Protein AF-A0A1I4DUM9-F1 (afdb_monomer_lite)

Foldseek 3Di:
DPLLLLVLLLLLLLFFDLNQPVCPDFLCVLLVQLLVLLVVLQVQLVDPPRDPVRLVVSLVSNVVSLLSNLLRDLCSLLCLLSSLLSNLSSCVVPVVVNVVVNVVSVVSNVVSVVNPQDDDVVDVPVSVLVVLLVFPQLVVVCPPPDPVVSLVVLLVLLLVLRFQAQDDDPQDQFDHDDPVLRVVLSVLSSVSQVCLLVVLVVLLVQLVVVLCVVCVVVVVVVVVVVNCVVLSNDLSNSLNVSSVSLVVVCVRASNHGSNNSSVSSSSSSNSLSSCLVRPDDPVSVVVSSVSSVSSNVSSVSNNVCCVPPGVVCVVVQPDGQADGDPDPVVVVVVVLVVQCVVLVNDPPFLEAEAQHPPPVVCVVRVQHDRVVNLQVSCVSVVNDDQPDALVNVVVSVCVRTVFWYWYFPVSCVSSVHDFPDDDPRITIHTD

Secondary structure (DSSP, 8-state):
--THHHHHHHGGGS-HHHHHHHHHHSTTHHHHHHHHHHHHHHHHHHSSSPPHHHHHHHHHHHHHHHHHHHHH-TTHHHHHHHHHHHHHHHTTT-HHHHHHHHHHHHHHHHHHHHHT----TT-HHHHHHHHHHTTTHHHHHTTTS-HHHHHHHHHHHHHHTTSPPSS--TT-------HHHHHHHHHHHHHHHHHHHHHHHHHHHHHHHHHHHHHHHHHHTT-HHHHHHHHHT-HHHHHHHHHHHHHHHHHHSTT--HHHHHHHHHHHHHHHHHHHHHT--HHHHHHHHHHHHHHHHHHHHHHHHIIIIIHHHHHTT---SS--SS--HHHHHHHHHHHHHHTT--TT-S----TT-HHHHHHH-TT---HHHHHHHHHHTT---TT--HHHHHHHHTTT-SSEEEEEHHHHHHTTPPPSEEETTEEEEE-

Organism: NCBI:txid335020

Sequence (431 aa):
MNWGWSLAILCGGFIGLSGAGLVLSRWEYLVTLQITMCLVTWMVASQEPVPLWGTVSVLAVHLFAILLSLFVHPQGLLVMPLSFLTCVYLLRSHRWLAVGVGGLLVLLSVQSLVHNQFRCPEDPELEAVIAKTHGVVLTNQLAGYSLIERMVHRAVHFERQFFFQYVEAMSIPVPQLPEAVALIVNPPIAVVVSFNLLGLVLGFAYALRLLWRAHYVTLRRRQWWLFVKNVAVDARALWALSAFLVLFYSLFDFGGVFYRAHFRNLLSALLLAIAGVHIAEAVGLKWLKRWSILSSATCIVSALVAWFFLTPQLAQGYESYYVSLQRDWPTFNNRVRALANRCGITKDDEHVVVDVATYNAMREHPRTLDFLYVWYDEYLKGTLDPDRTPQEWLNLYKRFSTSGYVVRCQTLQFAKLPIQYRDADICCLGF

Structure (mmCIF, N/CA/C/O backbone):
data_AF-A0A1I4DUM9-F1
#
_entry.id   AF-A0A1I4DUM9-F1
#
loop_
_atom_site.group_PDB
_atom_site.id
_atom_site.type_symbol
_atom_site.label_atom_id
_atom_site.label_alt_id
_atom_site.label_comp_id
_atom_site.label_asym_id
_atom_site.label_entity_id
_atom_site.label_seq_id
_atom_site.pdbx_PDB_ins_code
_atom_site.Cartn_x
_atom_site.Cartn_y
_atom_site.Cartn_z
_atom_site.occupancy
_atom_site.B_iso_or_equiv
_atom_site.auth_seq_id
_atom_site.auth_comp_id
_atom_site.auth_asym_id
_atom_site.auth_atom_id
_atom_site.pdbx_PDB_model_num
ATOM 1 N N . MET A 1 1 ? -26.075 6.139 13.833 1.00 53.31 1 MET A N 1
ATOM 2 C CA . MET A 1 1 ? -24.750 6.497 13.272 1.00 53.31 1 MET A CA 1
ATOM 3 C C . MET A 1 1 ? -24.871 6.646 11.767 1.00 53.31 1 MET A C 1
ATOM 5 O O . MET A 1 1 ? -25.521 5.811 11.156 1.00 53.31 1 MET A O 1
ATOM 9 N N . ASN A 1 2 ? -24.316 7.709 11.177 1.00 61.88 2 ASN A N 1
ATOM 10 C CA . ASN A 1 2 ? -24.437 7.965 9.739 1.00 61.88 2 ASN A CA 1
ATOM 11 C C . ASN A 1 2 ? -23.174 7.465 9.012 1.00 61.88 2 ASN A C 1
ATOM 13 O O . ASN A 1 2 ? -22.214 8.213 8.835 1.00 61.88 2 ASN A O 1
ATOM 17 N N . TRP A 1 3 ? -23.176 6.174 8.666 1.00 69.06 3 TRP A N 1
ATOM 18 C CA . TRP A 1 3 ? -22.064 5.441 8.041 1.00 69.06 3 TRP A CA 1
ATOM 19 C C . TRP A 1 3 ? -21.633 5.994 6.676 1.00 69.06 3 TRP A C 1
ATOM 21 O O . TRP A 1 3 ? -20.503 5.755 6.254 1.00 69.06 3 TRP A O 1
ATOM 31 N N . GLY A 1 4 ? -22.490 6.783 6.016 1.00 74.94 4 GLY A N 1
ATOM 32 C CA . GLY A 1 4 ? -22.184 7.395 4.722 1.00 74.94 4 GLY A CA 1
ATOM 33 C C . GLY A 1 4 ? -20.919 8.257 4.745 1.00 74.94 4 GLY A C 1
ATOM 34 O O . GLY A 1 4 ? -20.130 8.208 3.809 1.00 74.94 4 GLY A O 1
ATOM 35 N N . TRP A 1 5 ? -20.659 8.974 5.843 1.00 77.31 5 TRP A N 1
ATOM 36 C CA . TRP A 1 5 ? -19.459 9.812 5.964 1.00 77.31 5 TRP A CA 1
ATOM 37 C C . TRP A 1 5 ? -18.176 8.993 6.115 1.00 77.31 5 TRP A C 1
ATOM 39 O O . TRP A 1 5 ? -17.140 9.369 5.579 1.00 77.31 5 TRP A O 1
ATOM 49 N N . SER A 1 6 ? -18.240 7.859 6.809 1.00 75.81 6 SER A N 1
ATOM 50 C CA . SER A 1 6 ? -17.095 6.959 6.975 1.00 75.81 6 SER A CA 1
ATOM 51 C C . SER A 1 6 ? -16.745 6.244 5.677 1.00 75.81 6 SER A C 1
ATOM 53 O O . SER A 1 6 ? -15.568 6.138 5.345 1.00 75.81 6 SER A O 1
ATOM 55 N N . LEU A 1 7 ? -17.754 5.832 4.905 1.00 77.00 7 LEU A N 1
ATOM 56 C CA . LEU A 1 7 ? -17.547 5.305 3.554 1.00 77.00 7 LEU A CA 1
ATOM 57 C C . LEU A 1 7 ? -16.928 6.366 2.631 1.00 77.00 7 LEU A C 1
ATOM 59 O O . LEU A 1 7 ? -15.968 6.081 1.926 1.00 77.00 7 LEU A O 1
ATOM 63 N N . ALA A 1 8 ? -17.401 7.609 2.711 1.00 83.75 8 ALA A N 1
ATOM 64 C CA . ALA A 1 8 ? -16.848 8.732 1.956 1.00 83.75 8 ALA A CA 1
ATOM 65 C C . ALA A 1 8 ? -15.390 9.082 2.344 1.00 83.75 8 ALA A C 1
ATOM 67 O O . ALA A 1 8 ? -14.605 9.507 1.499 1.00 83.75 8 ALA A O 1
ATOM 68 N N . ILE A 1 9 ? -14.985 8.876 3.604 1.00 84.44 9 ILE A N 1
ATOM 69 C CA . ILE A 1 9 ? -13.573 8.990 4.020 1.00 84.44 9 ILE A CA 1
ATOM 70 C C . ILE A 1 9 ? -12.743 7.841 3.439 1.00 84.44 9 ILE A C 1
ATOM 72 O O . ILE A 1 9 ? -11.631 8.077 2.970 1.00 84.44 9 ILE A O 1
ATOM 76 N N . LEU A 1 10 ? -13.288 6.620 3.426 1.00 85.38 10 LEU A N 1
ATOM 77 C CA . LEU A 1 10 ? -12.619 5.440 2.874 1.00 85.38 10 LEU A CA 1
ATOM 78 C C . LEU A 1 10 ? -12.315 5.591 1.374 1.00 85.38 10 LEU A C 1
ATOM 80 O O . LEU A 1 10 ? -11.280 5.102 0.926 1.00 85.38 10 LEU A O 1
ATOM 84 N N . CYS A 1 11 ? -13.133 6.335 0.619 1.00 86.06 11 CYS A N 1
ATOM 85 C CA . CYS A 1 11 ? -12.828 6.713 -0.769 1.00 86.06 11 CYS A CA 1
ATOM 86 C C . CYS A 1 11 ? -11.459 7.402 -0.907 1.00 86.06 11 CYS A C 1
ATOM 88 O O . CYS A 1 11 ? -10.779 7.221 -1.912 1.00 86.06 11 CYS A O 1
ATOM 90 N N . GLY A 1 12 ? -11.001 8.114 0.130 1.00 85.81 12 GLY A N 1
ATOM 91 C CA . GLY A 1 12 ? -9.661 8.702 0.194 1.00 85.81 12 GLY A CA 1
ATOM 92 C C . GLY A 1 12 ? -8.518 7.680 0.094 1.00 85.81 12 GLY A C 1
ATOM 93 O O . GLY A 1 12 ? -7.396 8.061 -0.223 1.00 85.81 12 GLY A O 1
ATOM 94 N N . GLY A 1 13 ? -8.786 6.392 0.339 1.00 85.94 13 GLY A N 1
ATOM 95 C CA . GLY A 1 13 ? -7.843 5.286 0.152 1.00 85.94 13 GLY A CA 1
ATOM 96 C C . GLY A 1 13 ? -7.647 4.864 -1.311 1.00 85.94 13 GLY A C 1
ATOM 97 O O . GLY A 1 13 ? -6.616 4.284 -1.639 1.00 85.94 13 GLY A O 1
ATOM 98 N N . PHE A 1 14 ? -8.599 5.196 -2.191 1.00 85.94 14 PHE A N 1
ATOM 99 C CA . PHE A 1 14 ? -8.660 4.757 -3.594 1.00 85.94 14 PHE A CA 1
ATOM 100 C C . PHE A 1 14 ? -8.364 5.883 -4.597 1.00 85.94 14 PHE A C 1
ATOM 102 O O . PHE A 1 14 ? -8.699 5.787 -5.775 1.00 85.94 14 PHE A O 1
ATOM 109 N N . ILE A 1 15 ? -7.728 6.962 -4.145 1.00 88.19 15 ILE A N 1
ATOM 110 C CA . ILE A 1 15 ? -7.434 8.128 -4.982 1.00 88.19 15 ILE A CA 1
ATOM 111 C C . ILE A 1 15 ? -6.157 7.973 -5.802 1.00 88.19 15 ILE A C 1
ATOM 113 O O . ILE A 1 15 ? -5.216 7.276 -5.413 1.00 88.19 15 ILE A O 1
ATOM 117 N N . GLY A 1 16 ? -6.109 8.727 -6.898 1.00 83.25 16 GLY A N 1
ATOM 118 C CA . GLY A 1 16 ? -4.936 8.824 -7.744 1.00 83.25 16 GLY A CA 1
ATOM 119 C C . GLY A 1 16 ? -4.534 7.505 -8.387 1.00 83.25 16 GLY A C 1
ATOM 120 O O . GLY A 1 16 ? -5.290 6.533 -8.445 1.00 83.25 16 GLY A O 1
ATOM 121 N N . LEU A 1 17 ? -3.309 7.495 -8.890 1.00 76.62 17 LEU A N 1
ATOM 122 C CA . LEU A 1 17 ? -2.812 6.417 -9.720 1.00 76.62 17 LEU A CA 1
ATOM 123 C C . LEU A 1 17 ? -2.659 5.093 -8.961 1.00 76.62 17 LEU A C 1
ATOM 125 O O . LEU A 1 17 ? -3.061 4.038 -9.450 1.00 76.62 17 LEU A O 1
ATOM 129 N N . SER A 1 18 ? -2.130 5.151 -7.739 1.00 68.38 18 SER A N 1
ATOM 130 C CA . SER A 1 18 ? -1.993 3.970 -6.886 1.00 68.38 18 SER A CA 1
ATOM 131 C C . SER A 1 18 ? -3.349 3.438 -6.415 1.00 68.38 18 SER A C 1
ATOM 133 O O . SER A 1 18 ? -3.553 2.230 -6.396 1.00 68.38 18 SER A O 1
ATOM 135 N N . GLY A 1 19 ? -4.317 4.314 -6.129 1.00 65.25 19 GLY A N 1
ATOM 136 C CA . GLY A 1 19 ? -5.671 3.928 -5.736 1.00 65.25 19 GLY A CA 1
ATOM 137 C C . GLY A 1 19 ? -6.486 3.264 -6.846 1.00 65.25 19 GLY A C 1
ATOM 138 O O . GLY A 1 19 ? -7.149 2.261 -6.592 1.00 65.25 19 GLY A O 1
ATOM 139 N N . ALA A 1 20 ? -6.406 3.790 -8.071 1.00 62.09 20 ALA A N 1
ATOM 140 C CA . ALA A 1 20 ? -7.144 3.267 -9.220 1.00 62.09 20 ALA A CA 1
ATOM 141 C C . ALA A 1 20 ? -6.457 2.058 -9.892 1.00 62.09 20 ALA A C 1
ATOM 143 O O . ALA A 1 20 ? -7.142 1.192 -10.429 1.00 62.09 20 ALA A O 1
ATOM 144 N N . GLY A 1 21 ? -5.118 1.983 -9.864 1.00 53.66 21 GLY A N 1
ATOM 145 C CA . GLY A 1 21 ? -4.338 0.972 -10.593 1.00 53.66 21 GLY A CA 1
ATOM 146 C C . GLY A 1 21 ? -3.981 -0.305 -9.816 1.00 53.66 21 GLY A C 1
ATOM 147 O O . GLY A 1 21 ? -3.762 -1.351 -10.431 1.00 53.66 21 GLY A O 1
ATOM 148 N N . LEU A 1 22 ? -3.921 -0.272 -8.477 1.00 54.00 22 LEU A N 1
ATOM 149 C CA . LEU A 1 22 ? -3.475 -1.437 -7.687 1.00 54.00 22 LEU A CA 1
ATOM 150 C C . LEU A 1 22 ? -4.558 -2.472 -7.406 1.00 54.00 22 LEU A C 1
ATOM 152 O O . LEU A 1 22 ? -4.228 -3.643 -7.253 1.00 54.00 22 LEU A O 1
ATOM 156 N N . VAL A 1 23 ? -5.837 -2.083 -7.386 1.00 52.47 23 VAL A N 1
ATOM 157 C CA . VAL A 1 23 ? -6.934 -3.026 -7.095 1.00 52.47 23 VAL A CA 1
ATOM 158 C C . VAL A 1 23 ? -7.027 -4.139 -8.152 1.00 52.47 23 VAL A C 1
ATOM 160 O O . VAL A 1 23 ? -7.537 -5.215 -7.858 1.00 52.47 23 VAL A O 1
ATOM 163 N N . LEU A 1 24 ? -6.504 -3.908 -9.362 1.00 47.16 24 LEU A N 1
ATOM 164 C CA . LEU A 1 24 ? -6.663 -4.809 -10.507 1.00 47.16 24 LEU A CA 1
ATOM 165 C C . LEU A 1 24 ? -5.379 -5.522 -10.954 1.00 47.16 24 LEU A C 1
ATOM 167 O O . LEU A 1 24 ? -5.464 -6.440 -11.763 1.00 47.16 24 LEU A O 1
ATOM 171 N N . SER A 1 25 ? -4.197 -5.112 -10.482 1.00 49.41 25 SER A N 1
ATOM 172 C CA . SER A 1 25 ? -2.926 -5.560 -11.078 1.00 49.41 25 SER A CA 1
ATOM 173 C C . SER A 1 25 ? -2.180 -6.633 -10.288 1.00 49.41 25 SER A C 1
ATOM 175 O O . SER A 1 25 ? -1.301 -7.279 -10.859 1.00 49.41 25 SER A O 1
ATOM 177 N N . ARG A 1 26 ? -2.500 -6.857 -9.004 1.00 60.56 26 ARG A N 1
ATOM 178 C CA . ARG A 1 26 ? -1.828 -7.871 -8.177 1.00 60.56 26 ARG A CA 1
ATOM 179 C C . ARG A 1 26 ? -2.738 -8.466 -7.097 1.00 60.56 26 ARG A C 1
ATOM 181 O O . ARG A 1 26 ? -3.759 -7.878 -6.753 1.00 60.56 26 ARG A O 1
ATOM 188 N N . TRP A 1 27 ? -2.359 -9.624 -6.551 1.00 64.12 27 TRP A N 1
ATOM 189 C CA . TRP A 1 27 ? -3.130 -10.385 -5.553 1.00 64.12 27 TRP A CA 1
ATOM 190 C C . TRP A 1 27 ? -3.324 -9.666 -4.200 1.00 64.12 27 TRP A C 1
ATOM 192 O O . TRP A 1 27 ? -4.108 -10.088 -3.351 1.00 64.12 27 TRP A O 1
ATOM 202 N N . GLU A 1 28 ? -2.660 -8.530 -4.031 1.00 66.88 28 GLU A N 1
ATOM 203 C CA . GLU A 1 28 ? -2.776 -7.518 -2.989 1.00 66.88 28 GLU A CA 1
ATOM 204 C C . GLU A 1 28 ? -4.235 -7.120 -2.658 1.00 66.88 28 GLU A C 1
ATOM 206 O O . GLU A 1 28 ? -4.519 -6.741 -1.520 1.00 66.88 28 GLU A O 1
ATOM 211 N N . TYR A 1 29 ? -5.195 -7.278 -3.582 1.00 73.12 29 TYR A N 1
ATOM 212 C CA . TYR A 1 29 ? -6.626 -7.077 -3.293 1.00 73.12 29 TYR A CA 1
ATOM 213 C C . TYR A 1 29 ? -7.156 -7.982 -2.162 1.00 73.12 29 TYR A C 1
ATOM 215 O O . TYR A 1 29 ? -8.128 -7.630 -1.490 1.00 73.12 29 TYR A O 1
ATOM 223 N N . LEU A 1 30 ? -6.516 -9.127 -1.897 1.00 83.06 30 LEU A N 1
ATOM 224 C CA . LEU A 1 30 ? -6.870 -10.013 -0.782 1.00 83.06 30 LEU A CA 1
ATOM 225 C C . LEU A 1 30 ? -6.507 -9.415 0.584 1.00 83.06 30 LEU A C 1
ATOM 227 O O . LEU A 1 30 ? -7.220 -9.634 1.563 1.00 83.06 30 LEU A O 1
ATOM 231 N N . VAL A 1 31 ? -5.464 -8.584 0.650 1.00 80.31 31 VAL A N 1
ATOM 232 C CA . VAL A 1 31 ? -5.155 -7.796 1.853 1.00 80.31 31 VAL A CA 1
ATOM 233 C C . VAL A 1 31 ? -6.244 -6.740 2.069 1.00 80.31 31 VAL A C 1
ATOM 235 O O . VAL A 1 31 ? -6.703 -6.534 3.194 1.00 80.31 31 VAL A O 1
ATOM 238 N N . THR A 1 32 ? -6.735 -6.123 0.989 1.00 79.06 32 THR A N 1
ATOM 239 C CA . THR A 1 32 ? -7.892 -5.216 1.044 1.00 79.06 32 THR A CA 1
ATOM 240 C C . THR A 1 32 ? -9.149 -5.933 1.539 1.00 79.06 32 THR A C 1
ATOM 242 O O . THR A 1 32 ? -9.870 -5.378 2.364 1.00 79.06 32 THR A O 1
ATOM 245 N N . LEU A 1 33 ? -9.380 -7.187 1.136 1.00 85.50 33 LEU A N 1
ATOM 246 C CA . LEU A 1 33 ? -10.477 -8.003 1.664 1.00 85.50 33 LEU A CA 1
ATOM 247 C C . LEU A 1 33 ? -10.352 -8.224 3.183 1.00 85.50 33 LEU A C 1
ATOM 249 O O . LEU A 1 33 ? -11.340 -8.065 3.903 1.00 85.50 33 LEU A O 1
ATOM 253 N N . GLN A 1 34 ? -9.154 -8.532 3.694 1.00 88.62 34 GLN A N 1
ATOM 254 C CA . GLN A 1 34 ? -8.908 -8.645 5.140 1.00 88.62 34 GLN A CA 1
ATOM 255 C C . GLN A 1 34 ? -9.215 -7.326 5.868 1.00 88.62 34 GLN A C 1
ATOM 257 O O . GLN A 1 34 ? -9.879 -7.323 6.907 1.00 88.62 34 GLN A O 1
ATOM 262 N N . ILE A 1 35 ? -8.790 -6.197 5.297 1.00 83.75 35 ILE A N 1
ATOM 263 C CA . ILE A 1 35 ? -9.091 -4.853 5.805 1.00 83.75 35 ILE A CA 1
ATOM 264 C C . ILE A 1 35 ? -10.609 -4.601 5.849 1.00 83.75 35 ILE A C 1
ATOM 266 O O . ILE A 1 35 ? -11.136 -4.136 6.865 1.00 83.75 35 ILE A O 1
ATOM 270 N N . THR A 1 36 ? -11.334 -4.935 4.780 1.00 83.69 36 THR A N 1
ATOM 271 C CA . THR A 1 36 ? -12.797 -4.821 4.731 1.00 83.69 36 THR A CA 1
ATOM 272 C C . THR A 1 36 ? -13.451 -5.693 5.799 1.00 83.69 36 THR A C 1
ATOM 274 O O . THR A 1 36 ? -14.365 -5.237 6.487 1.00 83.69 36 THR A O 1
ATOM 277 N N . MET A 1 37 ? -12.958 -6.914 6.015 1.00 90.88 37 MET A N 1
ATOM 278 C CA . MET A 1 37 ? -13.490 -7.792 7.054 1.00 90.88 37 MET A CA 1
ATOM 279 C C . MET A 1 37 ? -13.197 -7.301 8.471 1.00 90.88 37 MET A C 1
ATOM 281 O O . MET A 1 37 ? -14.056 -7.467 9.339 1.00 90.88 37 MET A O 1
ATOM 285 N N . CYS A 1 38 ? -12.076 -6.617 8.710 1.00 87.50 38 CYS A N 1
ATOM 286 C CA . CYS A 1 38 ? -11.836 -5.912 9.971 1.00 87.50 38 CYS A CA 1
ATOM 287 C C . CYS A 1 38 ? -12.918 -4.852 10.234 1.00 87.50 38 CYS A C 1
ATOM 289 O O . CYS A 1 38 ? -13.452 -4.791 11.343 1.00 87.50 38 CYS A O 1
ATOM 291 N N . LEU A 1 39 ? -13.297 -4.060 9.220 1.00 83.69 39 LEU A N 1
ATOM 292 C CA . LEU A 1 39 ? -14.400 -3.098 9.347 1.00 83.69 39 LEU A CA 1
ATOM 293 C C . LEU A 1 39 ? -15.730 -3.787 9.613 1.00 83.69 39 LEU A C 1
ATOM 295 O O . LEU A 1 39 ? -16.430 -3.396 10.536 1.00 83.69 39 LEU A O 1
ATOM 299 N N . VAL A 1 40 ? -16.096 -4.795 8.821 1.00 87.06 40 VAL A N 1
ATOM 300 C CA . VAL A 1 40 ? -17.373 -5.508 8.986 1.00 87.06 40 VAL A CA 1
ATOM 301 C C . VAL A 1 40 ? -17.466 -6.120 10.380 1.00 87.06 40 VAL A C 1
ATOM 303 O O . VAL A 1 40 ? -18.456 -5.915 11.080 1.00 87.06 40 VAL A O 1
ATOM 306 N N . THR A 1 41 ? -16.398 -6.784 10.819 1.00 90.00 41 THR A N 1
ATOM 307 C CA . THR A 1 41 ? -16.277 -7.360 12.163 1.00 90.00 41 THR A CA 1
ATOM 308 C C . THR A 1 41 ? -16.455 -6.300 13.235 1.00 90.00 41 THR A C 1
ATOM 310 O O . THR A 1 41 ? -17.236 -6.487 14.163 1.00 90.00 41 THR A O 1
ATOM 313 N N . TRP A 1 42 ? -15.784 -5.160 13.083 1.00 85.31 42 TRP A N 1
ATOM 314 C CA . TRP A 1 42 ? -15.927 -4.029 13.987 1.00 85.31 42 TRP A CA 1
ATOM 315 C C . TRP A 1 42 ? -17.356 -3.471 14.027 1.00 85.31 42 TRP A C 1
ATOM 317 O O . TRP A 1 42 ? -17.906 -3.252 15.106 1.00 85.31 42 TRP A O 1
ATOM 327 N N . MET A 1 43 ? -17.972 -3.261 12.862 1.00 82.31 43 MET A N 1
ATOM 328 C CA . MET A 1 43 ? -19.325 -2.719 12.735 1.00 82.31 43 MET A CA 1
ATOM 329 C C . MET A 1 43 ? -20.341 -3.626 13.416 1.00 82.31 43 MET A C 1
ATOM 331 O O . MET A 1 43 ? -21.154 -3.146 14.204 1.00 82.31 43 MET A O 1
ATOM 335 N N . VAL A 1 44 ? -20.264 -4.929 13.158 1.00 86.69 44 VAL A N 1
ATOM 336 C CA . VAL A 1 44 ? -21.140 -5.918 13.786 1.00 86.69 44 VAL A CA 1
ATOM 337 C C . VAL A 1 44 ? -20.889 -5.956 15.289 1.00 86.69 44 VAL A C 1
ATOM 339 O O . VAL A 1 44 ? -21.829 -5.804 16.059 1.00 86.69 44 VAL A O 1
ATOM 342 N N . ALA A 1 45 ? -19.630 -6.026 15.726 1.00 85.00 45 ALA A N 1
ATOM 343 C CA . ALA A 1 45 ? -19.274 -6.017 17.144 1.00 85.00 45 ALA A CA 1
ATOM 344 C C . ALA A 1 45 ? -19.731 -4.746 17.887 1.00 85.00 45 ALA A C 1
ATOM 346 O O . ALA A 1 45 ? -19.881 -4.764 19.110 1.00 85.00 45 ALA A O 1
ATOM 347 N N . SER A 1 46 ? -19.932 -3.632 17.180 1.00 81.12 46 SER A N 1
ATOM 348 C CA . SER A 1 46 ? -20.414 -2.374 17.759 1.00 81.12 46 SER A CA 1
ATOM 349 C C . SER A 1 46 ? -21.933 -2.330 17.985 1.00 81.12 46 SER A C 1
ATOM 351 O O . SER A 1 46 ? -22.403 -1.504 18.766 1.00 81.12 46 SER A O 1
ATOM 353 N N . GLN A 1 47 ? -22.703 -3.206 17.331 1.00 78.81 47 GLN A N 1
ATOM 354 C CA . GLN A 1 47 ? -24.161 -3.270 17.439 1.00 78.81 47 GLN A CA 1
ATOM 355 C C . GLN A 1 47 ? -24.552 -4.266 18.540 1.00 78.81 47 GLN A C 1
ATOM 357 O O . GLN A 1 47 ? -24.621 -5.462 18.291 1.00 78.81 47 GLN A O 1
ATOM 362 N N . GLU A 1 48 ? -24.783 -3.814 19.777 1.00 72.50 48 GLU A N 1
ATOM 363 C CA . GLU A 1 48 ? -25.296 -4.716 20.823 1.00 72.50 48 GLU A CA 1
ATOM 364 C C . GLU A 1 48 ? -26.829 -4.803 20.841 1.00 72.50 48 GLU A C 1
ATOM 366 O O . GLU A 1 48 ? -27.487 -3.764 20.734 1.00 72.50 48 GLU A O 1
ATOM 371 N N . PRO A 1 49 ? -27.401 -6.003 21.082 1.00 77.19 49 PRO A N 1
ATOM 372 C CA . PRO A 1 49 ? -26.750 -7.324 21.134 1.00 77.19 49 PRO A CA 1
ATOM 373 C C . PRO A 1 49 ? -26.570 -7.967 19.739 1.00 77.19 49 PRO A C 1
ATOM 375 O 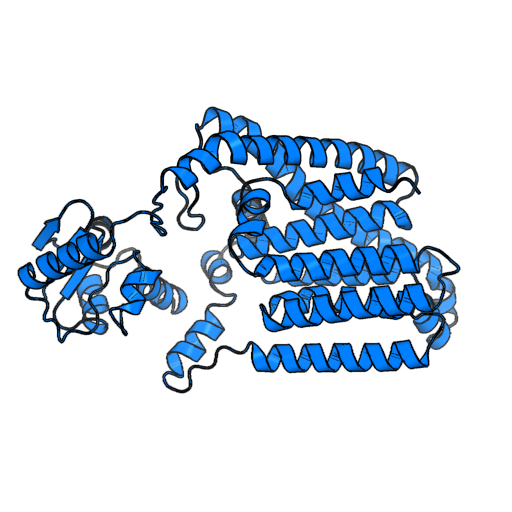O . PRO A 1 49 ? -27.474 -7.912 18.908 1.00 77.19 49 PRO A O 1
ATOM 378 N N . VAL A 1 50 ? -25.441 -8.656 19.506 1.00 80.00 50 VAL A N 1
ATOM 379 C CA . VAL A 1 50 ? -25.214 -9.466 18.287 1.00 80.00 50 VAL A CA 1
ATOM 380 C C . VAL A 1 50 ? -25.627 -10.921 18.545 1.00 80.00 50 VAL A C 1
ATOM 382 O O . VAL A 1 50 ? -25.139 -11.521 19.508 1.00 80.00 50 VAL A O 1
ATOM 385 N N . PRO A 1 51 ? -26.481 -11.537 17.710 1.00 86.06 51 PRO A N 1
ATOM 386 C CA . PRO A 1 51 ? -26.830 -12.946 17.856 1.00 86.06 51 PRO A CA 1
ATOM 387 C C . PRO A 1 51 ? -25.643 -13.866 17.515 1.00 86.06 51 PRO A C 1
ATOM 389 O O . PRO A 1 51 ? -24.853 -13.572 16.618 1.00 86.06 51 PRO A O 1
ATOM 392 N N . LEU A 1 52 ? -25.551 -15.025 18.183 1.00 85.62 52 LEU A N 1
ATOM 393 C CA . LEU A 1 52 ? -24.425 -15.966 18.046 1.00 85.62 52 LEU A CA 1
ATOM 394 C C . LEU A 1 52 ? -24.157 -16.389 16.592 1.00 85.62 52 LEU A C 1
ATOM 396 O O . LEU A 1 52 ? -23.003 -16.458 16.180 1.00 85.62 52 LEU A O 1
ATOM 400 N N . TRP A 1 53 ? -25.204 -16.637 15.802 1.00 86.94 53 TRP A N 1
ATOM 401 C CA . TRP A 1 53 ? -25.058 -17.004 14.389 1.00 86.94 53 TRP A CA 1
ATOM 402 C C . TRP A 1 53 ? -24.409 -15.881 13.566 1.00 86.94 53 TRP A C 1
ATOM 404 O O . TRP A 1 53 ? -23.591 -16.161 12.689 1.00 86.94 53 TRP A O 1
ATOM 414 N N . GLY A 1 54 ? -24.712 -14.617 13.881 1.00 87.75 54 GLY A N 1
ATOM 415 C CA . GLY A 1 54 ? -24.101 -13.449 13.249 1.00 87.75 54 GLY A CA 1
ATOM 416 C C . GLY A 1 54 ? -22.621 -13.343 13.608 1.00 87.75 54 GLY A C 1
ATOM 417 O O . GLY A 1 54 ? -21.780 -13.199 12.724 1.00 87.75 54 GLY A O 1
ATOM 418 N N . THR A 1 55 ? -22.295 -13.528 14.890 1.00 89.75 55 THR A N 1
ATOM 419 C CA . THR A 1 55 ? -20.914 -13.597 15.393 1.00 89.75 55 THR A CA 1
ATOM 420 C C . THR A 1 55 ? -20.103 -14.678 14.676 1.00 89.75 55 THR A C 1
ATOM 422 O O . THR A 1 55 ? -19.021 -14.396 14.169 1.00 89.75 55 THR A O 1
ATOM 425 N N . VAL A 1 56 ? -20.626 -15.906 14.595 1.00 91.12 56 VAL A N 1
ATOM 426 C CA . VAL A 1 56 ? -19.936 -17.041 13.956 1.00 91.12 56 VAL A CA 1
ATOM 427 C C . VAL A 1 56 ? -19.754 -16.811 12.457 1.00 91.12 56 VAL A C 1
ATOM 429 O O . VAL A 1 56 ? -18.665 -17.047 11.941 1.00 91.12 56 VAL A O 1
ATOM 432 N N . SER A 1 57 ? -20.780 -16.308 11.767 1.00 92.25 57 SER A N 1
ATOM 433 C CA . SER A 1 57 ? -20.717 -16.061 10.320 1.00 92.25 57 SER A CA 1
ATOM 434 C C . SER A 1 57 ? -19.659 -15.012 9.976 1.00 92.25 57 SER A C 1
ATOM 436 O O . SER A 1 57 ? -18.813 -15.235 9.113 1.00 92.25 57 SER A O 1
ATOM 438 N N . VAL A 1 58 ? -19.658 -13.884 10.693 1.00 94.38 58 VAL A N 1
ATOM 439 C CA . VAL A 1 58 ? -18.689 -12.800 10.476 1.00 94.38 58 VAL A CA 1
ATOM 440 C C . VAL A 1 58 ? -17.274 -13.254 10.819 1.00 94.38 58 VAL A C 1
ATOM 442 O O . VAL A 1 58 ? -16.347 -12.982 10.058 1.00 94.38 58 VAL A O 1
ATOM 445 N N . LEU A 1 59 ? -17.112 -13.998 11.916 1.00 95.06 59 LEU A N 1
ATOM 446 C CA . LEU A 1 59 ? -15.827 -14.570 12.301 1.00 95.06 59 LEU A CA 1
ATOM 447 C C . LEU A 1 59 ? -15.294 -15.537 11.234 1.00 95.06 59 LEU A C 1
ATOM 449 O O . LEU A 1 59 ? -14.125 -15.441 10.876 1.00 95.06 59 LEU A O 1
ATOM 453 N N . ALA A 1 60 ? -16.128 -16.433 10.702 1.00 94.94 60 ALA A N 1
ATOM 454 C CA . ALA A 1 60 ? -15.715 -17.402 9.686 1.00 94.94 60 ALA A CA 1
ATOM 455 C C . ALA A 1 60 ? -15.214 -16.712 8.408 1.00 94.94 60 ALA A C 1
ATOM 457 O O . ALA A 1 60 ? -14.129 -17.027 7.919 1.00 94.94 60 ALA A O 1
ATOM 458 N N . VAL A 1 61 ? -15.959 -15.720 7.909 1.00 95.62 61 VAL A N 1
ATOM 459 C CA . VAL A 1 61 ? -15.556 -14.949 6.721 1.00 95.62 61 VAL A CA 1
ATOM 460 C C . VAL A 1 61 ? -14.290 -14.134 7.000 1.00 95.62 61 VAL A C 1
ATOM 462 O O . VAL A 1 61 ? -13.415 -14.038 6.141 1.00 95.62 61 VAL A O 1
ATOM 465 N N . HIS A 1 62 ? -14.142 -13.584 8.208 1.00 95.56 62 HIS A N 1
ATOM 466 C CA . HIS A 1 62 ? -12.945 -12.833 8.571 1.00 95.56 62 HIS A CA 1
ATOM 467 C C . HIS A 1 62 ? -11.710 -13.739 8.648 1.00 95.56 62 HIS A C 1
ATOM 469 O O . HIS A 1 62 ? -10.679 -13.412 8.067 1.00 95.56 62 HIS A O 1
ATOM 475 N N . LEU A 1 63 ? -11.816 -14.910 9.281 1.00 95.50 63 LEU A N 1
ATOM 476 C CA . LEU A 1 63 ? -10.732 -15.895 9.318 1.00 95.50 63 LEU A CA 1
ATOM 477 C C . LEU A 1 63 ? -10.343 -16.364 7.911 1.00 95.50 63 LEU A C 1
ATOM 479 O O . LEU A 1 63 ? -9.156 -16.487 7.619 1.00 95.50 63 LEU A O 1
ATOM 483 N N . PHE A 1 64 ? -11.317 -16.558 7.022 1.00 95.25 64 PHE A N 1
ATOM 484 C CA . PHE A 1 64 ? -11.052 -16.892 5.624 1.00 95.25 64 PHE A CA 1
ATOM 485 C C . PHE A 1 64 ? -10.295 -15.774 4.887 1.00 95.25 64 PHE A C 1
ATOM 487 O O . PHE A 1 64 ? -9.304 -16.046 4.210 1.00 95.25 64 PHE A O 1
ATOM 494 N N . ALA A 1 65 ? -10.695 -14.512 5.070 1.00 94.06 65 ALA A N 1
ATOM 495 C CA . ALA A 1 65 ? -9.991 -13.366 4.493 1.00 94.06 65 ALA A CA 1
ATOM 496 C C . ALA A 1 65 ? -8.553 -13.231 5.026 1.00 94.06 65 ALA A C 1
ATOM 498 O O . ALA A 1 65 ? -7.641 -12.924 4.261 1.00 94.06 65 ALA A O 1
ATOM 499 N N . ILE A 1 66 ? -8.336 -13.504 6.318 1.00 93.75 66 ILE A N 1
ATOM 500 C CA . ILE A 1 66 ? -6.999 -13.538 6.930 1.00 93.75 66 ILE A CA 1
ATOM 501 C C . ILE A 1 66 ? -6.142 -14.630 6.285 1.00 93.75 66 ILE A C 1
ATOM 503 O O . ILE A 1 66 ? -5.010 -14.356 5.897 1.00 93.75 66 ILE A O 1
ATOM 507 N N . LEU A 1 67 ? -6.675 -15.846 6.138 1.00 92.81 67 LEU A N 1
ATOM 508 C CA . LEU A 1 67 ? -5.957 -16.962 5.518 1.00 92.81 67 LEU A CA 1
ATOM 509 C C . LEU A 1 67 ? -5.540 -16.642 4.082 1.00 92.81 67 LEU A C 1
ATOM 511 O O . LEU A 1 67 ? -4.375 -16.821 3.742 1.00 92.81 67 LEU A O 1
ATOM 515 N N . LEU A 1 68 ? -6.462 -16.127 3.264 1.00 91.06 68 LEU A N 1
ATOM 516 C CA . LEU A 1 68 ? -6.165 -15.728 1.886 1.00 91.06 68 LEU A CA 1
ATOM 517 C C . LEU A 1 68 ? -5.099 -14.632 1.822 1.00 91.06 68 LEU A C 1
ATOM 519 O O . LEU A 1 68 ? -4.165 -14.726 1.032 1.00 91.06 68 LEU A O 1
ATOM 523 N N . SER A 1 69 ? -5.221 -13.612 2.670 1.00 90.00 69 SER A N 1
ATOM 524 C CA . SER A 1 69 ? -4.271 -12.501 2.727 1.00 90.00 69 SER A CA 1
ATOM 525 C C . SER A 1 69 ? -2.861 -12.965 3.113 1.00 90.00 69 SER A C 1
ATOM 527 O O . SER A 1 69 ? -1.898 -12.648 2.417 1.00 90.00 69 SER A O 1
ATOM 529 N N . LEU A 1 70 ? -2.735 -13.774 4.173 1.00 88.81 70 LEU A N 1
ATOM 530 C CA . LEU A 1 70 ? -1.446 -14.299 4.647 1.00 88.81 70 LEU A CA 1
ATOM 531 C C . LEU A 1 70 ? -0.815 -15.315 3.687 1.00 88.81 70 LEU A C 1
ATOM 533 O O . LEU A 1 70 ? 0.411 -15.397 3.605 1.00 88.81 70 LEU A O 1
ATOM 537 N N . PHE A 1 71 ? -1.641 -16.083 2.974 1.00 86.75 71 PHE A N 1
ATOM 538 C CA . PHE A 1 71 ? -1.182 -17.019 1.949 1.00 86.75 71 PHE A CA 1
ATOM 539 C C . PHE A 1 71 ? -0.564 -16.293 0.755 1.00 86.75 71 PHE A C 1
ATOM 541 O O . PHE A 1 71 ? 0.424 -16.749 0.196 1.00 86.75 71 PHE A O 1
ATOM 548 N N . VAL A 1 72 ? -1.144 -15.157 0.371 1.00 79.75 72 VAL A N 1
ATOM 549 C CA . VAL A 1 72 ? -0.749 -14.446 -0.841 1.00 79.75 72 VAL A CA 1
ATOM 550 C C . VAL A 1 72 ? 0.406 -13.477 -0.628 1.00 79.75 72 VAL A C 1
ATOM 552 O O . VAL A 1 72 ? 1.240 -13.335 -1.520 1.00 79.75 72 VAL A O 1
ATOM 555 N N . HIS A 1 73 ? 0.457 -12.767 0.503 1.00 76.25 73 HIS A N 1
ATOM 556 C CA . HIS A 1 73 ? 1.500 -11.764 0.712 1.00 76.25 73 HIS A CA 1
ATOM 557 C C . HIS A 1 73 ? 1.821 -11.566 2.203 1.00 76.25 73 HIS A C 1
ATOM 559 O O . HIS A 1 73 ? 0.910 -11.359 3.010 1.00 76.25 73 HIS A O 1
ATOM 565 N N . PRO A 1 74 ? 3.108 -11.434 2.599 1.00 77.25 74 PRO A N 1
ATOM 566 C CA . PRO A 1 74 ? 3.484 -11.131 3.987 1.00 77.25 74 PRO A CA 1
ATOM 567 C C . PRO A 1 74 ? 2.939 -9.792 4.515 1.00 77.25 74 PRO A C 1
ATOM 569 O O . PRO A 1 74 ? 2.973 -9.544 5.716 1.00 77.25 74 PRO A O 1
ATOM 572 N N . GLN A 1 75 ? 2.409 -8.919 3.651 1.00 76.06 75 GLN A N 1
ATOM 573 C CA . GLN A 1 75 ? 1.792 -7.656 4.060 1.00 76.06 75 GLN A CA 1
ATOM 574 C C . GLN A 1 75 ? 0.485 -7.866 4.827 1.00 76.06 75 GLN A C 1
ATOM 576 O O . GLN A 1 75 ? 0.123 -6.999 5.620 1.00 76.06 75 GLN A O 1
ATOM 581 N N . GLY A 1 76 ? -0.171 -9.026 4.689 1.00 78.25 76 GLY A N 1
ATOM 582 C CA . GLY A 1 76 ? -1.311 -9.393 5.531 1.00 78.25 76 GLY A CA 1
ATOM 583 C C . GLY A 1 76 ? -0.982 -9.361 7.031 1.00 78.25 76 GLY A C 1
ATOM 584 O O . GLY A 1 76 ? -1.844 -9.038 7.851 1.00 78.25 76 GLY A O 1
ATOM 585 N N . LEU A 1 77 ? 0.290 -9.569 7.404 1.00 83.88 77 LEU A N 1
ATOM 586 C CA . LEU A 1 77 ? 0.767 -9.451 8.788 1.00 83.88 77 LEU A CA 1
ATOM 587 C C . LEU A 1 77 ? 0.621 -8.036 9.355 1.00 83.88 77 LEU A C 1
ATOM 589 O O . LEU A 1 77 ? 0.418 -7.884 10.558 1.00 83.88 77 LEU A O 1
ATOM 593 N N . LEU A 1 78 ? 0.657 -7.000 8.511 1.00 78.44 78 LEU A N 1
ATOM 594 C CA . LEU A 1 78 ? 0.439 -5.614 8.943 1.00 78.44 78 LEU A CA 1
ATOM 595 C C . LEU A 1 78 ? -0.999 -5.391 9.433 1.00 78.44 78 LEU A C 1
ATOM 597 O O . LEU A 1 78 ? -1.241 -4.529 10.277 1.00 78.44 78 LEU A O 1
ATOM 601 N N . VAL A 1 79 ? -1.950 -6.184 8.931 1.00 82.06 79 VAL A N 1
ATOM 602 C CA . VAL A 1 79 ? -3.379 -6.109 9.270 1.00 82.06 79 VAL A CA 1
ATOM 603 C C . VAL A 1 79 ? -3.739 -7.065 10.418 1.00 82.06 79 VAL A C 1
ATOM 605 O O . VAL A 1 79 ? -4.798 -6.927 11.038 1.00 82.06 79 VAL A O 1
ATOM 608 N N . MET A 1 80 ? -2.856 -8.008 10.770 1.00 87.50 80 MET A N 1
ATOM 609 C CA . MET A 1 80 ? -3.105 -8.997 11.827 1.00 87.50 80 MET A CA 1
ATOM 610 C C . MET A 1 80 ? -3.417 -8.394 13.195 1.00 87.50 80 MET A C 1
ATOM 612 O O . MET A 1 80 ? -4.346 -8.885 13.836 1.00 87.50 80 MET A O 1
ATOM 616 N N . PRO A 1 81 ? -2.749 -7.322 13.657 1.00 84.81 81 PRO A N 1
ATOM 617 C CA . PRO A 1 81 ? -3.125 -6.709 14.922 1.00 84.81 81 PRO A CA 1
ATOM 618 C C . PRO A 1 81 ? -4.556 -6.170 14.893 1.00 84.81 81 PRO A C 1
ATOM 620 O O . PRO A 1 81 ? -5.326 -6.452 15.801 1.00 84.81 81 PRO A O 1
ATOM 623 N N . LEU A 1 82 ? -4.968 -5.487 13.820 1.00 84.19 82 LEU A N 1
ATOM 624 C CA . LEU A 1 82 ? -6.353 -5.031 13.674 1.00 84.19 82 LEU A CA 1
ATOM 625 C C . LEU A 1 82 ? -7.333 -6.218 13.626 1.00 84.19 82 LEU A C 1
ATOM 627 O O . LEU A 1 82 ? -8.395 -6.172 14.249 1.00 84.19 82 LEU A O 1
ATOM 631 N N . SER A 1 83 ? -6.953 -7.304 12.951 1.00 90.94 83 SER A N 1
ATOM 632 C CA . SER A 1 83 ? -7.745 -8.538 12.873 1.00 90.94 83 SER A CA 1
ATOM 633 C C . SER A 1 83 ? -7.923 -9.180 14.252 1.00 90.94 83 SER A C 1
ATOM 635 O O . SER A 1 83 ? -9.031 -9.541 14.637 1.00 90.94 83 SER A O 1
ATOM 637 N N . PHE A 1 84 ? -6.850 -9.250 15.044 1.00 89.56 84 PHE A N 1
ATOM 638 C CA . PHE A 1 84 ? -6.880 -9.743 16.419 1.00 89.56 84 PHE A CA 1
ATOM 639 C C . PHE A 1 84 ? -7.829 -8.909 17.278 1.00 89.56 84 PHE A C 1
ATOM 641 O O . PHE A 1 84 ? -8.722 -9.447 17.930 1.00 89.56 84 PHE A O 1
ATOM 648 N N . LEU A 1 85 ? -7.676 -7.587 17.234 1.00 85.25 85 LEU A N 1
ATOM 649 C CA . LEU A 1 85 ? -8.460 -6.660 18.044 1.00 85.25 85 LEU A CA 1
ATOM 650 C C . LEU A 1 85 ? -9.951 -6.715 17.701 1.00 85.25 85 LEU A C 1
ATOM 652 O O . LEU A 1 85 ? -10.787 -6.784 18.598 1.00 85.25 85 LEU A O 1
ATOM 656 N N . THR A 1 86 ? -10.293 -6.717 16.415 1.00 88.94 86 THR A N 1
ATOM 657 C CA . THR A 1 86 ? -11.689 -6.759 15.957 1.00 88.94 86 THR A CA 1
ATOM 658 C C . THR A 1 86 ? -12.345 -8.111 16.246 1.00 88.94 86 THR A C 1
ATOM 660 O O . THR A 1 86 ? -13.474 -8.131 16.734 1.00 88.94 86 THR A O 1
ATOM 663 N N . CYS A 1 87 ? -11.639 -9.232 16.059 1.00 91.44 87 CYS A N 1
ATOM 664 C CA . CYS A 1 87 ? -12.130 -10.565 16.426 1.00 91.44 87 CYS A CA 1
ATOM 665 C C . CYS A 1 87 ? -12.334 -10.716 17.939 1.00 91.44 87 CYS A C 1
ATOM 667 O O . CYS A 1 87 ? -13.376 -11.203 18.374 1.00 91.44 87 CYS A O 1
ATOM 669 N N . VAL A 1 88 ? -11.383 -10.262 18.762 1.00 87.31 88 VAL A N 1
ATOM 670 C CA . VAL A 1 88 ? -11.527 -10.290 20.228 1.00 87.31 88 VAL A CA 1
ATOM 671 C C . VAL A 1 88 ? -12.682 -9.398 20.680 1.00 87.31 88 VAL A C 1
ATOM 673 O O . VAL A 1 88 ? -13.461 -9.797 21.545 1.00 87.31 88 VAL A O 1
ATOM 676 N N . TYR A 1 89 ? -12.840 -8.219 20.073 1.00 85.69 89 TYR A N 1
ATOM 677 C CA . TYR A 1 89 ? -13.938 -7.305 20.383 1.00 85.69 89 TYR A CA 1
ATOM 678 C C . TYR A 1 89 ? -15.309 -7.870 19.989 1.00 85.69 89 TYR A C 1
ATOM 680 O O . TYR A 1 89 ? -16.265 -7.718 20.753 1.00 85.69 89 TYR A O 1
ATOM 688 N N . LEU A 1 90 ? -15.400 -8.570 18.852 1.00 90.62 90 LEU A N 1
ATOM 689 C CA . LEU A 1 90 ? -16.587 -9.326 18.436 1.00 90.62 90 LEU A CA 1
ATOM 690 C C . LEU A 1 90 ? -16.916 -10.448 19.435 1.00 90.62 90 LEU A C 1
ATOM 692 O O . LEU A 1 90 ? -18.077 -10.691 19.754 1.00 90.62 90 LEU A O 1
ATOM 696 N N . LEU A 1 91 ? -15.888 -11.099 19.976 1.00 90.50 91 LEU A N 1
ATOM 697 C CA . LEU A 1 91 ? -16.001 -12.223 20.904 1.00 90.50 91 LEU A CA 1
ATOM 698 C C . LEU A 1 91 ? -16.002 -11.810 22.383 1.00 90.50 91 LEU A C 1
ATOM 700 O O . LEU A 1 91 ? -15.845 -12.669 23.253 1.00 90.50 91 LEU A O 1
ATOM 704 N N . ARG A 1 92 ? -16.219 -10.526 22.708 1.00 85.81 92 ARG A N 1
ATOM 705 C CA . ARG A 1 92 ? -16.141 -10.020 24.095 1.00 85.81 92 ARG A CA 1
ATOM 706 C C . ARG A 1 92 ? -17.078 -10.738 25.078 1.00 85.81 92 ARG A C 1
ATOM 708 O O . ARG A 1 92 ? -16.756 -10.849 26.262 1.00 85.81 92 ARG A O 1
ATOM 715 N N . SER A 1 93 ? -18.195 -11.271 24.581 1.00 85.12 93 SER A N 1
ATOM 716 C CA . SER A 1 93 ? -19.173 -12.056 25.349 1.00 85.12 93 SER A CA 1
ATOM 717 C C . SER A 1 93 ? -18.792 -13.538 25.505 1.00 85.12 93 SER A C 1
ATOM 719 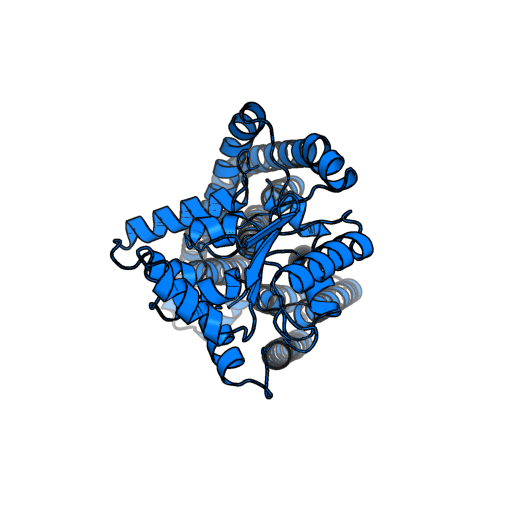O O . SER A 1 93 ? -19.340 -14.227 26.360 1.00 85.12 93 SER A O 1
ATOM 721 N N . HIS A 1 94 ? -17.822 -14.035 24.729 1.00 87.38 94 HIS A N 1
ATOM 722 C CA . HIS A 1 94 ? -17.419 -15.444 24.652 1.00 87.38 94 HIS A CA 1
ATOM 723 C C . HIS A 1 94 ? -15.909 -15.607 24.884 1.00 87.38 94 HIS A C 1
ATOM 725 O O . HIS A 1 94 ? -15.141 -15.907 23.971 1.00 87.38 94 HIS A O 1
ATOM 731 N N . ARG A 1 95 ? -15.470 -15.434 26.138 1.00 84.38 95 ARG A N 1
ATOM 732 C CA . ARG A 1 95 ? -14.041 -15.350 26.507 1.00 84.38 95 ARG A CA 1
ATOM 733 C C . ARG A 1 95 ? -13.184 -16.526 26.026 1.00 84.38 95 ARG A C 1
ATOM 735 O O . ARG A 1 95 ? -12.089 -16.299 25.531 1.00 84.38 95 ARG A O 1
ATOM 742 N N . TRP A 1 96 ? -13.667 -17.763 26.143 1.00 88.06 96 TRP A N 1
ATOM 743 C CA . TRP A 1 96 ? -12.908 -18.943 25.704 1.00 88.06 96 TRP A CA 1
ATOM 744 C C . TRP A 1 96 ? -12.738 -19.001 24.187 1.00 88.06 96 TRP A C 1
ATOM 746 O O . TRP A 1 96 ? -11.655 -19.318 23.703 1.00 88.06 96 TRP A O 1
ATOM 756 N N . LEU A 1 97 ? -13.777 -18.618 23.441 1.00 88.62 97 LEU A N 1
ATOM 757 C CA . LEU A 1 97 ? -13.703 -18.516 21.988 1.00 88.62 97 LEU A CA 1
ATOM 758 C C . LEU A 1 97 ? -12.740 -17.394 21.575 1.00 88.62 97 LEU A C 1
ATOM 760 O O . LEU A 1 97 ? -11.935 -17.594 20.673 1.00 88.62 97 LEU A O 1
ATOM 764 N N . ALA A 1 98 ? -12.752 -16.256 22.281 1.00 88.12 98 ALA A N 1
ATOM 765 C CA . ALA A 1 98 ? -11.803 -15.165 22.057 1.00 88.12 98 ALA A CA 1
ATOM 766 C C . ALA A 1 98 ? -10.344 -15.603 22.274 1.00 88.12 98 ALA A C 1
ATOM 768 O O . ALA A 1 98 ? -9.483 -15.266 21.466 1.00 88.12 98 ALA A O 1
ATOM 769 N N . VAL A 1 99 ? -10.067 -16.385 23.326 1.00 88.44 99 VAL A N 1
ATOM 770 C CA . VAL A 1 99 ? -8.728 -16.942 23.587 1.00 88.44 99 VAL A CA 1
ATOM 771 C C . VAL A 1 99 ? -8.321 -17.931 22.494 1.00 88.44 99 VAL A C 1
ATOM 773 O O . VAL A 1 99 ? -7.215 -17.823 21.971 1.00 88.44 99 VAL A O 1
ATOM 776 N N . GLY A 1 100 ? -9.208 -18.856 22.113 1.00 92.06 100 GLY A N 1
ATOM 777 C CA . GLY A 1 100 ? -8.930 -19.839 21.061 1.00 92.06 100 GLY A CA 1
ATOM 778 C C . GLY A 1 100 ? -8.647 -19.188 19.706 1.00 92.06 100 GLY A C 1
ATOM 779 O O . GLY A 1 100 ? -7.644 -19.495 19.066 1.00 92.06 100 GLY A O 1
ATOM 780 N N . VAL A 1 101 ? -9.479 -18.223 19.305 1.00 92.56 101 VAL A N 1
ATOM 781 C CA . VAL A 1 101 ? -9.274 -17.436 18.080 1.00 92.56 101 VAL A CA 1
ATOM 782 C C . VAL A 1 101 ? -7.998 -16.607 18.174 1.00 92.56 101 VAL A C 1
ATOM 784 O O . VAL A 1 101 ? -7.219 -16.592 17.228 1.00 92.56 101 VAL A O 1
ATOM 787 N N . GLY A 1 102 ? -7.731 -15.965 19.312 1.00 89.69 102 GLY A N 1
ATOM 788 C CA . GLY A 1 102 ? -6.489 -15.225 19.523 1.00 89.69 102 GLY A CA 1
ATOM 789 C C . GLY A 1 102 ? -5.246 -16.104 19.349 1.00 89.69 102 GLY A C 1
ATOM 790 O O . GLY A 1 102 ? -4.321 -15.717 18.638 1.00 89.69 102 GLY A O 1
ATOM 791 N N . GLY A 1 103 ? -5.253 -17.311 19.924 1.00 91.25 103 GLY A N 1
ATOM 792 C CA . GLY A 1 103 ? -4.188 -18.300 19.746 1.00 91.25 103 GLY A CA 1
ATOM 793 C C . GLY A 1 103 ? -4.022 -18.734 18.288 1.00 91.25 103 GLY A C 1
ATOM 794 O O . GLY A 1 103 ? -2.901 -18.759 17.781 1.00 91.25 103 GLY A O 1
ATOM 795 N N . LEU A 1 104 ? -5.128 -18.991 17.583 1.00 93.94 104 LEU A N 1
ATOM 796 C CA . LEU A 1 104 ? -5.110 -19.313 16.154 1.00 93.94 104 LEU A CA 1
ATOM 797 C C . LEU A 1 104 ? -4.479 -18.187 15.324 1.00 93.94 104 LEU A C 1
ATOM 799 O O . LEU A 1 104 ? -3.625 -18.456 14.488 1.00 93.94 104 LEU A O 1
ATOM 803 N N . LEU A 1 105 ? -4.847 -16.926 15.564 1.00 92.88 105 LEU A N 1
ATOM 804 C CA . LEU A 1 105 ? -4.295 -15.784 14.826 1.00 92.88 105 LEU A CA 1
ATOM 805 C C . LEU A 1 105 ? -2.786 -15.612 15.057 1.00 92.88 105 LEU A C 1
ATOM 807 O O . LEU A 1 105 ? -2.059 -15.256 14.126 1.00 92.88 105 LEU A O 1
ATOM 811 N N . VAL A 1 106 ? -2.297 -15.897 16.267 1.00 91.50 106 VAL A N 1
ATOM 812 C CA . VAL A 1 106 ? -0.854 -15.922 16.554 1.00 91.50 106 VAL A CA 1
ATOM 813 C C . VAL A 1 106 ? -0.169 -17.031 15.755 1.00 91.50 106 VAL A C 1
ATOM 815 O O . VAL A 1 106 ? 0.823 -16.760 15.081 1.00 91.50 106 VAL A O 1
ATOM 818 N N . LEU A 1 107 ? -0.720 -18.249 15.759 1.00 92.19 107 LEU A N 1
ATOM 819 C CA . LEU A 1 107 ? -0.179 -19.373 14.984 1.00 92.19 107 LEU A CA 1
ATOM 820 C C . LEU A 1 107 ? -0.147 -19.074 13.481 1.00 92.19 107 LEU A C 1
ATOM 822 O O . LEU A 1 107 ? 0.873 -19.304 12.837 1.00 92.19 107 LEU A O 1
ATOM 826 N N . LEU A 1 108 ? -1.221 -18.499 12.932 1.00 91.00 108 LEU A N 1
ATOM 827 C CA . LEU A 1 108 ? -1.277 -18.085 11.528 1.00 91.00 108 LEU A CA 1
ATOM 828 C C . LEU A 1 108 ? -0.228 -17.016 11.203 1.00 91.00 108 LEU A C 1
ATOM 830 O O . LEU A 1 108 ? 0.410 -17.085 10.155 1.00 91.00 108 LEU A O 1
ATOM 834 N N . SER A 1 109 ? -0.001 -16.064 12.112 1.00 88.31 109 SER A N 1
ATOM 835 C CA . SER A 1 109 ? 1.031 -15.034 11.936 1.00 88.31 109 SER A CA 1
ATOM 836 C C . SER A 1 109 ? 2.434 -15.647 11.876 1.00 88.31 109 SER A C 1
ATOM 838 O O . SER A 1 109 ? 3.220 -15.314 10.991 1.00 88.31 109 SER A O 1
ATOM 840 N N . VAL A 1 110 ? 2.739 -16.575 12.790 1.00 87.81 110 VAL A N 1
ATOM 841 C CA . VAL A 1 110 ? 4.028 -17.284 12.823 1.00 87.81 110 VAL A CA 1
ATOM 842 C C . VAL A 1 110 ? 4.211 -18.130 11.564 1.00 87.81 110 VAL A C 1
ATOM 844 O O . VAL A 1 110 ? 5.253 -18.044 10.918 1.00 87.81 110 VAL A O 1
ATOM 847 N N . GLN A 1 111 ? 3.190 -18.889 11.164 1.00 87.19 111 GLN A N 1
ATOM 848 C CA . GLN A 1 111 ? 3.254 -19.728 9.968 1.00 87.19 111 GLN A CA 1
ATOM 849 C C . GLN A 1 111 ? 3.456 -18.894 8.697 1.00 87.19 111 GLN A C 1
ATOM 851 O O . GLN A 1 111 ? 4.258 -19.257 7.839 1.00 87.19 111 GLN A O 1
ATOM 856 N N . SER A 1 112 ? 2.785 -17.745 8.596 1.00 83.94 112 SER A N 1
ATOM 857 C CA . SER A 1 112 ? 2.951 -16.806 7.484 1.00 83.94 112 SER A CA 1
ATOM 858 C C . SER A 1 112 ? 4.368 -16.238 7.401 1.00 83.94 112 SER A C 1
ATOM 860 O O . SER A 1 112 ? 4.867 -16.033 6.296 1.00 83.94 112 SER A O 1
ATOM 862 N N . LEU A 1 113 ? 5.023 -15.970 8.538 1.00 79.75 113 LEU A N 1
ATOM 863 C CA . LEU A 1 113 ? 6.419 -15.519 8.558 1.00 79.75 113 LEU A CA 1
ATOM 864 C C . LEU A 1 113 ? 7.368 -16.591 8.025 1.00 79.75 113 LEU A C 1
ATOM 866 O O . LEU A 1 113 ? 8.320 -16.252 7.336 1.00 79.75 113 LEU A O 1
ATOM 870 N N . VAL A 1 114 ? 7.112 -17.866 8.323 1.00 79.75 114 VAL A N 1
ATOM 871 C CA . VAL A 1 114 ? 7.930 -18.982 7.824 1.00 79.75 114 VAL A CA 1
ATOM 872 C C . VAL A 1 114 ? 7.684 -19.222 6.334 1.00 79.75 114 VAL A C 1
ATOM 874 O O . VAL A 1 114 ? 8.635 -19.429 5.587 1.00 79.75 114 VAL A O 1
ATOM 877 N N . HIS A 1 115 ? 6.424 -19.170 5.893 1.00 76.94 115 HIS A N 1
ATOM 878 C CA . HIS A 1 115 ? 6.041 -19.451 4.508 1.00 76.94 115 HIS A CA 1
ATOM 879 C C . HIS A 1 115 ? 6.546 -18.399 3.513 1.00 76.94 115 HIS A C 1
ATOM 881 O O . HIS A 1 115 ? 6.984 -18.747 2.424 1.00 76.94 115 HIS A O 1
ATOM 887 N N . ASN A 1 116 ? 6.515 -17.121 3.897 1.00 67.56 116 ASN A N 1
ATOM 888 C CA . ASN A 1 116 ? 6.866 -16.005 3.015 1.00 67.56 116 ASN A CA 1
ATOM 889 C C . ASN A 1 116 ? 8.356 -15.614 3.069 1.00 67.56 116 ASN A C 1
ATOM 891 O O . ASN A 1 116 ? 8.724 -14.531 2.610 1.00 67.56 116 ASN A O 1
ATOM 895 N N . GLN A 1 117 ? 9.223 -16.448 3.651 1.00 67.12 117 GLN A N 1
ATOM 896 C CA . GLN A 1 117 ? 10.667 -16.237 3.561 1.00 67.12 117 GLN A CA 1
ATOM 897 C C . GLN A 1 117 ? 11.133 -16.534 2.139 1.00 67.12 117 GLN A C 1
ATOM 899 O O . GLN A 1 117 ? 10.946 -17.643 1.642 1.00 67.12 117 GLN A O 1
ATOM 904 N N . PHE A 1 118 ? 11.774 -15.552 1.505 1.00 63.62 118 PHE A N 1
ATOM 905 C CA . PHE A 1 118 ? 12.531 -15.812 0.291 1.00 63.62 118 PHE A CA 1
ATOM 906 C C . PHE A 1 118 ? 13.682 -16.754 0.651 1.00 63.62 118 PHE A C 1
ATOM 908 O O . PHE A 1 118 ? 14.543 -16.384 1.446 1.00 63.62 118 PHE A O 1
ATOM 915 N N . ARG A 1 119 ? 13.652 -17.975 0.114 1.00 63.66 119 ARG A N 1
ATOM 916 C CA . ARG A 1 119 ? 14.706 -18.974 0.284 1.00 63.66 119 ARG A CA 1
ATOM 917 C C . ARG A 1 119 ? 15.216 -19.365 -1.085 1.00 63.66 119 ARG A C 1
ATOM 919 O O . ARG A 1 119 ? 14.451 -19.897 -1.887 1.00 63.66 119 ARG A O 1
ATOM 926 N N . CYS A 1 120 ? 16.495 -19.118 -1.321 1.00 64.25 120 CYS A N 1
ATOM 927 C CA . CYS A 1 120 ? 17.187 -19.559 -2.520 1.00 64.25 120 CYS A CA 1
ATOM 928 C C . CYS A 1 120 ? 18.365 -20.431 -2.076 1.00 64.25 120 CYS A C 1
ATOM 930 O O . CYS A 1 120 ? 19.499 -19.962 -2.041 1.00 64.25 120 CYS A O 1
ATOM 932 N N . PRO A 1 121 ? 18.118 -21.700 -1.691 1.00 70.38 121 PRO A N 1
ATOM 933 C CA . PRO A 1 121 ? 19.181 -22.570 -1.186 1.00 70.38 121 PRO A CA 1
ATOM 934 C C . PRO A 1 121 ? 20.282 -22.829 -2.226 1.00 70.38 121 PRO A C 1
ATOM 936 O O . PRO A 1 121 ? 21.387 -23.215 -1.860 1.00 70.38 121 PRO A O 1
ATOM 939 N N . GLU A 1 122 ? 19.979 -22.610 -3.506 1.00 63.16 122 GLU A N 1
ATOM 940 C CA . GLU A 1 122 ? 20.908 -22.726 -4.631 1.00 63.16 122 GLU A CA 1
ATOM 941 C C . GLU A 1 122 ? 21.837 -21.506 -4.766 1.00 63.16 122 GLU A C 1
ATOM 943 O O . GLU A 1 122 ? 22.920 -21.637 -5.329 1.00 63.16 122 GLU A O 1
ATOM 948 N N . ASP A 1 123 ? 21.454 -20.346 -4.216 1.00 52.84 123 ASP A N 1
ATOM 949 C CA . ASP A 1 123 ? 22.244 -19.112 -4.248 1.00 52.84 123 ASP A CA 1
ATOM 950 C C . ASP A 1 123 ? 22.079 -18.305 -2.937 1.00 52.84 123 ASP A C 1
ATOM 952 O O . ASP A 1 123 ? 21.222 -17.413 -2.828 1.00 52.84 123 ASP A O 1
ATOM 956 N N . PRO A 1 124 ? 22.898 -18.607 -1.909 1.00 68.62 124 PRO A N 1
ATOM 957 C CA . PRO A 1 124 ? 22.830 -17.930 -0.617 1.00 68.62 124 PRO A CA 1
ATOM 958 C C . PRO A 1 124 ? 23.288 -16.465 -0.677 1.00 68.62 124 PRO A C 1
ATOM 960 O O . PRO A 1 124 ? 22.931 -15.677 0.204 1.00 68.62 124 PRO A O 1
ATOM 963 N N . GLU A 1 125 ? 24.061 -16.070 -1.695 1.00 58.88 125 GLU A N 1
ATOM 964 C CA . GLU A 1 125 ? 24.454 -14.673 -1.884 1.00 58.88 125 GLU A CA 1
ATOM 965 C C . GLU A 1 125 ? 23.269 -13.846 -2.377 1.00 58.88 125 GLU A C 1
ATOM 967 O O . GLU A 1 125 ? 23.004 -12.774 -1.826 1.00 58.88 125 GLU A O 1
ATOM 972 N N . LEU A 1 126 ? 22.497 -14.369 -3.333 1.00 55.38 126 LEU A N 1
ATOM 973 C CA . LEU A 1 126 ? 21.256 -13.748 -3.789 1.00 55.38 126 LEU A CA 1
ATOM 974 C C . LEU A 1 126 ? 20.229 -13.631 -2.655 1.00 55.38 126 LEU A C 1
ATOM 976 O O . LEU A 1 126 ? 19.603 -12.580 -2.503 1.00 55.38 126 LEU A O 1
ATOM 980 N N . GLU A 1 127 ? 20.086 -14.662 -1.817 1.00 57.81 127 GLU A N 1
ATOM 981 C CA . GLU A 1 127 ? 19.225 -14.605 -0.628 1.00 57.81 127 GLU A CA 1
ATOM 982 C C . GLU A 1 127 ? 19.665 -13.484 0.334 1.00 57.81 127 GLU A C 1
ATOM 984 O O . GLU A 1 127 ? 18.839 -12.679 0.779 1.00 57.81 127 GLU A O 1
ATOM 989 N N . ALA A 1 128 ? 20.971 -13.357 0.593 1.00 60.88 128 ALA A N 1
ATOM 990 C CA . ALA A 1 128 ? 21.527 -12.302 1.439 1.00 60.88 128 ALA A CA 1
ATOM 991 C C . ALA A 1 128 ? 21.380 -10.897 0.825 1.00 60.88 128 ALA A C 1
ATOM 993 O O . ALA A 1 128 ? 21.145 -9.926 1.552 1.00 60.88 128 ALA A O 1
ATOM 994 N N . VAL A 1 129 ? 21.505 -10.768 -0.498 1.00 59.81 129 VAL A N 1
ATOM 995 C CA . VAL A 1 129 ? 21.281 -9.511 -1.222 1.00 59.81 129 VAL A CA 1
ATOM 996 C C . VAL A 1 129 ? 19.806 -9.135 -1.158 1.00 59.81 129 VAL A C 1
ATOM 998 O O . VAL A 1 129 ? 19.496 -8.035 -0.710 1.00 59.81 129 VAL A O 1
ATOM 1001 N N . ILE A 1 130 ? 18.880 -10.038 -1.490 1.00 58.34 130 ILE A N 1
ATOM 1002 C CA . ILE A 1 130 ? 17.432 -9.780 -1.441 1.00 58.34 130 ILE A CA 1
ATOM 1003 C C . ILE A 1 130 ? 16.990 -9.391 -0.027 1.00 58.34 130 ILE A C 1
ATOM 1005 O O . ILE A 1 130 ? 16.282 -8.391 0.137 1.00 58.34 130 ILE A O 1
ATOM 1009 N N . ALA A 1 131 ? 17.491 -10.080 1.000 1.00 58.72 131 ALA A N 1
ATOM 1010 C CA . ALA A 1 131 ? 17.248 -9.722 2.395 1.00 58.72 131 ALA A CA 1
ATOM 1011 C C . ALA A 1 131 ? 17.734 -8.299 2.739 1.00 58.72 131 ALA A C 1
ATOM 1013 O O . ALA A 1 131 ? 17.053 -7.578 3.468 1.00 58.72 131 ALA A O 1
ATOM 1014 N N . LYS A 1 132 ? 18.868 -7.856 2.175 1.00 53.94 132 LYS A N 1
ATOM 1015 C CA . LYS A 1 132 ? 19.371 -6.475 2.311 1.00 53.94 132 LYS A CA 1
ATOM 1016 C C . LYS A 1 132 ? 18.592 -5.467 1.456 1.00 53.94 132 LYS A C 1
ATOM 1018 O O . LYS A 1 132 ? 18.466 -4.311 1.847 1.00 53.94 132 LYS A O 1
ATOM 1023 N N . THR A 1 133 ? 18.047 -5.866 0.307 1.00 52.09 133 THR A N 1
ATOM 1024 C CA . THR A 1 133 ? 17.331 -4.960 -0.612 1.00 52.09 133 THR A CA 1
ATOM 1025 C C . THR A 1 133 ? 15.973 -4.512 -0.065 1.00 52.09 133 THR A C 1
ATOM 1027 O O . THR A 1 133 ? 15.523 -3.396 -0.344 1.00 52.09 133 THR A O 1
ATOM 1030 N N . HIS A 1 134 ? 15.325 -5.345 0.759 1.00 49.91 134 HIS A N 1
ATOM 1031 C CA . HIS A 1 134 ? 14.051 -5.047 1.409 1.00 49.91 134 HIS A CA 1
ATOM 1032 C C . HIS A 1 134 ? 14.213 -4.037 2.565 1.00 49.91 134 HIS A C 1
ATOM 1034 O O . HIS A 1 134 ? 13.991 -4.358 3.726 1.00 49.91 134 HIS A O 1
ATOM 1040 N N . GLY A 1 135 ? 14.557 -2.783 2.245 1.00 45.91 135 GLY A N 1
ATOM 1041 C CA . GLY A 1 135 ? 14.518 -1.658 3.197 1.00 45.91 135 GLY A CA 1
ATOM 1042 C C . GLY A 1 135 ? 15.636 -0.614 3.083 1.00 45.91 135 GLY A C 1
ATOM 1043 O O . GLY A 1 135 ? 15.632 0.358 3.837 1.00 45.91 135 GLY A O 1
ATOM 1044 N N . VAL A 1 136 ? 16.599 -0.779 2.170 1.00 45.38 136 VAL A N 1
ATOM 1045 C CA . VAL A 1 136 ? 17.860 -0.005 2.221 1.00 45.38 136 VAL A CA 1
ATOM 1046 C C . VAL A 1 136 ? 17.946 1.140 1.199 1.00 45.38 136 VAL A C 1
ATOM 1048 O O . VAL A 1 136 ? 18.647 2.123 1.438 1.00 45.38 136 VAL A O 1
ATOM 1051 N N . VAL A 1 137 ? 17.181 1.100 0.106 1.00 47.09 137 VAL A N 1
ATOM 1052 C CA . VAL A 1 137 ? 17.458 1.951 -1.074 1.00 47.09 137 VAL A CA 1
ATOM 1053 C C . VAL A 1 137 ? 17.269 3.439 -0.832 1.00 47.09 137 VAL A C 1
ATOM 1055 O O . VAL A 1 137 ? 18.147 4.223 -1.169 1.00 47.09 137 VAL A O 1
ATOM 1058 N N . LEU A 1 138 ? 16.190 3.846 -0.162 1.00 46.28 138 LEU A N 1
ATOM 1059 C CA . LEU A 1 138 ? 16.011 5.263 0.171 1.00 46.28 138 LEU A CA 1
ATOM 1060 C C . LEU A 1 138 ? 16.879 5.716 1.352 1.00 46.28 138 LEU A C 1
ATOM 1062 O O . LEU A 1 138 ? 17.066 6.910 1.565 1.00 46.28 138 LEU A O 1
ATOM 1066 N N . THR A 1 139 ? 17.354 4.784 2.175 1.00 48.59 139 THR A N 1
ATOM 1067 C CA . THR A 1 139 ? 18.072 5.089 3.419 1.00 48.59 139 THR A CA 1
ATOM 1068 C C . THR A 1 139 ? 19.511 5.511 3.126 1.00 48.59 139 THR A C 1
ATOM 1070 O O . THR A 1 139 ? 19.998 6.447 3.757 1.00 48.59 139 THR A O 1
ATOM 1073 N N . ASN A 1 140 ? 20.135 4.903 2.112 1.00 48.91 140 ASN A N 1
ATOM 1074 C CA . ASN A 1 140 ? 21.491 5.233 1.666 1.00 48.91 140 ASN A CA 1
ATOM 1075 C C . ASN A 1 140 ? 21.529 6.481 0.768 1.00 48.91 140 ASN A C 1
ATOM 1077 O O . ASN A 1 140 ? 22.414 7.314 0.925 1.00 48.91 140 ASN A O 1
ATOM 1081 N N . GLN A 1 141 ? 20.531 6.673 -0.105 1.00 51.75 141 GLN A N 1
ATOM 1082 C CA . GLN A 1 141 ? 20.378 7.870 -0.958 1.00 51.75 141 GLN A CA 1
ATOM 1083 C C . GLN A 1 141 ? 20.220 9.178 -0.168 1.00 51.75 141 GLN A C 1
ATOM 1085 O O . GLN A 1 141 ? 20.455 10.265 -0.683 1.00 51.75 141 GLN A O 1
ATOM 1090 N N . LEU A 1 142 ? 19.798 9.061 1.089 1.00 54.56 142 LEU A N 1
ATOM 1091 C CA . LEU A 1 142 ? 19.556 10.170 1.999 1.00 54.56 142 LEU A CA 1
ATOM 1092 C C . LEU A 1 142 ? 20.665 10.327 3.057 1.00 54.56 142 LEU A C 1
ATOM 1094 O O . LEU A 1 142 ? 20.504 11.096 4.013 1.00 54.56 142 LEU A O 1
ATOM 1098 N N . ALA A 1 143 ? 21.776 9.598 2.923 1.00 54.03 143 ALA A N 1
ATOM 1099 C CA . ALA A 1 143 ? 22.939 9.764 3.783 1.00 54.03 143 ALA A CA 1
ATOM 1100 C C . ALA A 1 143 ? 23.526 11.177 3.597 1.00 54.03 143 ALA A C 1
ATOM 1102 O O . ALA A 1 143 ? 23.784 11.605 2.479 1.00 54.03 143 ALA A O 1
ATOM 1103 N N . GLY A 1 144 ? 23.689 11.923 4.694 1.00 63.28 144 GLY A N 1
ATOM 1104 C CA . GLY A 1 144 ? 24.159 13.318 4.683 1.00 63.28 144 GLY A CA 1
ATOM 1105 C C . GLY A 1 144 ? 23.068 14.375 4.895 1.00 63.28 144 GLY A C 1
ATOM 1106 O O . GLY A 1 144 ? 23.383 15.481 5.323 1.00 63.28 144 GLY A O 1
ATOM 1107 N N . TYR A 1 145 ? 21.790 14.032 4.710 1.00 69.69 145 TYR A N 1
ATOM 1108 C CA . TYR A 1 145 ? 20.672 14.939 4.994 1.00 69.69 145 TYR A CA 1
ATOM 1109 C C . TYR A 1 145 ? 20.302 14.963 6.486 1.00 69.69 145 TYR A C 1
ATOM 1111 O O . TYR A 1 145 ? 20.327 13.941 7.194 1.00 69.69 145 TYR A O 1
ATOM 1119 N N . SER A 1 146 ? 19.860 16.122 6.974 1.00 82.69 146 SER A N 1
ATOM 1120 C CA . SER A 1 146 ? 19.249 16.244 8.299 1.00 82.69 146 SER A CA 1
ATOM 1121 C C . SER A 1 146 ? 17.985 15.379 8.399 1.00 82.69 146 SER A C 1
ATOM 1123 O O . SER A 1 146 ? 17.372 15.005 7.398 1.00 82.69 146 SER A O 1
ATOM 1125 N N . LEU A 1 147 ? 17.561 15.028 9.617 1.00 77.38 147 LEU A N 1
ATOM 1126 C CA . LEU A 1 147 ? 16.345 14.226 9.816 1.00 77.38 147 LEU A CA 1
ATOM 1127 C C . LEU A 1 147 ? 15.112 14.871 9.154 1.00 77.38 147 LEU A C 1
ATOM 1129 O O . LEU A 1 147 ? 14.282 14.165 8.588 1.00 77.38 147 LEU A O 1
ATOM 1133 N N . ILE A 1 148 ? 15.012 16.202 9.201 1.00 79.94 148 ILE A N 1
ATOM 1134 C CA . ILE A 1 148 ? 13.885 16.955 8.639 1.00 79.94 148 ILE A CA 1
ATOM 1135 C C . ILE A 1 148 ? 13.886 16.849 7.115 1.00 79.94 148 ILE A C 1
ATOM 1137 O O . ILE A 1 148 ? 12.868 16.477 6.537 1.00 79.94 148 ILE A O 1
ATOM 1141 N N . GLU A 1 149 ? 15.024 17.093 6.466 1.00 79.12 149 GLU A N 1
ATOM 1142 C CA . GLU A 1 149 ? 15.147 16.974 5.008 1.00 79.12 149 GLU A CA 1
ATOM 1143 C C . GLU A 1 149 ? 14.825 15.555 4.539 1.00 79.12 149 GLU A C 1
ATOM 1145 O O . GLU A 1 149 ? 14.067 15.375 3.588 1.00 79.12 149 GLU A O 1
ATOM 1150 N N . ARG A 1 150 ? 15.304 14.534 5.260 1.00 75.44 150 ARG A N 1
ATOM 1151 C CA . ARG A 1 150 ? 14.969 13.133 4.965 1.00 75.44 150 ARG A CA 1
ATOM 1152 C C . ARG A 1 150 ? 13.470 12.874 5.018 1.00 75.44 150 ARG A C 1
ATOM 1154 O O . ARG A 1 150 ? 12.939 12.181 4.154 1.00 75.44 150 ARG A O 1
ATOM 1161 N N . MET A 1 151 ? 12.785 13.419 6.020 1.00 76.06 151 MET A N 1
ATOM 1162 C CA . MET A 1 151 ? 11.338 13.261 6.168 1.00 76.06 151 MET A CA 1
ATOM 1163 C C . MET A 1 151 ? 10.573 14.015 5.079 1.00 76.06 151 MET A C 1
ATOM 1165 O O . MET A 1 151 ? 9.624 13.458 4.533 1.00 76.06 151 MET A O 1
ATOM 1169 N N . VAL A 1 152 ? 11.010 15.223 4.710 1.00 81.94 152 VAL A N 1
ATOM 1170 C CA . VAL A 1 152 ? 10.420 16.003 3.610 1.00 81.94 152 VAL A CA 1
ATOM 1171 C C . VAL A 1 152 ? 10.589 15.272 2.281 1.00 81.94 152 VAL A C 1
ATOM 1173 O O . VAL A 1 152 ? 9.604 15.055 1.581 1.00 81.94 152 VAL A O 1
ATOM 1176 N N . HIS A 1 153 ? 11.798 14.807 1.956 1.00 78.38 153 HIS A N 1
ATOM 1177 C CA . HIS A 1 153 ? 12.042 14.035 0.737 1.00 78.38 153 HIS A CA 1
ATOM 1178 C C . HIS A 1 153 ? 11.184 12.771 0.690 1.00 78.38 153 HIS A C 1
ATOM 1180 O O . HIS A 1 153 ? 10.531 12.504 -0.318 1.00 78.38 153 HIS A O 1
ATOM 1186 N N . ARG A 1 154 ? 11.113 12.016 1.793 1.00 77.75 154 ARG A N 1
ATOM 1187 C CA . ARG A 1 154 ? 10.261 10.823 1.875 1.00 77.75 154 ARG A CA 1
ATOM 1188 C C . ARG A 1 154 ? 8.769 11.155 1.736 1.00 77.75 154 ARG A C 1
ATOM 1190 O O . ARG A 1 154 ? 8.066 10.401 1.072 1.00 77.75 154 ARG A O 1
ATOM 1197 N N . ALA A 1 155 ? 8.293 12.269 2.300 1.00 80.00 155 ALA A N 1
ATOM 1198 C CA . ALA A 1 155 ? 6.906 12.724 2.160 1.00 80.00 155 ALA A CA 1
ATOM 1199 C C . ALA A 1 155 ? 6.567 13.083 0.707 1.00 80.00 155 ALA A C 1
ATOM 1201 O O . ALA A 1 155 ? 5.569 12.611 0.168 1.00 80.00 155 ALA A O 1
ATOM 1202 N N . VAL A 1 156 ? 7.444 13.841 0.043 1.00 81.94 156 VAL A N 1
ATOM 1203 C CA . VAL A 1 156 ? 7.289 14.191 -1.376 1.00 81.94 156 VAL A CA 1
ATOM 1204 C C . VAL A 1 156 ? 7.301 12.933 -2.245 1.00 81.94 156 VAL A C 1
ATOM 1206 O O . VAL A 1 156 ? 6.476 12.794 -3.146 1.00 81.94 156 VAL A O 1
ATOM 1209 N N . HIS A 1 157 ? 8.201 11.984 -1.969 1.00 77.94 157 HIS A N 1
ATOM 1210 C CA . HIS A 1 157 ? 8.229 10.706 -2.680 1.00 77.94 157 HIS A CA 1
ATOM 1211 C C . HIS A 1 157 ? 6.958 9.886 -2.467 1.00 77.94 157 HIS A C 1
ATOM 1213 O O . HIS A 1 157 ? 6.483 9.289 -3.431 1.00 77.94 157 HIS A O 1
ATOM 1219 N N . PHE A 1 158 ? 6.410 9.875 -1.249 1.00 81.25 158 PHE A N 1
ATOM 1220 C CA . PHE A 1 158 ? 5.150 9.213 -0.921 1.00 81.25 158 PHE A CA 1
ATOM 1221 C C . PHE A 1 158 ? 3.975 9.809 -1.706 1.00 81.25 158 PHE A C 1
ATOM 1223 O O . PHE A 1 158 ? 3.249 9.061 -2.353 1.00 81.25 158 PHE A O 1
ATOM 1230 N N . GLU A 1 159 ? 3.821 11.135 -1.722 1.00 84.94 159 GLU A N 1
ATOM 1231 C CA . GLU A 1 159 ? 2.746 11.818 -2.460 1.00 84.94 159 GLU A CA 1
ATOM 1232 C C . GLU A 1 159 ? 2.840 11.583 -3.970 1.00 84.94 159 GLU A C 1
ATOM 1234 O O . GLU A 1 159 ? 1.842 11.254 -4.615 1.00 84.94 159 GLU A O 1
ATOM 1239 N N . ARG A 1 160 ? 4.054 11.661 -4.530 1.00 82.75 160 ARG A N 1
ATOM 1240 C CA . ARG A 1 160 ? 4.300 11.431 -5.961 1.00 82.75 160 ARG A CA 1
ATOM 1241 C C . ARG A 1 160 ? 3.883 10.038 -6.437 1.00 82.75 160 ARG A C 1
ATOM 1243 O O . ARG A 1 160 ? 3.607 9.888 -7.623 1.00 82.75 160 ARG A O 1
ATOM 1250 N N . GLN A 1 161 ? 3.776 9.042 -5.547 1.00 80.19 161 GLN A N 1
ATOM 1251 C CA . GLN A 1 161 ? 3.243 7.719 -5.908 1.00 80.19 161 GLN A CA 1
ATOM 1252 C C . GLN A 1 161 ? 1.760 7.762 -6.309 1.00 80.19 161 GLN A C 1
ATOM 1254 O O . GLN A 1 161 ? 1.280 6.851 -6.973 1.00 80.19 161 GLN A O 1
ATOM 1259 N N . PHE A 1 162 ? 1.007 8.785 -5.904 1.00 85.50 162 PHE A N 1
ATOM 1260 C CA . PHE A 1 162 ? -0.426 8.894 -6.192 1.00 85.50 162 PHE A CA 1
ATOM 1261 C C . PHE A 1 162 ? -0.721 9.781 -7.400 1.00 85.50 162 PHE A C 1
ATOM 1263 O O . PHE A 1 162 ? -1.843 9.769 -7.904 1.00 85.50 162 PHE A O 1
ATOM 1270 N N . PHE A 1 163 ? 0.259 10.552 -7.865 1.00 87.75 163 PHE A N 1
ATOM 1271 C CA . PHE A 1 163 ? 0.062 11.508 -8.943 1.00 87.75 163 PHE A CA 1
ATOM 1272 C C . PHE A 1 163 ? -0.086 10.814 -10.291 1.00 87.75 163 PHE A C 1
ATOM 1274 O O . PHE A 1 163 ? 0.609 9.848 -10.607 1.00 87.75 163 PHE A O 1
ATOM 1281 N N . PHE A 1 164 ? -0.974 11.364 -11.109 1.00 84.88 164 PHE A N 1
ATOM 1282 C CA . PHE A 1 164 ? -0.996 11.097 -12.533 1.00 84.88 164 PHE A CA 1
ATOM 1283 C C . PHE A 1 164 ? 0.258 11.712 -13.154 1.00 84.88 164 PHE A C 1
ATOM 1285 O O . PHE A 1 164 ? 0.521 12.911 -13.017 1.00 84.88 164 PHE A O 1
ATOM 1292 N N . GLN A 1 165 ? 1.060 10.857 -13.776 1.00 77.12 165 GLN A N 1
ATOM 1293 C CA . GLN A 1 165 ? 2.348 11.209 -14.354 1.00 77.12 165 GLN A CA 1
ATOM 1294 C C . GLN A 1 165 ? 2.116 11.843 -15.734 1.00 77.12 165 GLN A C 1
ATOM 1296 O O . GLN A 1 165 ? 1.373 11.304 -16.552 1.00 77.12 165 GLN A O 1
ATOM 1301 N N . TYR A 1 166 ? 2.746 12.988 -15.996 1.00 66.94 166 TYR A N 1
ATOM 1302 C CA . TYR A 1 166 ? 2.840 13.576 -17.343 1.00 66.94 166 TYR A CA 1
ATOM 1303 C C . TYR A 1 166 ? 4.232 13.361 -17.965 1.00 66.94 166 TYR A C 1
ATOM 1305 O O . TYR A 1 166 ? 4.424 13.610 -19.148 1.00 66.94 166 TYR A O 1
ATOM 1313 N N . VAL A 1 167 ? 5.189 12.859 -17.175 1.00 60.31 167 VAL A N 1
ATOM 1314 C CA . VAL A 1 167 ? 6.494 12.341 -17.610 1.00 60.31 167 VAL A CA 1
ATOM 1315 C C . VAL A 1 167 ? 6.641 10.950 -17.013 1.00 60.31 167 VAL A C 1
ATOM 1317 O O . VAL A 1 167 ? 6.304 10.754 -15.851 1.00 60.31 167 VAL A O 1
ATOM 1320 N N . GLU A 1 168 ? 7.120 9.981 -17.785 1.00 53.03 168 GLU A N 1
ATOM 1321 C CA . GLU A 1 168 ? 7.310 8.614 -17.298 1.00 53.03 168 GLU A CA 1
ATOM 1322 C C . GLU A 1 168 ? 8.344 8.570 -16.162 1.00 53.03 168 GLU A C 1
ATOM 1324 O O . GLU A 1 168 ? 9.509 8.928 -16.342 1.00 53.03 168 GLU A O 1
ATOM 1329 N N . ALA A 1 169 ? 7.916 8.148 -14.970 1.00 52.25 169 ALA A N 1
ATOM 1330 C CA . ALA A 1 169 ? 8.811 7.911 -13.846 1.00 52.25 169 ALA A CA 1
ATOM 1331 C C . ALA A 1 169 ? 9.276 6.453 -13.850 1.00 52.25 169 ALA A C 1
ATOM 1333 O O . ALA A 1 169 ? 8.454 5.543 -13.931 1.00 52.25 169 ALA A O 1
ATOM 1334 N N . MET A 1 170 ? 10.582 6.233 -13.650 1.00 46.28 170 MET A N 1
ATOM 1335 C CA . MET A 1 170 ? 11.205 4.897 -13.632 1.00 46.28 170 MET A CA 1
ATOM 1336 C C . MET A 1 170 ? 10.533 3.890 -12.680 1.00 46.28 170 MET A C 1
ATOM 1338 O O . MET A 1 170 ? 10.688 2.688 -12.840 1.00 46.28 170 MET A O 1
ATOM 1342 N N . SER A 1 171 ? 9.793 4.350 -11.672 1.00 48.72 171 SER A N 1
ATOM 1343 C CA . SER A 1 171 ? 9.165 3.489 -10.667 1.00 48.72 171 SER A CA 1
ATOM 1344 C C . SER A 1 171 ? 7.683 3.184 -10.907 1.00 48.72 171 SER A C 1
ATOM 1346 O O . SER A 1 171 ? 7.122 2.383 -10.155 1.00 48.72 171 SER A O 1
ATOM 1348 N N . ILE A 1 172 ? 7.029 3.806 -11.900 1.00 55.72 172 ILE A N 1
ATOM 1349 C CA . ILE A 1 172 ? 5.578 3.681 -12.113 1.00 55.72 172 ILE A CA 1
ATOM 1350 C C . ILE A 1 172 ? 5.273 3.500 -13.614 1.00 55.72 172 ILE A C 1
ATOM 1352 O O . ILE A 1 172 ? 5.229 4.488 -14.347 1.00 55.72 172 ILE A O 1
ATOM 1356 N N . PRO A 1 173 ? 5.031 2.258 -14.079 1.00 57.72 173 PRO A N 1
ATOM 1357 C CA . PRO A 1 173 ? 4.804 1.938 -15.490 1.00 57.72 173 PRO A CA 1
ATOM 1358 C C . PRO A 1 173 ? 3.365 2.268 -15.911 1.00 57.72 173 PRO A C 1
ATOM 1360 O O . PRO A 1 173 ? 2.545 1.375 -16.125 1.00 57.72 173 PRO A O 1
ATOM 1363 N N . VAL A 1 174 ? 3.015 3.553 -15.957 1.00 66.06 174 VAL A N 1
ATOM 1364 C CA . VAL A 1 174 ? 1.639 4.003 -16.210 1.00 66.06 174 VAL A CA 1
ATOM 1365 C C . VAL A 1 174 ? 1.598 4.976 -17.385 1.00 66.06 174 VAL A C 1
ATOM 1367 O O . VAL A 1 174 ? 2.455 5.860 -17.453 1.00 66.06 174 VAL A O 1
ATOM 1370 N N . PRO A 1 175 ? 0.572 4.869 -18.259 1.00 70.56 175 PRO A N 1
ATOM 1371 C CA . PRO A 1 175 ? 0.396 5.791 -19.367 1.00 70.56 175 PRO A CA 1
ATOM 1372 C C . PRO A 1 175 ? 0.411 7.257 -18.930 1.00 70.56 175 PRO A C 1
ATOM 1374 O O . PRO A 1 175 ? -0.166 7.629 -17.905 1.00 70.56 175 PRO A O 1
ATOM 1377 N N . GLN A 1 176 ? 1.067 8.094 -19.728 1.00 76.94 176 GLN A N 1
ATOM 1378 C CA . GLN A 1 176 ? 1.167 9.520 -19.447 1.00 76.94 176 GLN A CA 1
ATOM 1379 C C . GLN A 1 176 ? -0.182 10.210 -19.673 1.00 76.94 176 GLN A C 1
ATOM 1381 O O . GLN A 1 176 ? -0.978 9.822 -20.537 1.00 76.94 176 GLN A O 1
ATOM 1386 N N . LEU A 1 177 ? -0.430 11.261 -18.894 1.00 82.25 177 LEU A N 1
ATOM 1387 C CA . LEU A 1 177 ? -1.558 12.162 -19.100 1.00 82.25 177 LEU A CA 1
ATOM 1388 C C . LEU A 1 177 ? -1.105 13.505 -19.672 1.00 82.25 177 LEU A C 1
ATOM 1390 O O . LEU A 1 177 ? 0.024 13.928 -19.419 1.00 82.25 177 LEU A O 1
ATOM 1394 N N . PRO A 1 178 ? -2.003 14.227 -20.371 1.00 87.50 178 PRO A N 1
ATOM 1395 C CA . PRO A 1 178 ? -1.754 15.615 -20.732 1.00 87.50 178 PRO A CA 1
ATOM 1396 C C . PRO A 1 178 ? -1.393 16.442 -19.493 1.00 87.50 178 PRO A C 1
ATOM 1398 O O . PRO A 1 178 ? -2.083 16.370 -18.472 1.00 87.50 178 PRO A O 1
ATOM 1401 N N . GLU A 1 179 ? -0.347 17.262 -19.600 1.00 86.94 179 GLU A N 1
ATOM 1402 C CA . GLU A 1 179 ? 0.191 18.058 -18.489 1.00 86.94 179 GLU A CA 1
ATOM 1403 C C . GLU A 1 179 ? -0.895 18.887 -17.788 1.00 86.94 179 GLU A C 1
ATOM 1405 O O . GLU A 1 179 ? -1.008 18.857 -16.564 1.00 86.94 179 GLU A O 1
ATOM 1410 N N . ALA A 1 180 ? -1.769 19.545 -18.556 1.00 88.00 180 ALA A N 1
ATOM 1411 C CA . ALA A 1 180 ? -2.874 20.337 -18.016 1.00 88.00 180 ALA A CA 1
ATOM 1412 C C . ALA A 1 180 ? -3.829 19.514 -17.129 1.00 88.00 180 ALA A C 1
ATOM 1414 O O . ALA A 1 180 ? -4.284 20.000 -16.095 1.00 88.00 180 ALA A O 1
ATOM 1415 N N . VAL A 1 181 ? -4.108 18.257 -17.495 1.00 88.50 181 VAL A N 1
ATOM 1416 C CA . VAL A 1 181 ? -4.962 17.361 -16.699 1.00 88.50 181 VAL A CA 1
ATOM 1417 C C . VAL A 1 181 ? -4.236 16.958 -15.416 1.00 88.50 181 VAL A C 1
ATOM 1419 O O . VAL A 1 181 ? -4.810 17.045 -14.331 1.00 88.50 181 VAL A O 1
ATOM 1422 N N . ALA A 1 182 ? -2.959 16.579 -15.518 1.00 87.50 182 ALA A N 1
ATOM 1423 C CA . ALA A 1 182 ? -2.145 16.211 -14.363 1.00 87.50 182 ALA A CA 1
ATOM 1424 C C . ALA A 1 182 ? -2.010 17.373 -13.358 1.00 87.50 182 ALA A C 1
ATOM 1426 O O . ALA A 1 182 ? -2.186 17.172 -12.156 1.00 87.50 182 ALA A O 1
ATOM 1427 N N . LEU A 1 183 ? -1.775 18.600 -13.833 1.00 88.50 183 LEU A N 1
ATOM 1428 C CA . LEU A 1 183 ? -1.650 19.800 -12.996 1.00 88.50 183 LEU A CA 1
ATOM 1429 C C . LEU A 1 183 ? -2.938 20.153 -12.240 1.00 88.50 183 LEU A C 1
ATOM 1431 O O . LEU A 1 183 ? -2.861 20.694 -11.141 1.00 88.50 183 LEU A O 1
ATOM 1435 N N . ILE A 1 184 ? -4.111 19.836 -12.793 1.00 90.50 184 ILE A N 1
ATOM 1436 C CA . ILE A 1 184 ? -5.404 20.086 -12.137 1.00 90.50 184 ILE A CA 1
ATOM 1437 C C . ILE A 1 184 ? -5.731 18.989 -11.116 1.00 90.50 184 ILE A C 1
ATOM 1439 O O . ILE A 1 184 ? -6.252 19.274 -10.037 1.00 90.50 184 ILE A O 1
ATOM 1443 N N . VAL A 1 185 ? -5.435 17.729 -11.443 1.00 90.75 185 VAL A N 1
ATOM 1444 C CA . VAL A 1 185 ? -5.884 16.563 -10.663 1.00 90.75 185 VAL A CA 1
ATOM 1445 C C . VAL A 1 185 ? -4.916 16.213 -9.526 1.00 90.75 185 VAL A C 1
ATOM 1447 O O . VAL A 1 185 ? -5.347 15.747 -8.472 1.00 90.75 185 VAL A O 1
ATOM 1450 N N . ASN A 1 186 ? -3.617 16.470 -9.683 1.00 92.06 186 ASN A N 1
ATOM 1451 C CA . ASN A 1 186 ? -2.614 16.110 -8.676 1.00 92.06 186 ASN A CA 1
ATOM 1452 C C . ASN A 1 186 ? -2.672 16.941 -7.377 1.00 92.06 186 ASN A C 1
ATOM 1454 O O . ASN A 1 186 ? -2.523 16.342 -6.312 1.00 92.06 186 ASN A O 1
ATOM 1458 N N . PRO A 1 187 ? -2.929 18.267 -7.381 1.00 93.44 187 PRO A N 1
ATOM 1459 C CA . PRO A 1 187 ? -3.034 19.042 -6.143 1.00 93.44 187 PRO A CA 1
ATOM 1460 C C . PRO A 1 187 ? -4.094 18.530 -5.150 1.00 93.44 187 PRO A C 1
ATOM 1462 O O . PRO A 1 187 ? -3.752 18.339 -3.981 1.00 93.44 187 PRO A O 1
ATOM 1465 N N . PRO A 1 188 ? -5.356 18.245 -5.546 1.00 92.88 188 PRO A N 1
ATOM 1466 C CA . PRO A 1 188 ? -6.327 17.684 -4.611 1.00 92.88 188 PRO A CA 1
ATOM 1467 C C . PRO A 1 188 ? -5.963 16.261 -4.165 1.00 92.88 188 PRO A C 1
ATOM 1469 O O . PRO A 1 188 ? -6.269 15.901 -3.029 1.00 92.88 188 PRO A O 1
ATOM 1472 N N . ILE A 1 189 ? -5.276 15.466 -4.998 1.00 92.31 189 ILE A N 1
ATOM 1473 C CA . ILE A 1 189 ? -4.723 14.166 -4.581 1.00 92.31 189 ILE A CA 1
ATOM 1474 C C . ILE A 1 189 ? -3.683 14.363 -3.479 1.00 92.31 189 ILE A C 1
ATOM 1476 O O . ILE A 1 189 ? -3.791 13.710 -2.444 1.00 92.31 189 ILE A O 1
ATOM 1480 N N . ALA A 1 190 ? -2.723 15.274 -3.674 1.00 91.88 190 ALA A N 1
ATOM 1481 C CA . ALA A 1 190 ? -1.688 15.583 -2.689 1.00 91.88 190 ALA A CA 1
ATOM 1482 C C . ALA A 1 190 ? -2.333 15.926 -1.349 1.00 91.88 190 ALA A C 1
ATOM 1484 O O . ALA A 1 190 ? -2.095 15.246 -0.358 1.00 91.88 190 ALA A O 1
ATOM 1485 N N . VAL A 1 191 ? -3.269 16.881 -1.359 1.00 92.62 191 VAL A N 1
ATOM 1486 C CA . VAL A 1 191 ? -4.026 17.275 -0.169 1.00 92.62 191 VAL A CA 1
ATOM 1487 C C . VAL A 1 191 ? -4.671 16.054 0.491 1.00 92.62 191 VAL A C 1
ATOM 1489 O O . VAL A 1 191 ? -4.462 15.844 1.681 1.00 92.62 191 VAL A O 1
ATOM 1492 N N . VAL A 1 192 ? -5.399 15.207 -0.244 1.00 92.69 192 VAL A N 1
ATOM 1493 C CA . VAL A 1 192 ? -6.049 14.019 0.343 1.00 92.69 192 VAL A CA 1
ATOM 1494 C C . VAL A 1 192 ? -5.063 13.033 0.967 1.00 92.69 192 VAL A C 1
ATOM 1496 O O . VAL A 1 192 ? -5.255 12.602 2.106 1.00 92.69 192 VAL A O 1
ATOM 1499 N N . VAL A 1 193 ? -3.971 12.728 0.280 1.00 90.88 193 VAL A N 1
ATOM 1500 C CA . VAL A 1 193 ? -2.955 11.799 0.781 1.00 90.88 193 VAL A CA 1
ATOM 1501 C C . VAL A 1 193 ? -2.254 12.348 2.031 1.00 90.88 193 VAL A C 1
ATOM 1503 O O . VAL A 1 193 ? -2.173 11.649 3.047 1.00 90.88 193 VAL A O 1
ATOM 1506 N N . SER A 1 194 ? -1.794 13.604 2.009 1.00 90.62 194 SER A N 1
ATOM 1507 C CA . SER A 1 194 ? -1.064 14.204 3.136 1.00 90.62 194 SER A CA 1
ATOM 1508 C C . SER A 1 194 ? -1.954 14.337 4.370 1.00 90.62 194 SER A C 1
ATOM 1510 O O . SER A 1 194 ? -1.527 14.049 5.490 1.00 90.62 194 SER A O 1
ATOM 1512 N N . PHE A 1 195 ? -3.216 14.732 4.189 1.00 89.75 195 PHE A N 1
ATOM 1513 C CA . PHE A 1 195 ? -4.162 14.867 5.296 1.00 89.75 195 PHE A CA 1
ATOM 1514 C C . PHE A 1 195 ? -4.645 13.527 5.843 1.00 89.75 195 PHE A C 1
ATOM 1516 O O . PHE A 1 195 ? -4.924 13.461 7.037 1.00 89.75 195 PHE A O 1
ATOM 1523 N N . ASN A 1 196 ? -4.725 12.456 5.047 1.00 91.19 196 ASN A N 1
ATOM 1524 C CA . ASN A 1 196 ? -5.013 11.131 5.600 1.00 91.19 196 ASN A CA 1
ATOM 1525 C C . ASN A 1 196 ? -3.923 10.714 6.596 1.00 91.19 196 ASN A C 1
ATOM 1527 O O . ASN A 1 196 ? -4.218 10.246 7.697 1.00 91.19 196 ASN A O 1
ATOM 1531 N N . LEU A 1 197 ? -2.657 10.947 6.246 1.00 88.12 197 LEU A N 1
ATOM 1532 C CA . LEU A 1 197 ? -1.542 10.659 7.138 1.00 88.12 197 LEU A CA 1
ATOM 1533 C C . LEU A 1 197 ? -1.509 11.605 8.348 1.00 88.12 197 LEU A C 1
ATOM 1535 O O . LEU A 1 197 ? -1.403 11.150 9.487 1.00 88.12 197 LEU A O 1
ATOM 1539 N N . LEU A 1 198 ? -1.625 12.917 8.127 1.00 89.69 198 LEU A N 1
ATOM 1540 C CA . LEU A 1 198 ? -1.633 13.902 9.210 1.00 89.69 198 LEU A CA 1
ATOM 1541 C C . LEU A 1 198 ? -2.815 13.670 10.157 1.00 89.69 198 LEU A C 1
ATOM 1543 O O . LEU A 1 198 ? -2.662 13.706 11.375 1.00 89.69 198 LEU A O 1
ATOM 1547 N N . GLY A 1 199 ? -3.988 13.381 9.600 1.00 88.75 199 GLY A N 1
ATOM 1548 C CA . GLY A 1 199 ? -5.188 13.027 10.340 1.00 88.75 199 GLY A CA 1
ATOM 1549 C C . GLY A 1 199 ? -4.976 11.781 11.190 1.00 88.75 199 GLY A C 1
ATOM 1550 O O . GLY A 1 199 ? -5.418 11.761 12.337 1.00 88.75 199 GLY A O 1
ATOM 1551 N N . LEU A 1 200 ? -4.272 10.767 10.676 1.00 89.75 200 LEU A N 1
ATOM 1552 C CA . LEU A 1 200 ? -3.917 9.581 11.452 1.00 89.75 200 LEU A CA 1
ATOM 1553 C C . LEU A 1 200 ? -3.022 9.941 12.649 1.00 89.75 200 LEU A C 1
ATOM 1555 O O . LEU A 1 200 ? -3.307 9.512 13.766 1.00 89.75 200 LEU A O 1
ATOM 1559 N N . VAL A 1 201 ? -1.989 10.767 12.443 1.00 90.81 201 VAL A N 1
ATOM 1560 C CA . VAL A 1 201 ? -1.085 11.238 13.513 1.00 90.81 201 VAL A CA 1
ATOM 1561 C C . VAL A 1 201 ? -1.848 12.030 14.579 1.00 90.81 201 VAL A C 1
ATOM 1563 O O . VAL A 1 201 ? -1.737 11.747 15.775 1.00 90.81 201 VAL A O 1
ATOM 1566 N N . LEU A 1 202 ? -2.654 13.007 14.158 1.00 89.75 202 LEU A N 1
ATOM 1567 C CA . LEU A 1 202 ? -3.441 13.846 15.063 1.00 89.75 202 LEU A CA 1
ATOM 1568 C C . LEU A 1 202 ? -4.509 13.030 15.799 1.00 89.75 202 LEU A C 1
ATOM 1570 O O . LEU A 1 202 ? -4.691 13.190 17.007 1.00 89.75 202 LEU A O 1
ATOM 1574 N N . GLY A 1 203 ? -5.180 12.122 15.090 1.00 87.50 203 GLY A N 1
ATOM 1575 C CA . GLY A 1 203 ? -6.150 11.195 15.658 1.00 87.50 203 GLY A CA 1
ATOM 1576 C C . GLY A 1 203 ? -5.511 10.278 16.696 1.00 87.50 203 GLY A C 1
ATOM 1577 O O . GLY A 1 203 ? -6.080 10.101 17.770 1.00 87.50 203 GLY A O 1
ATOM 1578 N N . PHE A 1 204 ? -4.310 9.755 16.428 1.00 90.56 204 PHE A N 1
ATOM 1579 C CA . PHE A 1 204 ? -3.533 8.941 17.367 1.00 90.56 204 PHE A CA 1
ATOM 1580 C C . PHE A 1 204 ? -3.223 9.699 18.656 1.00 90.56 204 PHE A C 1
ATOM 1582 O O . PHE A 1 204 ? -3.574 9.233 19.743 1.00 90.56 204 PHE A O 1
ATOM 1589 N N . ALA A 1 205 ? -2.661 10.904 18.548 1.00 90.69 205 ALA A N 1
ATOM 1590 C CA . ALA A 1 205 ? -2.378 11.747 19.708 1.00 90.69 205 ALA A CA 1
ATOM 1591 C C . ALA A 1 205 ? -3.653 12.077 20.508 1.00 90.69 205 ALA A C 1
ATOM 1593 O O . ALA A 1 205 ? -3.662 12.041 21.743 1.00 90.69 205 ALA A O 1
ATOM 1594 N N . TYR A 1 206 ? -4.756 12.357 19.812 1.00 88.25 206 TYR A N 1
ATOM 1595 C CA . TYR A 1 206 ? -6.042 12.641 20.438 1.00 88.25 206 TYR A CA 1
ATOM 1596 C C . TYR A 1 206 ? -6.638 11.412 21.145 1.00 88.25 206 TYR A C 1
ATOM 1598 O O . TYR A 1 206 ? -7.070 11.517 22.296 1.00 88.25 206 TYR A O 1
ATOM 1606 N N . ALA A 1 207 ? -6.597 10.234 20.520 1.00 87.44 207 ALA A N 1
ATOM 1607 C CA . ALA A 1 207 ? -7.052 8.984 21.119 1.00 87.44 207 ALA A CA 1
ATOM 1608 C C . ALA A 1 207 ? -6.242 8.634 22.377 1.00 87.44 207 ALA A C 1
ATOM 1610 O O . ALA A 1 207 ? -6.833 8.289 23.401 1.00 87.44 207 ALA A O 1
ATOM 1611 N N . LEU A 1 208 ? -4.914 8.817 22.356 1.00 89.50 208 LEU A N 1
ATOM 1612 C CA . LEU A 1 208 ? -4.067 8.655 23.543 1.00 89.50 208 LEU A CA 1
ATOM 1613 C C . LEU A 1 208 ? -4.468 9.608 24.672 1.00 89.50 208 LEU A C 1
ATOM 1615 O O . LEU A 1 208 ? -4.581 9.186 25.822 1.00 89.50 208 LEU A O 1
ATOM 1619 N N . ARG A 1 209 ? -4.745 10.880 24.362 1.00 89.81 209 ARG A N 1
ATOM 1620 C CA . ARG A 1 209 ? -5.234 11.851 25.353 1.00 89.81 209 ARG A CA 1
ATOM 1621 C C . ARG A 1 209 ? -6.567 11.418 25.969 1.00 89.81 209 ARG A C 1
ATOM 1623 O O . ARG A 1 209 ? -6.753 11.578 27.178 1.00 89.81 209 ARG A O 1
ATOM 1630 N N . LEU A 1 210 ? -7.493 10.890 25.167 1.00 86.00 210 LEU A N 1
ATOM 1631 C CA . LEU A 1 210 ? -8.778 10.384 25.657 1.00 86.00 210 LEU A CA 1
ATOM 1632 C C . LEU A 1 210 ? -8.607 9.143 26.537 1.00 86.00 210 LEU A C 1
ATOM 1634 O O . LEU A 1 210 ? -9.211 9.078 27.606 1.00 86.00 210 LEU A O 1
ATOM 1638 N N . LEU A 1 211 ? -7.764 8.196 26.125 1.00 87.06 211 LEU A N 1
ATOM 1639 C CA . LEU A 1 211 ? -7.452 6.991 26.898 1.00 87.06 211 LEU A CA 1
ATOM 1640 C C . LEU A 1 211 ? -6.791 7.329 28.226 1.00 87.06 211 LEU A C 1
ATOM 1642 O O . LEU A 1 211 ? -7.200 6.804 29.262 1.00 87.06 211 LEU A O 1
ATOM 1646 N N . TRP A 1 212 ? -5.826 8.250 28.200 1.00 86.69 212 TRP A N 1
ATOM 1647 C CA . TRP A 1 212 ? -5.200 8.776 29.401 1.00 86.69 212 TRP A CA 1
ATOM 1648 C C . TRP A 1 212 ? -6.269 9.322 30.341 1.00 86.69 212 TRP A C 1
ATOM 1650 O O . TRP A 1 212 ? -6.399 8.834 31.453 1.00 86.69 212 TRP A O 1
ATOM 1660 N N . ARG A 1 213 ? -7.121 10.248 29.887 1.00 87.00 213 ARG A N 1
ATOM 1661 C CA . ARG A 1 213 ? -8.192 10.820 30.723 1.00 87.00 213 ARG A CA 1
ATOM 1662 C C . ARG A 1 213 ? -9.168 9.776 31.269 1.00 87.00 213 ARG A C 1
ATOM 1664 O O . ARG A 1 213 ? -9.539 9.868 32.435 1.00 87.00 213 ARG A O 1
ATOM 1671 N N . ALA A 1 214 ? -9.576 8.810 30.448 1.00 83.00 214 ALA A N 1
ATOM 1672 C CA . ALA A 1 214 ? -10.562 7.800 30.825 1.00 83.00 214 ALA A CA 1
ATOM 1673 C C . ALA A 1 214 ? -10.031 6.824 31.884 1.00 83.00 214 ALA A C 1
ATOM 1675 O O . ALA A 1 214 ? -10.767 6.435 32.788 1.00 83.00 214 ALA A O 1
ATOM 1676 N N . HIS A 1 215 ? -8.753 6.455 31.797 1.00 84.38 215 HIS A N 1
ATOM 1677 C CA . HIS A 1 215 ? -8.185 5.380 32.611 1.00 84.38 215 HIS A CA 1
ATOM 1678 C C . HIS A 1 215 ? -7.121 5.849 33.617 1.00 84.38 215 HIS A C 1
ATOM 1680 O O . HIS A 1 215 ? -6.609 5.038 34.392 1.00 84.38 215 HIS A O 1
ATOM 1686 N N . TYR A 1 216 ? -6.827 7.155 33.676 1.00 84.12 216 TYR A N 1
ATOM 1687 C CA . TYR A 1 216 ? -5.843 7.753 34.590 1.00 84.12 216 TYR A CA 1
ATOM 1688 C C . TYR A 1 216 ? -6.115 7.416 36.058 1.00 84.12 216 TYR A C 1
ATOM 1690 O O . TYR A 1 216 ? -5.196 7.092 36.807 1.00 84.12 216 TYR A O 1
ATOM 1698 N N . VAL A 1 217 ? -7.382 7.461 36.483 1.00 75.81 217 VAL A N 1
ATOM 1699 C CA . VAL A 1 217 ? -7.767 7.181 37.876 1.00 75.81 217 VAL A CA 1
ATOM 1700 C C . VAL A 1 217 ? -7.491 5.721 38.244 1.00 75.81 217 VAL A C 1
ATOM 1702 O O . VAL A 1 217 ? -6.950 5.456 39.317 1.00 75.81 217 VAL A O 1
ATOM 1705 N N . THR A 1 218 ? -7.805 4.778 37.352 1.00 76.88 218 THR A N 1
ATOM 1706 C CA . THR A 1 218 ? -7.538 3.343 37.549 1.00 76.88 218 THR A CA 1
ATOM 1707 C C . THR A 1 218 ? -6.035 3.065 37.617 1.00 76.88 218 THR A C 1
ATOM 1709 O O . THR A 1 218 ? -5.587 2.308 38.482 1.00 76.88 218 THR A O 1
ATOM 1712 N N . LEU A 1 219 ? -5.247 3.746 36.776 1.00 75.81 219 LEU A N 1
ATOM 1713 C CA . LEU A 1 219 ? -3.783 3.678 36.788 1.00 75.81 219 LEU A CA 1
ATOM 1714 C C . LEU A 1 219 ? -3.206 4.232 38.104 1.00 75.81 219 LEU A C 1
ATOM 1716 O O . LEU A 1 219 ? -2.388 3.586 38.759 1.00 75.81 219 LEU A O 1
ATOM 1720 N N . ARG A 1 220 ? -3.703 5.394 38.552 1.00 82.19 220 ARG A N 1
ATOM 1721 C CA . ARG A 1 220 ? -3.298 6.045 39.810 1.00 82.19 220 ARG A CA 1
ATOM 1722 C C . ARG A 1 220 ? -3.624 5.195 41.040 1.00 82.19 220 ARG A C 1
ATOM 1724 O O . ARG A 1 220 ? -2.871 5.212 42.008 1.00 82.19 220 ARG A O 1
ATOM 1731 N N . ARG A 1 221 ? -4.715 4.424 40.999 1.00 82.06 221 ARG A N 1
ATOM 1732 C CA . ARG A 1 221 ? -5.114 3.483 42.061 1.00 82.06 221 ARG A CA 1
ATOM 1733 C C . ARG A 1 221 ? -4.347 2.151 42.032 1.00 82.06 221 ARG A C 1
ATOM 1735 O O . ARG A 1 221 ? -4.685 1.261 42.804 1.00 82.06 221 ARG A O 1
ATOM 1742 N N . ARG A 1 222 ? -3.330 1.997 41.167 1.00 80.81 222 ARG A N 1
ATOM 1743 C CA . ARG A 1 222 ? -2.521 0.770 40.984 1.00 80.81 222 ARG A CA 1
ATOM 1744 C C . ARG A 1 222 ? -3.348 -0.490 40.676 1.00 80.81 222 ARG A C 1
ATOM 1746 O O . ARG A 1 222 ? -2.883 -1.608 40.878 1.00 80.81 222 ARG A O 1
ATOM 1753 N N . GLN A 1 223 ? -4.559 -0.331 40.141 1.00 82.75 223 GLN A N 1
ATOM 1754 C CA . GLN A 1 223 ? -5.440 -1.442 39.770 1.00 82.75 223 GLN A CA 1
ATOM 1755 C C . GLN A 1 223 ? -5.121 -1.945 38.353 1.00 82.75 223 GLN A C 1
ATOM 1757 O O . GLN A 1 223 ? -5.965 -1.911 37.456 1.00 82.75 223 GLN A O 1
ATOM 1762 N N . TRP A 1 224 ? -3.885 -2.408 38.148 1.00 77.44 224 TRP A N 1
ATOM 1763 C CA . TRP A 1 224 ? -3.350 -2.771 36.830 1.00 77.44 224 TRP A CA 1
ATOM 1764 C C . TRP A 1 224 ? -4.202 -3.806 36.085 1.00 77.44 224 TRP A C 1
ATOM 1766 O O . TRP A 1 224 ? -4.468 -3.639 34.899 1.00 77.44 224 TRP A O 1
ATOM 1776 N N . TRP A 1 225 ? -4.719 -4.821 36.779 1.00 75.81 225 TRP A N 1
ATOM 1777 C CA . TRP A 1 225 ? -5.569 -5.847 36.167 1.00 75.81 225 TRP A CA 1
ATOM 1778 C C . TRP A 1 225 ? -6.894 -5.299 35.618 1.00 75.81 225 TRP A C 1
ATOM 1780 O O . TRP A 1 225 ? -7.313 -5.664 34.520 1.00 75.81 225 TRP A O 1
ATOM 1790 N N . LEU A 1 226 ? -7.544 -4.393 36.355 1.00 76.81 226 LEU A N 1
ATOM 1791 C CA . LEU A 1 226 ? -8.784 -3.747 35.911 1.00 76.81 226 LEU A CA 1
ATOM 1792 C C . LEU A 1 226 ? -8.517 -2.769 34.766 1.00 76.81 226 LEU A C 1
ATOM 1794 O O . LEU A 1 226 ? -9.308 -2.699 33.830 1.00 76.81 226 LEU A O 1
ATOM 1798 N N . PHE A 1 227 ? -7.384 -2.064 34.811 1.00 77.69 227 PHE A N 1
ATOM 1799 C CA . PHE A 1 227 ? -6.933 -1.214 33.715 1.00 77.69 227 PHE A CA 1
ATOM 1800 C C . PHE A 1 227 ? -6.756 -2.016 32.421 1.00 77.69 227 PHE A C 1
ATOM 1802 O O . PHE A 1 227 ? -7.388 -1.688 31.423 1.00 77.69 227 PHE A O 1
ATOM 1809 N N . VAL A 1 228 ? -5.974 -3.102 32.449 1.00 74.88 228 VAL A N 1
ATOM 1810 C CA . VAL A 1 228 ? -5.723 -3.944 31.267 1.00 74.88 228 VAL A CA 1
ATOM 1811 C C . VAL A 1 228 ? -7.030 -4.493 30.705 1.00 74.88 228 VAL A C 1
ATOM 1813 O O . VAL A 1 228 ? -7.269 -4.392 29.505 1.00 74.88 228 VAL A O 1
ATOM 1816 N N . LYS A 1 229 ? -7.917 -5.002 31.568 1.00 75.25 229 LYS A N 1
ATOM 1817 C CA . LYS A 1 229 ? -9.224 -5.518 31.147 1.00 75.25 229 LYS A CA 1
ATOM 1818 C C . LYS A 1 229 ? -10.080 -4.445 30.469 1.00 75.25 229 LYS A C 1
ATOM 1820 O O . LYS A 1 229 ? -10.683 -4.728 29.441 1.00 75.25 229 LYS A O 1
ATOM 1825 N N . ASN A 1 230 ? -10.143 -3.240 31.037 1.00 75.69 230 ASN A N 1
ATOM 1826 C CA . ASN A 1 230 ? -10.976 -2.160 30.510 1.00 75.69 230 ASN A CA 1
ATOM 1827 C C . ASN A 1 230 ? -10.405 -1.571 29.215 1.00 75.69 230 ASN A C 1
ATOM 1829 O O . ASN A 1 230 ? -11.166 -1.256 28.308 1.00 75.69 230 ASN A O 1
ATOM 1833 N N . VAL A 1 231 ? -9.080 -1.455 29.111 1.00 75.44 231 VAL A N 1
ATOM 1834 C CA . VAL A 1 231 ? -8.393 -0.968 27.906 1.00 75.44 231 VAL A CA 1
ATOM 1835 C C . VAL A 1 231 ? -8.494 -1.981 26.767 1.00 75.44 231 VAL A C 1
ATOM 1837 O O . VAL A 1 231 ? -8.734 -1.581 25.634 1.00 75.44 231 VAL A O 1
ATOM 1840 N N . ALA A 1 232 ? -8.388 -3.283 27.051 1.00 69.50 232 ALA A N 1
ATOM 1841 C CA . ALA A 1 232 ? -8.458 -4.338 26.036 1.00 69.50 232 ALA A CA 1
ATOM 1842 C C . ALA A 1 232 ? -9.797 -4.389 25.277 1.00 69.50 232 ALA A C 1
ATOM 1844 O O . ALA A 1 232 ? -9.856 -4.928 24.176 1.00 69.50 232 ALA A O 1
ATOM 1845 N N . VAL A 1 233 ? -10.864 -3.828 25.851 1.00 72.19 233 VAL A N 1
ATOM 1846 C CA . VAL A 1 233 ? -12.193 -3.742 25.224 1.00 72.19 233 VAL A CA 1
ATOM 1847 C C . VAL A 1 233 ? -12.598 -2.305 24.875 1.00 72.19 233 VAL A C 1
ATOM 1849 O O . VAL A 1 233 ? -13.701 -2.087 24.375 1.00 72.19 233 VAL A O 1
ATOM 1852 N N . ASP A 1 234 ? -11.734 -1.315 25.127 1.00 78.81 234 ASP A N 1
ATOM 1853 C CA . ASP A 1 234 ? -11.998 0.085 24.796 1.00 78.81 234 ASP A CA 1
ATOM 1854 C C . ASP A 1 234 ? -11.736 0.317 23.308 1.00 78.81 234 ASP A C 1
ATOM 1856 O O . ASP A 1 234 ? -10.602 0.235 22.831 1.00 78.81 234 ASP A O 1
ATOM 1860 N N . ALA A 1 235 ? -12.787 0.674 22.576 1.00 78.12 235 ALA A N 1
ATOM 1861 C CA . ALA A 1 235 ? -12.709 0.928 21.148 1.00 78.12 235 ALA A CA 1
ATOM 1862 C C . ALA A 1 235 ? -11.618 1.951 20.763 1.00 78.12 235 ALA A C 1
ATOM 1864 O O . ALA A 1 235 ? -10.966 1.821 19.725 1.00 78.12 235 ALA A O 1
ATOM 1865 N N . ARG A 1 236 ? -11.369 2.947 21.623 1.00 83.31 236 ARG A N 1
ATOM 1866 C CA . ARG A 1 236 ? -10.337 3.973 21.407 1.00 83.31 236 ARG A CA 1
ATOM 1867 C C . ARG A 1 236 ? -8.931 3.398 21.543 1.00 83.31 236 ARG A C 1
ATOM 1869 O O . ARG A 1 236 ? -8.034 3.838 20.831 1.00 83.31 236 ARG A O 1
ATOM 1876 N N . ALA A 1 237 ? -8.739 2.423 22.431 1.00 81.25 237 ALA A N 1
ATOM 1877 C CA . ALA A 1 237 ? -7.460 1.743 22.625 1.00 81.25 237 ALA A CA 1
ATOM 1878 C C . ALA A 1 237 ? -7.137 0.844 21.437 1.00 81.25 237 ALA A C 1
ATOM 1880 O O . ALA A 1 237 ? -6.019 0.883 20.929 1.00 81.25 237 ALA A O 1
ATOM 1881 N N . LEU A 1 238 ? -8.139 0.105 20.953 1.00 78.44 238 LEU A N 1
ATOM 1882 C CA . LEU A 1 238 ? -8.013 -0.740 19.768 1.00 78.44 238 LEU A CA 1
ATOM 1883 C C . LEU A 1 238 ? -7.646 0.089 18.532 1.00 78.44 238 LEU A C 1
ATOM 1885 O O . LEU A 1 238 ? -6.735 -0.255 17.775 1.00 78.44 238 LEU A O 1
ATOM 1889 N N . TRP A 1 239 ? -8.310 1.233 18.374 1.00 85.31 239 TRP A N 1
ATOM 1890 C CA . TRP A 1 239 ? -8.004 2.176 17.311 1.00 85.31 239 TRP A CA 1
ATOM 1891 C C . TRP A 1 239 ? -6.599 2.782 17.446 1.00 85.31 239 TRP A C 1
ATOM 1893 O O . TRP A 1 239 ? -5.838 2.773 16.481 1.00 85.31 239 TRP A O 1
ATOM 1903 N N . ALA A 1 240 ? -6.223 3.260 18.639 1.00 86.88 240 ALA A N 1
ATOM 1904 C CA . ALA A 1 240 ? -4.914 3.868 18.878 1.00 86.88 240 ALA A CA 1
ATOM 1905 C C . ALA A 1 240 ? -3.768 2.877 18.636 1.00 86.88 240 ALA A C 1
ATOM 1907 O O . ALA A 1 240 ? -2.777 3.237 18.007 1.00 86.88 240 ALA A O 1
ATOM 1908 N N . LEU A 1 241 ? -3.915 1.622 19.071 1.00 84.19 241 LEU A N 1
ATOM 1909 C CA . LEU A 1 241 ? -2.935 0.571 18.802 1.00 84.19 241 LEU A CA 1
ATOM 1910 C C . LEU A 1 241 ? -2.787 0.312 17.295 1.00 84.19 241 LEU A C 1
ATOM 1912 O O . LEU A 1 241 ? -1.672 0.207 16.791 1.00 84.19 241 LEU A O 1
ATOM 1916 N N . SER A 1 242 ? -3.901 0.276 16.563 1.00 82.69 242 SER A N 1
ATOM 1917 C CA . SER A 1 242 ? -3.886 0.094 15.106 1.00 82.69 242 SER A CA 1
ATOM 1918 C C . SER A 1 242 ? -3.215 1.272 14.391 1.00 82.69 242 SER A C 1
ATOM 1920 O O . SER A 1 242 ? -2.377 1.069 13.514 1.00 82.69 242 SER A O 1
ATOM 1922 N N . ALA A 1 243 ? -3.513 2.507 14.808 1.00 88.06 243 ALA A N 1
ATOM 1923 C CA . ALA A 1 243 ? -2.860 3.707 14.289 1.00 88.06 243 ALA A CA 1
ATOM 1924 C C . ALA A 1 243 ? -1.356 3.716 14.587 1.00 88.06 243 ALA A C 1
ATOM 1926 O O . ALA A 1 243 ? -0.564 4.013 13.696 1.00 88.06 243 ALA A O 1
ATOM 1927 N N . PHE A 1 244 ? -0.951 3.320 15.798 1.00 87.88 244 PHE A N 1
ATOM 1928 C CA . PHE A 1 244 ? 0.458 3.181 16.158 1.00 87.88 244 PHE A CA 1
ATOM 1929 C C . PHE A 1 244 ? 1.192 2.222 15.221 1.00 87.88 244 PHE A C 1
ATOM 1931 O O . PHE A 1 244 ? 2.276 2.552 14.761 1.00 87.88 244 PHE A O 1
ATOM 1938 N N . LEU A 1 245 ? 0.607 1.070 14.896 1.00 83.12 245 LEU A N 1
ATOM 1939 C CA . LEU A 1 245 ? 1.244 0.081 14.024 1.00 83.12 245 LEU A CA 1
ATOM 1940 C C . LEU A 1 245 ? 1.413 0.582 12.589 1.00 83.12 245 LEU A C 1
ATOM 1942 O O . LEU A 1 245 ? 2.476 0.395 12.002 1.00 83.12 245 LEU A O 1
ATOM 1946 N N . VAL A 1 246 ? 0.407 1.272 12.044 1.00 83.25 246 VAL A N 1
ATOM 1947 C CA . VAL A 1 246 ? 0.506 1.905 10.719 1.00 83.25 246 VAL A CA 1
ATOM 1948 C C . VAL A 1 246 ? 1.573 3.003 10.722 1.00 83.25 246 VAL A C 1
ATOM 1950 O O . VAL A 1 246 ? 2.381 3.078 9.796 1.00 83.25 246 VAL A O 1
ATOM 1953 N N . LEU A 1 247 ? 1.628 3.833 11.768 1.00 86.31 247 LEU A N 1
ATOM 1954 C CA . LEU A 1 247 ? 2.649 4.875 11.915 1.00 86.31 247 LEU A CA 1
ATOM 1955 C C . LEU A 1 247 ? 4.050 4.283 12.111 1.00 86.31 247 LEU A C 1
ATOM 1957 O O . LEU A 1 247 ? 4.997 4.746 11.486 1.00 86.31 247 LEU A O 1
ATOM 1961 N N . PHE A 1 248 ? 4.183 3.227 12.912 1.00 82.44 248 PHE A N 1
ATOM 1962 C CA . PHE A 1 248 ? 5.438 2.513 13.125 1.00 82.44 248 PHE A CA 1
ATOM 1963 C C . PHE A 1 248 ? 5.941 1.905 11.816 1.00 82.44 248 PHE A C 1
ATOM 1965 O O . PHE A 1 248 ? 7.073 2.167 11.426 1.00 82.44 248 PHE A O 1
ATOM 1972 N N . TYR A 1 249 ? 5.077 1.206 11.072 1.00 76.44 249 TYR A N 1
ATOM 1973 C CA . TYR A 1 249 ? 5.380 0.728 9.720 1.00 76.44 249 TYR A CA 1
ATOM 1974 C C . TYR A 1 249 ? 5.823 1.869 8.789 1.00 76.44 249 TYR A C 1
ATOM 1976 O O . TYR A 1 249 ? 6.753 1.723 7.995 1.00 76.44 249 TYR A O 1
ATOM 1984 N N . SER A 1 250 ? 5.201 3.042 8.925 1.00 76.12 250 SER A N 1
ATOM 1985 C CA . SER A 1 250 ? 5.540 4.227 8.138 1.00 76.12 250 SER A CA 1
ATOM 1986 C C . SER A 1 250 ? 6.943 4.763 8.431 1.00 76.12 250 SER A C 1
ATOM 1988 O O . SER A 1 250 ? 7.553 5.306 7.519 1.00 76.12 250 SER A O 1
ATOM 1990 N N . LEU A 1 251 ? 7.496 4.584 9.637 1.00 72.19 251 LEU A N 1
ATOM 1991 C CA . LEU A 1 251 ? 8.855 5.042 9.970 1.00 72.19 251 LEU A CA 1
ATOM 1992 C C . LEU A 1 251 ? 9.944 4.275 9.204 1.00 72.19 251 LEU A C 1
ATOM 1994 O O . LEU A 1 251 ? 10.950 4.869 8.809 1.00 72.19 251 LEU A O 1
ATOM 1998 N N . PHE A 1 252 ? 9.735 2.978 8.967 1.00 64.81 252 PHE A N 1
ATOM 1999 C CA . PHE A 1 252 ? 10.723 2.122 8.302 1.00 64.81 252 PHE A CA 1
ATOM 2000 C C . PHE A 1 252 ? 10.673 2.215 6.777 1.00 64.81 252 PHE A C 1
ATOM 2002 O O . PHE A 1 252 ? 11.696 2.017 6.133 1.00 64.81 252 PHE A O 1
ATOM 2009 N N . ASP A 1 253 ? 9.520 2.560 6.195 1.00 66.12 253 ASP A N 1
ATOM 2010 C CA . ASP A 1 253 ? 9.303 2.443 4.747 1.00 66.12 253 ASP A CA 1
ATOM 2011 C C . ASP A 1 253 ? 8.628 3.686 4.133 1.00 66.12 253 ASP A C 1
ATOM 2013 O O . ASP A 1 253 ? 7.828 3.588 3.200 1.00 66.12 253 ASP A O 1
ATOM 2017 N N . PHE A 1 254 ? 8.871 4.882 4.694 1.00 59.50 254 PHE A N 1
ATOM 2018 C CA . PHE A 1 254 ? 8.053 6.069 4.400 1.00 59.50 254 PHE A CA 1
ATOM 2019 C C . PHE A 1 254 ? 8.021 6.464 2.909 1.00 59.50 254 PHE A C 1
ATOM 2021 O O . PHE A 1 254 ? 6.965 6.844 2.416 1.00 59.50 254 PHE A O 1
ATOM 2028 N N . GLY A 1 255 ? 9.123 6.277 2.175 1.00 53.66 255 GLY A N 1
ATOM 2029 C CA . GLY A 1 255 ? 9.207 6.497 0.721 1.00 53.66 255 GLY A CA 1
ATOM 2030 C C . GLY A 1 255 ? 9.396 5.212 -0.092 1.00 53.66 255 GLY A C 1
ATOM 2031 O O . GLY A 1 255 ? 10.040 5.250 -1.134 1.00 53.66 255 GLY A O 1
ATOM 2032 N N . GLY A 1 256 ? 8.907 4.080 0.422 1.00 60.06 256 GLY A N 1
ATOM 2033 C CA . GLY A 1 256 ? 8.984 2.777 -0.235 1.00 60.06 256 GLY A CA 1
ATOM 2034 C C . GLY A 1 256 ? 8.251 2.691 -1.574 1.00 60.06 256 GLY A C 1
ATOM 2035 O O . GLY A 1 256 ? 7.646 3.645 -2.058 1.00 60.06 256 GLY A O 1
ATOM 2036 N N . VAL A 1 257 ? 8.287 1.500 -2.167 1.00 63.41 257 VAL A N 1
ATOM 2037 C CA . VAL A 1 257 ? 7.724 1.219 -3.497 1.00 63.41 257 VAL A CA 1
ATOM 2038 C C . VAL A 1 257 ? 6.223 1.552 -3.572 1.00 63.41 257 VAL A C 1
ATOM 2040 O O . VAL A 1 257 ? 5.481 1.313 -2.618 1.00 63.41 257 VAL A O 1
ATOM 2043 N N . PHE A 1 258 ? 5.778 2.044 -4.732 1.00 63.62 258 PHE A N 1
ATOM 2044 C CA . PHE A 1 258 ? 4.408 2.436 -5.104 1.00 63.62 258 PHE A CA 1
ATOM 2045 C C . PHE A 1 258 ? 3.263 1.673 -4.404 1.00 63.62 258 PHE A C 1
ATOM 2047 O O . PHE A 1 258 ? 2.378 2.287 -3.807 1.00 63.62 258 PHE A O 1
ATOM 2054 N N . TYR A 1 259 ? 3.289 0.335 -4.407 1.00 66.44 259 TYR A N 1
ATOM 2055 C CA . TYR A 1 259 ? 2.230 -0.493 -3.808 1.00 66.44 259 TYR A CA 1
ATOM 2056 C C . TYR A 1 259 ? 2.139 -0.371 -2.281 1.00 66.44 259 TYR A C 1
ATOM 2058 O O . TYR A 1 259 ? 1.053 -0.384 -1.703 1.00 66.44 259 TYR A O 1
ATOM 2066 N N . ARG A 1 260 ? 3.274 -0.173 -1.608 1.00 74.56 260 ARG A N 1
ATOM 2067 C CA . ARG A 1 260 ? 3.342 0.005 -0.152 1.00 74.56 260 ARG A CA 1
ATOM 2068 C C . ARG A 1 260 ? 2.780 1.358 0.273 1.00 74.56 260 ARG A C 1
ATOM 2070 O O . ARG A 1 260 ? 2.140 1.464 1.321 1.00 74.56 260 ARG A O 1
ATOM 2077 N N . ALA A 1 261 ? 2.978 2.380 -0.562 1.00 77.56 261 ALA A N 1
ATOM 2078 C CA . ALA A 1 261 ? 2.392 3.699 -0.358 1.00 77.56 261 ALA A CA 1
ATOM 2079 C C . ALA A 1 261 ? 0.856 3.638 -0.415 1.00 77.56 261 ALA A C 1
ATOM 2081 O O . ALA A 1 261 ? 0.198 4.156 0.490 1.00 77.56 261 ALA A O 1
ATOM 2082 N N . HIS A 1 262 ? 0.289 2.935 -1.404 1.00 80.06 262 HIS A N 1
ATOM 2083 C CA . HIS A 1 262 ? -1.157 2.704 -1.494 1.00 80.06 262 HIS A CA 1
ATOM 2084 C C . HIS A 1 262 ? -1.718 2.055 -0.229 1.00 80.06 262 HIS A C 1
ATOM 2086 O O . HIS A 1 262 ? -2.621 2.615 0.391 1.00 80.06 262 HIS A O 1
ATOM 2092 N N . PHE A 1 263 ? -1.141 0.929 0.207 1.00 78.12 263 PHE A N 1
ATOM 2093 C CA . PHE A 1 263 ? -1.602 0.235 1.411 1.00 78.12 263 PHE A CA 1
ATOM 2094 C C . PHE A 1 263 ? -1.574 1.114 2.654 1.00 78.12 263 PHE A C 1
ATOM 2096 O O . PHE A 1 263 ? -2.515 1.097 3.447 1.00 78.12 263 PHE A O 1
ATOM 2103 N N . ARG A 1 264 ? -0.527 1.924 2.822 1.00 81.88 264 ARG A N 1
ATOM 2104 C CA . ARG A 1 264 ? -0.451 2.869 3.937 1.00 81.88 264 ARG A CA 1
ATOM 2105 C C . ARG A 1 264 ? -1.568 3.906 3.883 1.00 81.88 264 ARG A C 1
ATOM 2107 O O . ARG A 1 264 ? -2.187 4.173 4.913 1.00 81.88 264 ARG A O 1
ATOM 2114 N N . ASN A 1 265 ? -1.826 4.494 2.716 1.00 87.25 265 ASN A N 1
ATOM 2115 C CA . ASN A 1 265 ? -2.904 5.469 2.565 1.00 87.25 265 ASN A CA 1
ATOM 2116 C C . ASN A 1 265 ? -4.274 4.821 2.804 1.00 87.25 265 ASN A C 1
ATOM 2118 O O . ASN A 1 265 ? -5.084 5.377 3.541 1.00 87.25 265 ASN A O 1
ATOM 2122 N N . LEU A 1 266 ? -4.500 3.618 2.271 1.00 85.00 266 LEU A N 1
ATOM 2123 C CA . LEU A 1 266 ? -5.724 2.851 2.487 1.00 85.00 266 LEU A CA 1
ATOM 2124 C C . LEU A 1 266 ? -5.950 2.555 3.977 1.00 85.00 266 LEU A C 1
ATOM 2126 O O . LEU A 1 266 ? -7.024 2.845 4.497 1.00 85.00 266 LEU A O 1
ATOM 2130 N N . LEU A 1 267 ? -4.932 2.059 4.690 1.00 83.69 267 LEU A N 1
ATOM 2131 C CA . LEU A 1 267 ? -4.997 1.822 6.137 1.00 83.69 267 LEU A CA 1
ATOM 2132 C C . LEU A 1 267 ? -5.215 3.119 6.932 1.00 83.69 267 LEU A C 1
ATOM 2134 O O . LEU A 1 267 ? -5.951 3.126 7.918 1.00 83.69 267 LEU A O 1
ATOM 2138 N N . SER A 1 268 ? -4.621 4.231 6.499 1.00 88.56 268 SER A N 1
ATOM 2139 C CA . SER A 1 268 ? -4.820 5.540 7.137 1.00 88.56 268 SER A CA 1
ATOM 2140 C C . SER A 1 268 ? -6.259 6.035 6.961 1.00 88.56 268 SER A C 1
ATOM 2142 O O . SER A 1 268 ? -6.910 6.400 7.940 1.00 88.56 268 SER A O 1
ATOM 2144 N N . ALA A 1 269 ? -6.790 5.979 5.735 1.00 88.94 269 ALA A N 1
ATOM 2145 C CA . ALA A 1 269 ? -8.171 6.341 5.418 1.00 88.94 269 ALA A CA 1
ATOM 2146 C C . ALA A 1 269 ? -9.179 5.450 6.163 1.00 88.94 269 ALA A C 1
ATOM 2148 O O . ALA A 1 269 ? -10.162 5.945 6.712 1.00 88.94 269 ALA A O 1
ATOM 2149 N N . LEU A 1 270 ? -8.896 4.148 6.256 1.00 85.31 270 LEU A N 1
ATOM 2150 C CA . LEU A 1 270 ? -9.671 3.181 7.028 1.00 85.31 270 LEU A CA 1
ATOM 2151 C C . LEU A 1 270 ? -9.777 3.574 8.500 1.00 85.31 270 LEU A C 1
ATOM 2153 O O . LEU A 1 270 ? -10.869 3.659 9.060 1.00 85.31 270 LEU A O 1
ATOM 2157 N N . LEU A 1 271 ? -8.633 3.820 9.138 1.00 86.31 271 LEU A N 1
ATOM 2158 C CA . LEU A 1 271 ? -8.602 4.188 10.543 1.00 86.31 271 LEU A CA 1
ATOM 2159 C C . LEU A 1 271 ? -9.308 5.528 10.749 1.00 86.31 271 LEU A C 1
ATOM 2161 O O . LEU A 1 271 ? -10.107 5.646 11.673 1.00 86.31 271 LEU A O 1
ATOM 2165 N N . LEU A 1 272 ? -9.133 6.506 9.865 1.00 87.12 272 LEU A N 1
ATOM 2166 C CA . LEU A 1 272 ? -9.893 7.755 9.936 1.00 87.12 272 LEU A CA 1
ATOM 2167 C C . LEU A 1 272 ? -11.407 7.547 9.804 1.00 87.12 272 LEU A C 1
ATOM 2169 O O . LEU A 1 272 ? -12.177 8.171 10.539 1.00 87.12 272 LEU A O 1
ATOM 2173 N N . ALA A 1 273 ? -11.840 6.636 8.933 1.00 83.31 273 ALA A N 1
ATOM 2174 C CA . ALA A 1 273 ? -13.244 6.275 8.788 1.00 83.31 273 ALA A CA 1
ATOM 2175 C C . ALA A 1 273 ? -13.817 5.679 10.087 1.00 83.31 273 ALA A C 1
ATOM 2177 O O . ALA A 1 273 ? -14.913 6.070 10.492 1.00 83.31 273 ALA A O 1
ATOM 2178 N N . ILE A 1 274 ? -13.067 4.804 10.773 1.00 79.69 274 ILE A N 1
ATOM 2179 C CA . ILE A 1 274 ? -13.442 4.231 12.082 1.00 79.69 274 ILE A CA 1
ATOM 2180 C C . ILE A 1 274 ? -13.437 5.308 13.180 1.00 79.69 274 ILE A C 1
ATOM 2182 O O . ILE A 1 274 ? -14.363 5.377 13.995 1.00 79.69 274 ILE A O 1
ATOM 2186 N N . ALA A 1 275 ? -12.428 6.187 13.191 1.00 77.75 275 ALA A N 1
ATOM 2187 C CA . ALA A 1 275 ? -12.306 7.275 14.161 1.00 77.75 275 ALA A CA 1
ATOM 2188 C C . ALA A 1 275 ? -13.506 8.226 14.096 1.00 77.75 275 ALA A C 1
ATOM 2190 O O . ALA A 1 275 ? -14.020 8.655 15.131 1.00 77.75 275 ALA A O 1
ATOM 2191 N N . GLY A 1 276 ? -13.997 8.513 12.887 1.00 71.06 276 GLY A N 1
ATOM 2192 C CA . GLY A 1 276 ? -15.176 9.350 12.687 1.00 71.06 276 GLY A CA 1
ATOM 2193 C C . GLY A 1 276 ? -16.466 8.796 13.274 1.00 71.06 276 GLY A C 1
ATOM 2194 O O . GLY A 1 276 ? -17.368 9.570 13.585 1.00 71.06 276 GLY A O 1
ATOM 2195 N N . VAL A 1 277 ? -16.543 7.480 13.467 1.00 69.75 277 VAL A N 1
ATOM 2196 C CA . VAL A 1 277 ? -17.721 6.813 14.026 1.00 69.75 277 VAL A CA 1
ATOM 2197 C C . VAL A 1 277 ? -17.681 6.768 15.554 1.00 69.75 277 VAL A C 1
ATOM 2199 O O . VAL A 1 277 ? -18.719 6.946 16.189 1.00 69.75 277 VAL A O 1
ATOM 2202 N N . HIS A 1 278 ? -16.506 6.528 16.146 1.00 67.38 278 HIS A N 1
ATOM 2203 C CA . HIS A 1 278 ? -16.390 6.168 17.568 1.00 67.38 278 HIS A CA 1
ATOM 2204 C C . HIS A 1 278 ? -15.574 7.133 18.434 1.00 67.38 278 HIS A C 1
ATOM 2206 O O . HIS A 1 278 ? -15.610 7.020 19.658 1.00 67.38 278 HIS A O 1
ATOM 2212 N N . ILE A 1 279 ? -14.810 8.047 17.832 1.00 67.44 279 ILE A N 1
ATOM 2213 C CA . ILE A 1 279 ? -13.821 8.872 18.548 1.00 67.44 279 ILE A CA 1
ATOM 2214 C C . ILE A 1 279 ? -14.099 10.366 18.369 1.00 67.44 279 ILE A C 1
ATOM 2216 O O . ILE A 1 279 ? -13.847 11.152 19.279 1.00 67.44 279 ILE A O 1
ATOM 2220 N N . ALA A 1 280 ? -14.614 10.773 17.209 1.00 66.12 280 ALA A N 1
ATOM 2221 C CA . ALA A 1 280 ? -14.779 12.182 16.883 1.00 66.12 280 ALA A CA 1
ATOM 2222 C C . ALA A 1 280 ? -15.900 12.865 17.692 1.00 66.12 280 ALA A C 1
ATOM 2224 O O . ALA A 1 280 ? -17.078 12.537 17.565 1.00 66.12 280 ALA A O 1
ATOM 2225 N N . GLU A 1 281 ? -15.534 13.891 18.463 1.00 73.31 281 GLU A N 1
ATOM 2226 C CA . GLU A 1 281 ? -16.473 14.862 19.040 1.00 73.31 281 GLU A CA 1
ATOM 2227 C C . GLU A 1 281 ? -17.097 15.759 17.949 1.00 73.31 281 GLU A C 1
ATOM 2229 O O . GLU A 1 281 ? -16.650 15.782 16.802 1.00 73.31 281 GLU A O 1
ATOM 2234 N N . ALA A 1 282 ? -18.105 16.567 18.299 1.00 70.94 282 ALA A N 1
ATOM 2235 C CA . ALA A 1 282 ? -18.870 17.385 17.347 1.00 70.94 282 ALA A CA 1
ATOM 2236 C C . ALA A 1 282 ? -18.009 18.278 16.423 1.00 70.94 282 ALA A C 1
ATOM 2238 O O . ALA A 1 282 ? -18.339 18.452 15.248 1.00 70.94 282 ALA A O 1
ATOM 2239 N N . VAL A 1 283 ? -16.899 18.833 16.926 1.00 70.94 283 VAL A N 1
ATOM 2240 C CA . VAL A 1 283 ? -15.959 19.646 16.129 1.00 70.94 283 VAL A CA 1
ATOM 2241 C C . VAL A 1 283 ? -15.137 18.776 15.174 1.00 70.94 283 VAL A C 1
ATOM 2243 O O . VAL A 1 283 ? -15.025 19.107 13.993 1.00 70.94 283 VAL A O 1
ATOM 2246 N N . GLY A 1 284 ? -14.627 17.637 15.652 1.00 75.31 284 GLY A N 1
ATOM 2247 C CA . GLY A 1 284 ? -13.927 16.656 14.818 1.00 75.31 284 GLY A CA 1
ATOM 2248 C C . GLY A 1 284 ? -14.833 16.092 13.723 1.00 75.31 284 GLY A C 1
ATOM 2249 O O . GLY A 1 284 ? -14.413 15.950 12.580 1.00 75.31 284 GLY A O 1
ATOM 2250 N N . LEU A 1 285 ? -16.115 15.883 14.027 1.00 74.69 285 LEU A N 1
ATOM 2251 C CA . LEU A 1 285 ? -17.104 15.401 13.069 1.00 74.69 285 LEU A CA 1
ATOM 2252 C C . LEU A 1 285 ? -17.370 16.414 11.943 1.00 74.69 285 LEU A C 1
ATOM 2254 O O . LEU A 1 285 ? -17.535 16.017 10.794 1.00 74.69 285 LEU A O 1
ATOM 2258 N N . LYS A 1 286 ? -17.391 17.725 12.233 1.00 81.12 286 LYS A N 1
ATOM 2259 C CA . LYS A 1 286 ? -17.502 18.768 11.189 1.00 81.12 286 LYS A CA 1
ATOM 2260 C C . LYS A 1 286 ? -16.305 18.733 10.240 1.00 81.12 286 LYS A C 1
ATOM 2262 O O . LYS A 1 286 ? -16.490 18.833 9.028 1.00 81.12 286 LYS A O 1
ATOM 2267 N N . TRP A 1 287 ? -15.104 18.569 10.791 1.00 81.94 287 TRP A N 1
ATOM 2268 C CA . TRP A 1 287 ? -13.881 18.406 10.009 1.00 81.94 287 TRP A CA 1
ATOM 2269 C C . TRP A 1 287 ? -13.928 17.155 9.138 1.00 81.94 287 TRP A C 1
ATOM 2271 O O . TRP A 1 287 ? -13.742 17.254 7.930 1.00 81.94 287 TRP A O 1
ATOM 2281 N N . LEU A 1 288 ? -14.279 16.009 9.717 1.00 80.12 288 LEU A N 1
ATOM 2282 C CA . LEU A 1 288 ? -14.397 14.743 8.996 1.00 80.12 288 LEU A CA 1
ATOM 2283 C C . LEU A 1 288 ? -15.473 14.773 7.907 1.00 80.12 288 LEU A C 1
ATOM 2285 O O . LEU A 1 288 ? -15.280 14.180 6.854 1.00 80.12 288 LEU A O 1
ATOM 2289 N N . LYS A 1 289 ? -16.573 15.510 8.099 1.00 83.19 289 LYS A N 1
ATOM 2290 C CA . LYS A 1 289 ? -17.574 15.731 7.043 1.00 83.19 289 LYS A CA 1
ATOM 2291 C C . LYS A 1 289 ? -16.997 16.514 5.868 1.00 83.19 289 LYS A C 1
ATOM 2293 O O . LYS A 1 289 ? -17.118 16.073 4.731 1.00 83.19 289 LYS A O 1
ATOM 2298 N N . ARG A 1 290 ? -16.333 17.647 6.122 1.00 87.19 290 ARG A N 1
ATOM 2299 C CA . ARG A 1 290 ? -15.659 18.413 5.055 1.00 87.19 290 ARG A CA 1
ATOM 2300 C C . ARG A 1 290 ? -14.614 17.557 4.345 1.00 87.19 290 ARG A C 1
ATOM 2302 O O . ARG A 1 290 ? -14.546 17.567 3.122 1.00 87.19 290 ARG A O 1
ATOM 2309 N N . TRP A 1 291 ? -13.876 16.770 5.124 1.00 87.44 291 TRP A N 1
ATOM 2310 C CA . TRP A 1 291 ? -12.890 15.828 4.619 1.00 87.44 291 TRP A CA 1
ATOM 2311 C C . TRP A 1 291 ? -13.497 14.787 3.688 1.00 87.44 291 TRP A C 1
ATOM 2313 O O . TRP A 1 291 ? -13.040 14.612 2.568 1.00 87.44 291 TRP A O 1
ATOM 2323 N N . SER A 1 292 ? -14.583 14.153 4.120 1.00 88.38 292 SER A N 1
ATOM 2324 C CA . SER A 1 292 ? -15.265 13.110 3.361 1.00 88.38 292 SER A CA 1
ATOM 2325 C C . SER A 1 292 ? -15.772 13.591 1.996 1.00 88.38 292 SER A C 1
ATOM 2327 O O . SER A 1 292 ? -15.719 12.834 1.028 1.00 88.38 292 SER A O 1
ATOM 2329 N N . ILE A 1 293 ? -16.203 14.857 1.898 1.00 90.50 293 ILE A N 1
ATOM 2330 C CA . ILE A 1 293 ? -16.637 15.473 0.638 1.00 90.50 293 ILE A CA 1
ATOM 2331 C C . ILE A 1 293 ? -15.445 15.604 -0.309 1.00 90.50 293 ILE A C 1
ATOM 2333 O O . ILE A 1 293 ? -15.537 15.174 -1.456 1.00 90.50 293 ILE A O 1
ATOM 2337 N N . LEU A 1 294 ? -14.324 16.147 0.178 1.00 92.00 294 LEU A N 1
ATOM 2338 C CA . LEU A 1 294 ? -13.110 16.288 -0.623 1.00 92.00 294 LEU A CA 1
ATOM 2339 C C . LEU A 1 294 ? -12.568 14.920 -1.057 1.00 92.00 294 LEU A C 1
ATOM 2341 O O . LEU A 1 294 ? -12.335 14.718 -2.242 1.00 92.00 294 LEU A O 1
ATOM 2345 N N . SER A 1 295 ? -12.444 13.961 -0.137 1.00 91.38 295 SER A N 1
ATOM 2346 C CA . SER A 1 295 ? -11.980 12.601 -0.439 1.00 91.38 295 SER A CA 1
ATOM 2347 C C . SER A 1 295 ? -12.847 11.911 -1.490 1.00 91.38 295 SER A C 1
ATOM 2349 O O . SER A 1 295 ? -12.316 11.308 -2.421 1.00 91.38 295 SER A O 1
ATOM 2351 N N . SER A 1 296 ? -14.174 12.033 -1.385 1.00 90.44 296 SER A N 1
ATOM 2352 C CA . SER A 1 296 ? -15.103 11.442 -2.356 1.00 90.44 296 SER A CA 1
ATOM 2353 C C . SER A 1 296 ? -15.008 12.119 -3.718 1.00 90.44 296 SER A C 1
ATOM 2355 O O . SER A 1 296 ? -14.903 11.431 -4.730 1.00 90.44 296 SER A O 1
ATOM 2357 N N . ALA A 1 297 ? -15.000 13.455 -3.756 1.00 92.50 297 ALA A N 1
ATOM 2358 C CA . ALA A 1 297 ? -14.871 14.208 -4.999 1.00 92.50 297 ALA A CA 1
ATOM 2359 C C . ALA A 1 297 ? -13.550 13.879 -5.710 1.00 92.50 297 ALA A C 1
ATOM 2361 O O . ALA A 1 297 ? -13.558 13.526 -6.888 1.00 92.50 297 ALA A O 1
ATOM 2362 N N . THR A 1 298 ? -12.430 13.898 -4.984 1.00 92.94 298 THR A N 1
ATOM 2363 C CA . THR A 1 298 ? -11.107 13.550 -5.519 1.00 92.94 298 THR A CA 1
ATOM 2364 C C . THR A 1 298 ? -11.049 12.099 -5.994 1.00 92.94 298 THR A C 1
ATOM 2366 O O . THR A 1 298 ? -10.471 11.833 -7.046 1.00 92.94 298 THR A O 1
ATOM 2369 N N . CYS A 1 299 ? -11.665 11.156 -5.272 1.00 91.38 299 CYS A N 1
ATOM 2370 C CA . CYS A 1 299 ? -11.750 9.754 -5.688 1.00 91.38 299 CYS A CA 1
ATOM 2371 C C . CYS A 1 299 ? -12.528 9.590 -6.995 1.00 91.38 299 CYS A C 1
ATOM 2373 O O . CYS A 1 299 ? -12.037 8.935 -7.910 1.00 91.38 299 CYS A O 1
ATOM 2375 N N . ILE A 1 300 ? -13.708 10.209 -7.104 1.00 90.56 300 ILE A N 1
ATOM 2376 C CA . ILE A 1 300 ? -14.536 10.144 -8.314 1.00 90.56 300 ILE A CA 1
ATOM 2377 C C . ILE A 1 300 ? -13.786 10.762 -9.495 1.00 90.56 300 ILE A C 1
ATOM 2379 O O . ILE A 1 300 ? -13.680 10.134 -10.542 1.00 90.56 300 ILE A O 1
ATOM 2383 N N . VAL A 1 301 ? -13.207 11.955 -9.321 1.00 91.12 301 VAL A N 1
ATOM 2384 C CA . VAL A 1 301 ? -12.425 12.617 -10.376 1.00 91.12 301 VAL A CA 1
ATOM 2385 C C . VAL A 1 301 ? -11.225 11.763 -10.785 1.00 91.12 301 VAL A C 1
ATOM 2387 O O . VAL A 1 301 ? -11.014 11.562 -11.976 1.00 91.12 301 VAL A O 1
ATOM 2390 N N . SER A 1 302 ? -10.482 11.192 -9.831 1.00 89.56 302 SER A N 1
ATOM 2391 C CA . SER A 1 302 ? -9.348 10.303 -10.131 1.00 89.56 302 SER A CA 1
ATOM 2392 C C . SER A 1 302 ? -9.785 9.066 -10.918 1.00 89.56 302 SER A C 1
ATOM 2394 O O . SER A 1 302 ? -9.133 8.696 -11.891 1.00 89.56 302 SER A O 1
ATOM 2396 N N . ALA A 1 303 ? -10.897 8.441 -10.526 1.00 87.81 303 ALA A N 1
ATOM 2397 C CA . ALA A 1 303 ? -11.436 7.269 -11.205 1.00 87.81 303 ALA A CA 1
ATOM 2398 C C . ALA A 1 303 ? -11.905 7.602 -12.628 1.00 87.81 303 ALA A C 1
ATOM 2400 O O . ALA A 1 303 ? -11.608 6.853 -13.554 1.00 87.81 303 ALA A O 1
ATOM 2401 N N . LEU A 1 304 ? -12.573 8.744 -12.828 1.00 89.38 304 LEU A N 1
ATOM 2402 C CA . LEU A 1 304 ? -12.964 9.218 -14.158 1.00 89.38 304 LEU A CA 1
ATOM 2403 C C . LEU A 1 304 ? -11.738 9.496 -15.031 1.00 89.38 304 LEU A C 1
ATOM 2405 O O . LEU A 1 304 ? -11.709 9.097 -16.189 1.00 89.38 304 LEU A O 1
ATOM 2409 N N . VAL A 1 305 ? -10.703 10.130 -14.477 1.00 88.81 305 VAL A N 1
ATOM 2410 C CA . VAL A 1 305 ? -9.444 10.381 -15.188 1.00 88.81 305 VAL A CA 1
ATOM 2411 C C . VAL A 1 305 ? -8.781 9.062 -15.602 1.00 88.81 305 VAL A C 1
ATOM 2413 O O . VAL A 1 305 ? -8.404 8.904 -16.761 1.00 88.81 305 VAL A O 1
ATOM 2416 N N . ALA A 1 306 ? -8.712 8.075 -14.706 1.00 85.12 306 ALA A N 1
ATOM 2417 C CA . ALA A 1 306 ? -8.208 6.744 -15.039 1.00 85.12 306 ALA A CA 1
ATOM 2418 C C . ALA A 1 306 ? -9.071 6.045 -16.109 1.00 85.12 306 ALA A C 1
ATOM 2420 O O . ALA A 1 306 ? -8.546 5.437 -17.044 1.00 85.12 306 ALA A O 1
ATOM 2421 N N . TRP A 1 307 ? -10.394 6.169 -16.024 1.00 85.69 307 TRP A N 1
ATOM 2422 C CA . TRP A 1 307 ? -11.317 5.588 -16.994 1.00 85.69 307 TRP A CA 1
ATOM 2423 C C . TRP A 1 307 ? -11.169 6.201 -18.391 1.00 85.69 307 TRP A C 1
ATOM 2425 O O . TRP A 1 307 ? -11.083 5.472 -19.371 1.00 85.69 307 TRP A O 1
ATOM 2435 N N . PHE A 1 308 ? -11.095 7.529 -18.498 1.00 87.38 308 PHE A N 1
ATOM 2436 C CA . PHE A 1 308 ? -11.057 8.215 -19.792 1.00 87.38 308 PHE A CA 1
ATOM 2437 C C . PHE A 1 308 ? -9.665 8.299 -20.416 1.00 87.38 308 PHE A C 1
ATOM 2439 O O . PHE A 1 308 ? -9.562 8.276 -21.638 1.00 87.38 308 PHE A O 1
ATOM 2446 N N . PHE A 1 309 ? -8.601 8.402 -19.615 1.00 83.94 309 PHE A N 1
ATOM 2447 C CA . PHE A 1 309 ? -7.247 8.615 -20.138 1.00 83.94 309 PHE A CA 1
ATOM 2448 C C . PHE A 1 309 ? -6.364 7.373 -20.047 1.00 83.94 309 P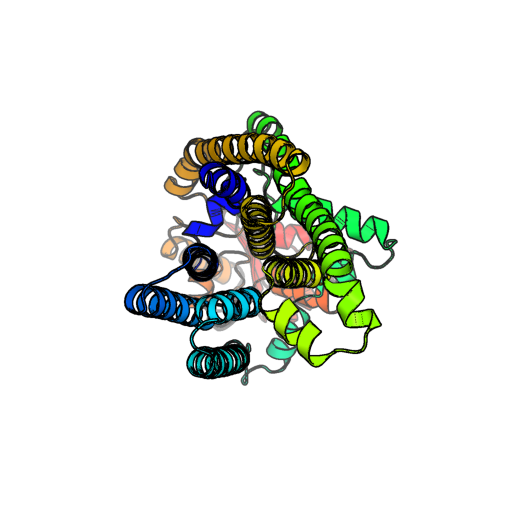HE A C 1
ATOM 2450 O O . PHE A 1 309 ? -5.608 7.117 -20.979 1.00 83.94 309 PHE A O 1
ATOM 2457 N N . LEU A 1 310 ? -6.450 6.585 -18.969 1.00 80.12 310 LEU A N 1
ATOM 2458 C CA . LEU A 1 310 ? -5.584 5.411 -18.801 1.00 80.12 310 LEU A CA 1
ATOM 2459 C C . LEU A 1 310 ? -6.170 4.163 -19.457 1.00 80.12 310 LEU A C 1
ATOM 2461 O O . LEU A 1 310 ? -5.459 3.460 -20.168 1.00 80.12 310 LEU A O 1
ATOM 2465 N N . THR A 1 311 ? -7.461 3.893 -19.257 1.00 79.06 311 THR A N 1
ATOM 2466 C CA . THR A 1 311 ? -8.104 2.661 -19.751 1.00 79.06 311 THR A CA 1
ATOM 2467 C C . THR A 1 311 ? -7.994 2.502 -21.271 1.00 79.06 311 THR A C 1
ATOM 2469 O O . THR A 1 311 ? -7.651 1.404 -21.702 1.00 79.06 311 THR A O 1
ATOM 2472 N N . PRO A 1 312 ? -8.184 3.548 -22.105 1.00 81.50 312 PRO A N 1
ATOM 2473 C CA . PRO A 1 312 ? -8.002 3.413 -23.548 1.00 81.50 312 PRO A CA 1
ATOM 2474 C C . PRO A 1 312 ? -6.555 3.112 -23.933 1.00 81.50 312 PRO A C 1
ATOM 2476 O O . PRO A 1 312 ? -6.331 2.268 -24.790 1.00 81.50 312 PRO A O 1
ATOM 2479 N N . GLN A 1 313 ? -5.576 3.745 -23.279 1.00 75.69 313 GLN A N 1
ATOM 2480 C CA . GLN A 1 313 ? -4.156 3.483 -23.534 1.00 75.69 313 GLN A CA 1
ATOM 2481 C C . GLN A 1 313 ? -3.786 2.046 -23.138 1.00 75.69 313 GLN A C 1
ATOM 2483 O O . GLN A 1 313 ? -3.132 1.339 -23.899 1.00 75.69 313 GLN A O 1
ATOM 2488 N N . LEU A 1 314 ? -4.272 1.571 -21.987 1.00 73.50 314 LEU A N 1
ATOM 2489 C CA . LEU A 1 314 ? -4.096 0.184 -21.550 1.00 73.50 314 LEU A CA 1
ATOM 2490 C C . LEU A 1 314 ? -4.769 -0.808 -22.512 1.00 73.50 314 LEU A C 1
ATOM 2492 O O . LEU A 1 314 ? -4.166 -1.815 -22.873 1.00 73.50 314 LEU A O 1
ATOM 2496 N N . ALA A 1 315 ? -5.987 -0.510 -22.974 1.00 72.44 315 ALA A N 1
ATOM 2497 C CA . ALA A 1 315 ? -6.706 -1.330 -23.951 1.00 72.44 315 ALA A CA 1
ATOM 2498 C C . ALA A 1 315 ? -6.010 -1.357 -25.325 1.00 72.44 315 ALA A C 1
ATOM 2500 O O . ALA A 1 315 ? -6.039 -2.375 -26.013 1.00 72.44 315 ALA A O 1
ATOM 2501 N N . GLN A 1 316 ? -5.342 -0.264 -25.701 1.00 72.00 316 GLN A N 1
ATOM 2502 C CA . GLN A 1 316 ? -4.492 -0.161 -26.892 1.00 72.00 316 GLN A CA 1
ATOM 2503 C C . GLN A 1 316 ? -3.110 -0.805 -26.706 1.00 72.00 316 GLN A C 1
ATOM 2505 O O . GLN A 1 316 ? -2.271 -0.703 -27.595 1.00 72.00 316 GLN A O 1
ATOM 2510 N N . GLY A 1 317 ? -2.865 -1.470 -25.573 1.00 61.31 317 GLY A N 1
ATOM 2511 C CA . GLY A 1 317 ? -1.633 -2.216 -25.356 1.00 61.31 317 GLY A CA 1
ATOM 2512 C C . GLY A 1 317 ? -0.455 -1.364 -24.943 1.00 61.31 317 GLY A C 1
ATOM 2513 O O . GLY A 1 317 ? 0.663 -1.703 -25.319 1.00 61.31 317 GLY A O 1
ATOM 2514 N N . TYR A 1 318 ? -0.706 -0.283 -24.196 1.00 64.50 318 TYR A N 1
ATOM 2515 C CA . TYR A 1 318 ? 0.327 0.604 -23.671 1.00 64.50 318 TYR A CA 1
ATOM 2516 C C . TYR A 1 318 ? 1.584 -0.164 -23.240 1.00 64.50 318 TYR A C 1
ATOM 2518 O O . TYR A 1 318 ? 1.534 -1.070 -22.401 1.00 64.50 318 TYR A O 1
ATOM 2526 N N . GLU A 1 319 ? 2.703 0.237 -23.838 1.00 59.38 319 GLU A N 1
ATOM 2527 C CA . GLU A 1 319 ? 4.031 -0.249 -23.512 1.00 59.38 319 GLU A CA 1
ATOM 2528 C C . GLU A 1 319 ? 4.753 0.840 -22.713 1.00 59.38 319 GLU A C 1
ATOM 2530 O O . GLU A 1 319 ? 5.058 1.908 -23.244 1.00 59.38 319 GLU A O 1
ATOM 2535 N N . SER A 1 320 ? 5.012 0.584 -21.432 1.00 57.09 320 SER A N 1
ATOM 2536 C CA . SER A 1 320 ? 5.944 1.407 -20.650 1.00 57.09 320 SER A CA 1
ATOM 2537 C C . SER A 1 320 ? 7.376 0.939 -20.877 1.00 57.09 320 SER A C 1
ATOM 2539 O O . SER A 1 320 ? 7.617 -0.124 -21.459 1.00 57.09 320 SER A O 1
ATOM 2541 N N . TYR A 1 321 ? 8.335 1.669 -20.313 1.00 53.22 321 TYR A N 1
ATOM 2542 C CA . TYR A 1 321 ? 9.716 1.215 -20.205 1.00 53.22 321 TYR A CA 1
ATOM 2543 C C . TYR A 1 321 ? 9.857 -0.192 -19.629 1.00 53.22 321 TYR A C 1
ATOM 2545 O O . TYR A 1 321 ? 10.814 -0.844 -20.017 1.00 53.22 321 TYR A O 1
ATOM 2553 N N . TYR A 1 322 ? 8.931 -0.652 -18.770 1.00 51.72 322 TYR A N 1
ATOM 2554 C CA . TYR A 1 322 ? 9.040 -1.909 -18.014 1.00 51.72 322 TYR A CA 1
ATOM 2555 C C . TYR A 1 322 ? 8.021 -2.993 -18.356 1.00 51.72 322 TYR A C 1
ATOM 2557 O O . TYR A 1 322 ? 8.138 -4.126 -17.892 1.00 51.72 322 TYR A O 1
ATOM 2565 N N . VAL A 1 323 ? 6.980 -2.656 -19.108 1.00 53.97 323 VAL A N 1
ATOM 2566 C CA . VAL A 1 323 ? 5.844 -3.550 -19.337 1.00 53.97 323 VAL A CA 1
ATOM 2567 C C . VAL A 1 323 ? 5.345 -3.325 -20.748 1.00 53.97 323 VAL A C 1
ATOM 2569 O O . VAL A 1 323 ? 4.842 -2.245 -21.039 1.00 53.97 323 VAL A O 1
ATOM 2572 N N . SER A 1 324 ? 5.427 -4.353 -21.590 1.00 57.28 324 SER A N 1
ATOM 2573 C CA . SER A 1 324 ? 4.629 -4.436 -22.811 1.00 57.28 324 SER A CA 1
ATOM 2574 C C . SER A 1 324 ? 3.597 -5.553 -22.675 1.00 57.28 324 SER A C 1
ATOM 2576 O O . SER A 1 324 ? 3.939 -6.689 -22.347 1.00 57.28 324 SER A O 1
ATOM 2578 N N . LEU A 1 325 ? 2.327 -5.224 -22.920 1.00 56.28 325 LEU A N 1
ATOM 2579 C CA . LEU A 1 325 ? 1.214 -6.176 -22.847 1.00 56.28 325 LEU A CA 1
ATOM 2580 C C . LEU A 1 325 ? 0.813 -6.742 -24.217 1.00 56.28 325 LEU A C 1
ATOM 2582 O O . LEU A 1 325 ? 0.224 -7.818 -24.265 1.00 56.28 325 LEU A O 1
ATOM 2586 N N . GLN A 1 326 ? 1.118 -6.043 -25.315 1.00 58.59 326 GLN A N 1
ATOM 2587 C CA . GLN A 1 326 ? 0.696 -6.418 -26.676 1.00 58.59 326 GLN A CA 1
ATOM 2588 C C . GLN A 1 326 ? 1.851 -6.708 -27.640 1.00 58.59 326 GLN A C 1
ATOM 2590 O O . GLN A 1 326 ? 1.606 -6.982 -28.815 1.00 58.59 326 GLN A O 1
ATOM 2595 N N . ARG A 1 327 ? 3.107 -6.685 -27.179 1.00 64.50 327 ARG A N 1
ATOM 2596 C CA . ARG A 1 327 ? 4.237 -7.041 -28.040 1.00 64.50 327 ARG A CA 1
ATOM 2597 C C . ARG A 1 327 ? 4.073 -8.466 -28.542 1.00 64.50 327 ARG A C 1
ATOM 2599 O O . ARG A 1 327 ? 3.846 -9.391 -27.764 1.00 64.50 327 ARG A O 1
ATOM 2606 N N . ASP A 1 328 ? 4.234 -8.634 -29.850 1.00 73.38 328 ASP A N 1
ATOM 2607 C CA . ASP A 1 328 ? 4.434 -9.943 -30.459 1.00 73.38 328 ASP A CA 1
ATOM 2608 C C . ASP A 1 328 ? 5.768 -10.500 -29.947 1.00 73.38 328 ASP A C 1
ATOM 2610 O O . ASP A 1 328 ? 6.841 -10.254 -30.505 1.00 73.38 328 ASP A O 1
ATOM 2614 N N . TRP A 1 329 ? 5.690 -11.179 -28.804 1.00 71.88 329 TRP A N 1
ATOM 2615 C CA . TRP A 1 329 ? 6.831 -11.744 -28.106 1.00 71.88 329 TRP A CA 1
ATOM 2616 C C . TRP A 1 329 ? 7.617 -12.731 -28.973 1.00 71.88 329 TRP A C 1
ATOM 2618 O O . TRP A 1 329 ? 8.840 -12.600 -29.005 1.00 71.88 329 TRP A O 1
ATOM 2628 N N . PRO A 1 330 ? 6.984 -13.646 -29.734 1.00 74.88 330 PRO A N 1
ATOM 2629 C CA . PRO A 1 330 ? 7.695 -14.458 -30.718 1.00 74.88 330 PRO A CA 1
ATOM 2630 C C . PRO A 1 330 ? 8.532 -13.635 -31.707 1.00 74.88 330 PRO A C 1
ATOM 2632 O O . PRO A 1 330 ? 9.723 -13.903 -31.885 1.00 74.88 330 PRO A O 1
ATOM 2635 N N . THR A 1 331 ? 7.948 -12.605 -32.326 1.00 78.56 331 THR A N 1
ATOM 2636 C CA . THR A 1 331 ? 8.673 -11.754 -33.285 1.00 78.56 331 THR A CA 1
ATOM 2637 C C . THR A 1 331 ? 9.782 -10.954 -32.608 1.00 78.56 331 THR A C 1
ATOM 2639 O O . THR A 1 331 ? 10.891 -10.857 -33.137 1.00 78.56 331 THR A O 1
ATOM 2642 N N . PHE A 1 332 ? 9.530 -10.417 -31.416 1.00 75.56 332 PHE A N 1
ATOM 2643 C CA . PHE A 1 332 ? 10.535 -9.698 -30.640 1.00 75.56 332 PHE A CA 1
ATOM 2644 C C . PHE A 1 332 ? 11.709 -10.602 -30.234 1.00 75.56 332 PHE A C 1
ATOM 2646 O O . PHE A 1 332 ? 12.862 -10.225 -30.435 1.00 75.56 332 PHE A O 1
ATOM 2653 N N . ASN A 1 333 ? 11.444 -11.824 -29.770 1.00 74.75 333 ASN A N 1
ATOM 2654 C CA . ASN A 1 333 ? 12.481 -12.798 -29.423 1.00 74.75 333 ASN A CA 1
ATOM 2655 C C . ASN A 1 333 ? 13.315 -13.185 -30.650 1.00 74.75 333 ASN A C 1
ATOM 2657 O O . ASN A 1 333 ? 14.537 -13.307 -30.559 1.00 74.75 333 ASN A O 1
ATOM 2661 N N . ASN A 1 334 ? 12.690 -13.311 -31.823 1.00 78.25 334 ASN A N 1
ATOM 2662 C CA . ASN A 1 334 ? 13.413 -13.540 -33.073 1.00 78.25 334 ASN A CA 1
ATOM 2663 C C . ASN A 1 334 ? 14.322 -12.361 -33.442 1.00 78.25 334 ASN A C 1
ATOM 2665 O O . ASN A 1 334 ? 15.457 -12.588 -33.862 1.00 78.25 334 ASN A O 1
ATOM 2669 N N . ARG A 1 335 ? 13.868 -11.117 -33.243 1.00 81.62 335 ARG A N 1
ATOM 2670 C CA . ARG A 1 335 ? 14.693 -9.913 -33.443 1.00 81.62 335 ARG A CA 1
ATOM 2671 C C . ARG A 1 335 ? 15.884 -9.879 -32.489 1.00 81.62 335 ARG A C 1
ATOM 2673 O O . ARG A 1 335 ? 17.006 -9.669 -32.939 1.00 81.62 335 ARG A O 1
ATOM 2680 N N . VAL A 1 336 ? 15.667 -10.180 -31.207 1.00 78.38 336 VAL A N 1
ATOM 2681 C CA . VAL A 1 336 ? 16.735 -10.281 -30.197 1.00 78.38 336 VAL A CA 1
ATOM 2682 C C . VAL A 1 336 ? 17.750 -11.353 -30.586 1.00 78.38 336 VAL A C 1
ATOM 2684 O O . VAL A 1 336 ? 18.940 -11.064 -30.625 1.00 78.38 336 VAL A O 1
ATOM 2687 N N . ARG A 1 337 ? 17.307 -12.563 -30.955 1.00 78.44 337 ARG A N 1
ATOM 2688 C CA . ARG A 1 337 ? 18.201 -13.648 -31.403 1.00 78.44 337 ARG A CA 1
ATOM 2689 C C . ARG A 1 337 ? 18.965 -13.280 -32.673 1.00 78.44 337 ARG A C 1
ATOM 2691 O O . ARG A 1 337 ? 20.152 -13.569 -32.780 1.00 78.44 337 ARG A O 1
ATOM 2698 N N . ALA A 1 338 ? 18.307 -12.638 -33.638 1.00 84.00 338 ALA A N 1
ATOM 2699 C CA . ALA A 1 338 ? 18.956 -12.182 -34.862 1.00 84.00 338 ALA A CA 1
ATOM 2700 C C . ALA A 1 338 ? 20.028 -11.123 -34.570 1.00 84.00 338 ALA A C 1
ATOM 2702 O O . ALA A 1 338 ? 21.113 -11.175 -35.150 1.00 84.00 338 ALA A O 1
ATOM 2703 N N . LEU A 1 339 ? 19.742 -10.192 -33.658 1.00 86.12 339 LEU A N 1
ATOM 2704 C CA . LEU A 1 339 ? 20.679 -9.159 -33.233 1.00 86.12 339 LEU A CA 1
ATOM 2705 C C . LEU A 1 339 ? 21.836 -9.744 -32.403 1.00 86.12 339 LEU A C 1
ATOM 2707 O O . LEU A 1 339 ? 22.987 -9.397 -32.654 1.00 86.12 339 LEU A O 1
ATOM 2711 N N . ALA A 1 340 ? 21.554 -10.694 -31.505 1.00 82.62 340 ALA A N 1
ATOM 2712 C CA . ALA A 1 340 ? 22.548 -11.443 -30.734 1.00 82.62 340 ALA A CA 1
ATOM 2713 C C . ALA A 1 340 ? 23.546 -12.158 -31.654 1.00 82.62 340 ALA A C 1
ATOM 2715 O O . ALA A 1 340 ? 24.752 -11.946 -31.548 1.00 82.62 340 ALA A O 1
ATOM 2716 N N . ASN A 1 341 ? 23.033 -12.912 -32.633 1.00 84.44 341 ASN A N 1
ATOM 2717 C CA . ASN A 1 341 ? 23.857 -13.623 -33.609 1.00 84.44 341 ASN A CA 1
ATOM 2718 C C . ASN A 1 341 ? 24.753 -12.667 -34.411 1.00 84.44 341 ASN A C 1
ATOM 2720 O O . ASN A 1 341 ? 25.903 -12.993 -34.690 1.00 84.44 341 ASN A O 1
ATOM 2724 N N . ARG A 1 342 ? 24.250 -11.478 -34.779 1.00 89.19 342 ARG A N 1
ATOM 2725 C CA . ARG A 1 342 ? 25.056 -10.457 -35.475 1.00 89.19 342 ARG A CA 1
ATOM 2726 C C . ARG A 1 342 ? 26.188 -9.920 -34.601 1.00 89.19 342 ARG A C 1
ATOM 2728 O O . ARG A 1 342 ? 27.266 -9.663 -35.123 1.00 89.19 342 ARG A O 1
ATOM 2735 N N . CYS A 1 343 ? 25.956 -9.800 -33.296 1.00 87.25 343 CYS A N 1
ATOM 2736 C CA . CYS A 1 343 ? 26.967 -9.426 -32.306 1.00 87.25 343 CYS A CA 1
ATOM 2737 C C . CYS A 1 343 ? 27.915 -10.570 -31.900 1.00 87.25 343 CYS A C 1
ATOM 2739 O O . CYS A 1 343 ? 28.756 -10.365 -31.033 1.00 87.25 343 CYS A O 1
ATOM 2741 N N . GLY A 1 344 ? 27.797 -11.765 -32.493 1.00 85.31 344 GLY A N 1
ATOM 2742 C CA . GLY A 1 344 ? 28.631 -12.915 -32.127 1.00 85.31 344 GLY A CA 1
ATOM 2743 C C . GLY A 1 344 ? 28.283 -13.537 -30.771 1.00 85.31 344 GLY A C 1
ATOM 2744 O O . GLY A 1 344 ? 29.069 -14.319 -30.245 1.00 85.31 344 GLY A O 1
ATOM 2745 N N . ILE A 1 345 ? 27.111 -13.214 -30.218 1.00 81.12 345 ILE A N 1
ATOM 2746 C CA . ILE A 1 345 ? 26.636 -13.755 -28.944 1.00 81.12 345 ILE A CA 1
ATOM 2747 C C . ILE A 1 345 ? 26.080 -15.155 -29.206 1.00 81.12 345 ILE A C 1
ATOM 2749 O O . ILE A 1 345 ? 25.159 -15.324 -30.014 1.00 81.12 345 ILE A O 1
ATOM 2753 N N . THR A 1 346 ? 26.668 -16.171 -28.576 1.00 70.50 346 THR A N 1
ATOM 2754 C CA . THR A 1 346 ? 26.299 -17.571 -28.815 1.00 70.50 346 THR A CA 1
ATOM 2755 C C . THR A 1 346 ? 25.020 -17.941 -28.065 1.00 70.50 346 THR A C 1
ATOM 2757 O O . THR A 1 346 ? 24.652 -17.326 -27.068 1.00 70.50 346 THR A O 1
ATOM 2760 N N . LYS A 1 347 ? 24.317 -18.978 -28.539 1.00 64.81 347 LYS A N 1
ATOM 2761 C CA . LYS A 1 347 ? 23.123 -19.507 -27.851 1.00 64.81 347 LYS A CA 1
ATOM 2762 C C . LYS A 1 347 ? 23.443 -20.158 -26.503 1.00 64.81 347 LYS A C 1
ATOM 2764 O O . LYS A 1 347 ? 22.538 -20.294 -25.687 1.00 64.81 347 LYS A O 1
ATOM 2769 N N . ASP A 1 348 ? 24.696 -20.569 -26.322 1.00 65.75 348 ASP A N 1
ATOM 2770 C CA . ASP A 1 348 ? 25.202 -21.186 -25.097 1.00 65.75 348 ASP A CA 1
ATOM 2771 C C . ASP A 1 348 ? 25.560 -20.137 -24.037 1.00 65.75 348 ASP A C 1
ATOM 2773 O O . ASP A 1 348 ? 25.758 -20.483 -22.875 1.00 65.75 348 ASP A O 1
ATOM 2777 N N . ASP A 1 349 ? 25.632 -18.855 -24.417 1.00 62.56 349 ASP A N 1
ATOM 2778 C CA . ASP A 1 349 ? 25.812 -17.774 -23.461 1.00 62.56 349 ASP A CA 1
ATOM 2779 C C . ASP A 1 349 ? 24.461 -17.487 -22.801 1.00 62.56 349 ASP A C 1
ATOM 2781 O O . ASP A 1 349 ? 23.543 -16.900 -23.378 1.00 62.56 349 ASP A O 1
ATOM 2785 N N . GLU A 1 350 ? 24.320 -17.983 -21.575 1.00 51.81 350 GLU A N 1
ATOM 2786 C CA . GLU A 1 350 ? 23.050 -18.060 -20.848 1.00 51.81 350 GLU A CA 1
ATOM 2787 C C . GLU A 1 350 ? 22.446 -16.676 -20.501 1.00 51.81 350 GLU A C 1
ATOM 2789 O O . GLU A 1 350 ? 21.314 -16.602 -20.018 1.00 51.81 350 GLU A O 1
ATOM 2794 N N . HIS A 1 351 ? 23.160 -15.580 -20.793 1.00 55.09 351 HIS A N 1
ATOM 2795 C CA . HIS A 1 351 ? 22.897 -14.220 -20.313 1.00 55.09 351 HIS A CA 1
ATOM 2796 C C . HIS A 1 351 ? 22.656 -13.209 -21.452 1.00 55.09 351 HIS A C 1
ATOM 2798 O O . HIS A 1 351 ? 23.315 -12.173 -21.554 1.00 55.09 351 HIS A O 1
ATOM 2804 N N . VAL A 1 352 ? 21.675 -13.467 -22.320 1.00 57.78 352 VAL A N 1
ATOM 2805 C CA . VAL A 1 352 ? 21.229 -12.478 -23.322 1.00 57.78 352 VAL A CA 1
ATOM 2806 C C . VAL A 1 352 ? 20.308 -11.455 -22.646 1.00 57.78 352 VAL A C 1
ATOM 2808 O O . VAL A 1 352 ? 19.096 -11.643 -22.564 1.00 57.78 352 VAL A O 1
ATOM 2811 N N . VAL A 1 353 ? 20.874 -10.375 -22.103 1.00 56.91 353 VAL A N 1
ATOM 2812 C CA . VAL A 1 353 ? 20.101 -9.378 -21.336 1.00 56.91 353 VAL A CA 1
ATOM 2813 C C . VAL A 1 353 ? 19.289 -8.483 -22.251 1.00 56.91 353 VAL A C 1
ATOM 2815 O O . VAL A 1 353 ? 19.866 -7.589 -22.856 1.00 56.91 353 VAL A O 1
ATOM 2818 N N . VAL A 1 354 ? 17.963 -8.643 -22.262 1.00 59.66 354 VAL A N 1
ATOM 2819 C CA . VAL A 1 354 ? 17.036 -7.598 -22.713 1.00 59.66 354 VAL A CA 1
ATOM 2820 C C . VAL A 1 354 ? 16.508 -6.878 -21.480 1.00 59.66 354 VAL A C 1
ATOM 2822 O O . VAL A 1 354 ? 15.586 -7.355 -20.824 1.00 59.66 354 VAL A O 1
ATOM 2825 N N . ASP A 1 355 ? 17.114 -5.724 -21.214 1.00 51.75 355 ASP A N 1
ATOM 2826 C CA . ASP A 1 355 ? 16.982 -4.854 -20.034 1.00 51.75 355 ASP A CA 1
ATOM 2827 C C . ASP A 1 355 ? 15.553 -4.665 -19.485 1.00 51.75 355 ASP A C 1
ATOM 2829 O O . ASP A 1 355 ? 15.396 -4.339 -18.325 1.00 51.75 355 ASP A O 1
ATOM 2833 N N . VAL A 1 356 ? 14.469 -4.864 -20.251 1.00 51.03 356 VAL A N 1
ATOM 2834 C CA . VAL A 1 356 ? 13.132 -4.601 -19.683 1.00 51.03 356 VAL A CA 1
ATOM 2835 C C . VAL A 1 356 ? 11.952 -5.408 -20.248 1.00 51.03 356 VAL A C 1
ATOM 2837 O O . VAL A 1 356 ? 10.791 -5.026 -20.125 1.00 51.03 356 VAL A O 1
ATOM 2840 N N . ALA A 1 357 ? 12.217 -6.571 -20.847 1.00 52.81 357 ALA A N 1
ATOM 2841 C CA . ALA A 1 357 ? 11.190 -7.481 -21.384 1.00 52.81 357 ALA A CA 1
ATOM 2842 C C . ALA A 1 357 ? 10.818 -8.603 -20.392 1.00 52.81 357 ALA A C 1
ATOM 2844 O O . ALA A 1 357 ? 10.671 -9.773 -20.757 1.00 52.81 357 ALA A O 1
ATOM 2845 N N . THR A 1 358 ? 10.745 -8.255 -19.109 1.00 48.53 358 THR A N 1
ATOM 2846 C CA . THR A 1 358 ? 11.142 -9.153 -18.021 1.00 48.53 358 THR A CA 1
ATOM 2847 C C . THR A 1 358 ? 10.294 -10.416 -17.885 1.00 48.53 358 THR A C 1
ATOM 2849 O O . THR A 1 358 ? 10.860 -11.458 -17.599 1.00 48.53 358 THR A O 1
ATOM 2852 N N . TYR A 1 359 ? 8.992 -10.450 -18.174 1.00 46.59 359 TYR A N 1
ATOM 2853 C CA . TYR A 1 359 ? 8.238 -11.682 -17.872 1.00 46.59 359 TYR A CA 1
ATOM 2854 C C . TYR A 1 359 ? 8.413 -12.827 -18.887 1.00 46.59 359 TYR A C 1
ATOM 2856 O O . TYR A 1 359 ? 8.592 -13.977 -18.487 1.00 46.59 359 TYR A O 1
ATOM 2864 N N . ASN A 1 360 ? 8.370 -12.545 -20.195 1.00 47.94 360 ASN A N 1
ATOM 2865 C CA . ASN A 1 360 ? 8.464 -13.608 -21.205 1.00 47.94 360 ASN A CA 1
ATOM 2866 C C . ASN A 1 360 ? 9.920 -13.966 -21.548 1.00 47.94 360 ASN A C 1
ATOM 2868 O O . ASN A 1 360 ? 10.213 -15.131 -21.804 1.00 47.94 360 ASN A O 1
ATOM 2872 N N . ALA A 1 361 ? 10.846 -12.999 -21.484 1.00 49.50 361 ALA A N 1
ATOM 2873 C CA . ALA A 1 361 ? 12.271 -13.262 -21.691 1.00 49.50 361 ALA A CA 1
ATOM 2874 C C . ALA A 1 361 ? 12.850 -14.170 -20.589 1.00 49.50 361 ALA A C 1
ATOM 2876 O O . ALA A 1 361 ? 13.538 -15.137 -20.911 1.00 49.50 361 ALA A O 1
ATOM 2877 N N . MET A 1 362 ? 12.476 -13.945 -19.317 1.00 49.62 362 MET A N 1
ATOM 2878 C CA . MET A 1 362 ? 12.864 -14.811 -18.188 1.00 49.62 362 MET A CA 1
ATOM 2879 C C . MET A 1 362 ? 12.333 -16.249 -18.317 1.00 49.62 362 MET A C 1
ATOM 2881 O O . MET A 1 362 ? 12.927 -17.179 -17.779 1.00 49.62 362 MET A O 1
ATOM 2885 N N . ARG A 1 363 ? 11.212 -16.462 -19.024 1.00 52.75 363 ARG A N 1
ATOM 2886 C CA . ARG A 1 363 ? 10.633 -17.801 -19.228 1.00 52.75 363 ARG A CA 1
ATOM 2887 C C . ARG A 1 363 ? 11.418 -18.631 -20.245 1.00 52.75 363 ARG A C 1
ATOM 2889 O O . ARG A 1 363 ? 11.472 -19.851 -20.119 1.00 52.75 363 ARG A O 1
ATOM 2896 N N . GLU A 1 364 ? 11.972 -17.985 -21.267 1.00 51.25 364 GLU A N 1
ATOM 2897 C CA . GLU A 1 364 ? 12.694 -18.649 -22.363 1.00 51.25 364 GLU A CA 1
ATOM 2898 C C . GLU A 1 364 ? 14.208 -18.714 -22.133 1.00 51.25 364 GLU A C 1
ATOM 2900 O O . GLU A 1 364 ? 14.885 -19.534 -22.751 1.00 51.25 364 GLU A O 1
ATOM 2905 N N . HIS A 1 365 ? 14.732 -17.878 -21.236 1.00 52.16 365 HIS A N 1
ATOM 2906 C CA . HIS A 1 365 ? 16.148 -17.797 -20.910 1.00 52.16 365 HIS A CA 1
ATOM 2907 C C . HIS A 1 365 ? 16.324 -17.854 -19.382 1.00 52.16 365 HIS A C 1
ATOM 2909 O O . HIS A 1 365 ? 16.100 -16.852 -18.703 1.00 52.16 365 HIS A O 1
ATOM 2915 N N . PRO A 1 366 ? 16.734 -19.006 -18.817 1.00 49.19 366 PRO A N 1
ATOM 2916 C CA . PRO A 1 366 ? 16.729 -19.244 -17.370 1.00 49.19 366 PRO A CA 1
ATOM 2917 C C . PRO A 1 366 ? 17.717 -18.375 -16.570 1.00 49.19 366 PRO A C 1
ATOM 2919 O O . PRO A 1 366 ? 17.704 -18.433 -15.344 1.00 49.19 366 PRO A O 1
ATOM 2922 N N . ARG A 1 367 ? 18.571 -17.578 -17.234 1.00 53.81 367 ARG A N 1
ATOM 2923 C CA . ARG A 1 367 ? 19.580 -16.710 -16.602 1.00 53.81 367 ARG A CA 1
ATOM 2924 C C . ARG A 1 367 ? 19.665 -15.312 -17.231 1.00 53.81 367 ARG A C 1
ATOM 2926 O O . ARG A 1 367 ? 20.737 -14.726 -17.3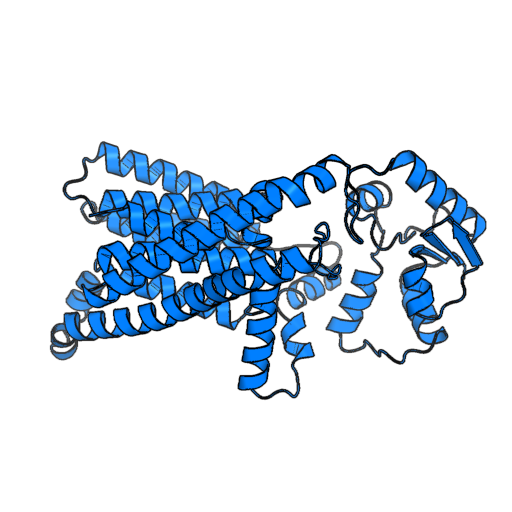38 1.00 53.81 367 ARG A O 1
ATOM 2933 N N . THR A 1 368 ? 18.539 -14.726 -17.645 1.00 53.66 368 THR A N 1
ATOM 2934 C CA . THR A 1 368 ? 18.530 -13.297 -18.013 1.00 53.66 368 THR A CA 1
ATOM 2935 C C . THR A 1 368 ? 18.727 -12.433 -16.778 1.00 53.66 368 THR A C 1
ATOM 2937 O O . THR A 1 368 ? 17.875 -12.431 -15.889 1.00 53.66 368 THR A O 1
ATOM 2940 N N . LEU A 1 369 ? 19.816 -11.669 -16.739 1.00 54.62 369 LEU A N 1
ATOM 2941 C CA . LEU A 1 369 ? 20.062 -10.688 -15.688 1.00 54.62 369 LEU A CA 1
ATOM 2942 C C . LEU A 1 369 ? 19.617 -9.312 -16.170 1.00 54.62 369 LEU A C 1
ATOM 2944 O O . LEU A 1 369 ? 20.209 -8.783 -17.097 1.00 54.62 369 LEU A O 1
ATOM 2948 N N . ASP A 1 370 ? 18.583 -8.730 -15.572 1.00 58.53 370 ASP A N 1
ATOM 2949 C CA . ASP A 1 370 ? 18.192 -7.351 -15.883 1.00 58.53 370 ASP A CA 1
ATOM 2950 C C . ASP A 1 370 ? 19.375 -6.405 -15.595 1.00 58.53 370 ASP A C 1
ATOM 2952 O O . ASP A 1 370 ? 20.023 -6.496 -14.544 1.00 58.53 370 ASP A O 1
ATOM 2956 N N . PHE A 1 371 ? 19.668 -5.491 -16.516 1.00 61.25 371 PHE A N 1
ATOM 2957 C CA . PHE A 1 371 ? 20.751 -4.530 -16.334 1.00 61.25 371 PHE A CA 1
ATOM 2958 C C . PHE A 1 371 ? 20.448 -3.584 -15.167 1.00 61.25 371 PHE A 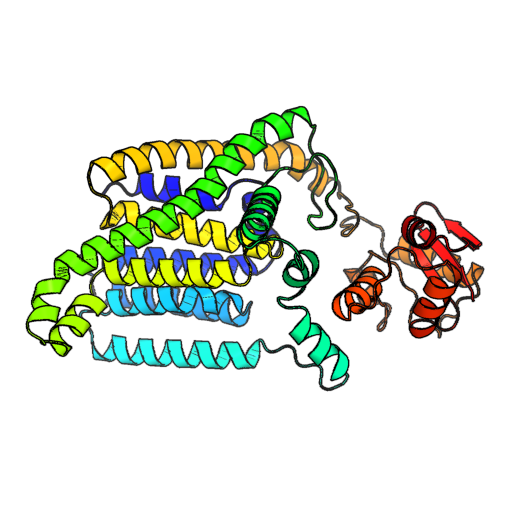C 1
ATOM 2960 O O . PHE A 1 371 ? 21.366 -3.193 -14.439 1.00 61.25 371 PHE A O 1
ATOM 2967 N N . LEU A 1 372 ? 19.171 -3.288 -14.905 1.00 58.53 372 LEU A N 1
ATOM 2968 C CA . LEU A 1 372 ? 18.759 -2.584 -13.696 1.00 58.53 372 LEU A CA 1
ATOM 2969 C C . LEU A 1 372 ? 19.079 -3.373 -12.427 1.00 58.53 372 LEU A C 1
ATOM 2971 O O . LEU A 1 372 ? 19.442 -2.747 -11.437 1.00 58.53 372 LEU A O 1
ATOM 2975 N N . TYR A 1 373 ? 19.003 -4.710 -12.428 1.00 58.75 373 TYR A N 1
ATOM 2976 C CA . TYR A 1 373 ? 19.394 -5.506 -11.258 1.00 58.75 373 TYR A CA 1
ATOM 2977 C C . TYR A 1 373 ? 20.909 -5.481 -11.027 1.00 58.75 373 TYR A C 1
ATOM 2979 O O . TYR A 1 373 ? 21.321 -5.362 -9.875 1.00 58.75 373 TYR A O 1
ATOM 2987 N N . VAL A 1 374 ? 21.732 -5.491 -12.086 1.00 64.06 374 VAL A N 1
ATOM 2988 C CA . VAL A 1 374 ? 23.192 -5.273 -11.967 1.00 64.06 374 VAL A CA 1
ATOM 2989 C C . VAL A 1 374 ? 23.483 -3.904 -11.359 1.00 64.06 374 VAL A C 1
ATOM 2991 O O . VAL A 1 374 ? 24.253 -3.777 -10.407 1.00 64.06 374 VAL A O 1
ATOM 2994 N N . TRP A 1 375 ? 22.847 -2.866 -11.901 1.00 65.75 375 TRP A N 1
ATOM 2995 C CA . TRP A 1 375 ? 22.998 -1.499 -11.413 1.00 65.75 375 TRP A CA 1
ATOM 2996 C C . TRP A 1 375 ? 22.557 -1.374 -9.949 1.00 65.75 375 TRP A C 1
ATOM 2998 O O . TRP A 1 375 ? 23.233 -0.749 -9.134 1.00 65.75 375 TRP A O 1
ATOM 3008 N N . TYR A 1 376 ? 21.437 -2.002 -9.601 1.00 58.72 376 TYR A N 1
ATOM 3009 C CA . TYR A 1 376 ? 20.855 -1.966 -8.267 1.00 58.72 376 TYR A CA 1
ATOM 3010 C C . TYR A 1 376 ? 21.691 -2.731 -7.235 1.00 58.72 376 TYR A C 1
ATOM 3012 O O . TYR A 1 376 ? 21.833 -2.263 -6.107 1.00 58.72 376 TYR A O 1
ATOM 3020 N N . ASP A 1 377 ? 22.279 -3.867 -7.608 1.00 60.44 377 ASP A N 1
ATOM 3021 C CA . ASP A 1 377 ? 23.204 -4.624 -6.761 1.00 60.44 377 ASP A CA 1
ATOM 3022 C C . ASP A 1 377 ? 24.469 -3.809 -6.439 1.00 60.44 377 ASP A C 1
ATOM 3024 O O . ASP A 1 377 ? 24.831 -3.656 -5.271 1.00 60.44 377 ASP A O 1
ATOM 3028 N N . GLU A 1 378 ? 25.085 -3.179 -7.443 1.00 65.12 378 GLU A N 1
ATOM 3029 C CA . GLU A 1 378 ? 26.231 -2.279 -7.243 1.00 65.12 378 GLU A CA 1
ATOM 3030 C C . GLU A 1 378 ? 25.854 -1.046 -6.404 1.00 65.12 378 GLU A C 1
ATOM 3032 O O . GLU A 1 378 ? 26.605 -0.619 -5.521 1.00 65.12 378 GLU A O 1
ATOM 3037 N N . TYR A 1 379 ? 24.659 -0.491 -6.623 1.00 58.72 379 TYR A N 1
ATOM 3038 C CA . TYR A 1 379 ? 24.129 0.603 -5.813 1.00 58.72 379 TYR A CA 1
ATOM 3039 C C . TYR A 1 379 ? 23.991 0.203 -4.340 1.00 58.72 379 TYR A C 1
ATOM 3041 O O . TYR A 1 379 ? 24.421 0.930 -3.443 1.00 58.72 379 TYR A O 1
ATOM 3049 N N . LEU A 1 380 ? 23.438 -0.978 -4.072 1.00 50.56 380 LEU A N 1
ATOM 3050 C CA . LEU A 1 380 ? 23.263 -1.501 -2.720 1.00 50.56 380 LEU A CA 1
ATOM 3051 C C . LEU A 1 380 ? 24.579 -1.849 -2.030 1.00 50.56 380 LEU A C 1
ATOM 3053 O O . LEU A 1 380 ? 24.695 -1.672 -0.816 1.00 50.56 380 LEU A O 1
ATOM 3057 N N . LYS A 1 381 ? 25.567 -2.314 -2.796 1.00 59.72 381 LYS A N 1
ATOM 3058 C CA . LYS A 1 381 ? 26.936 -2.551 -2.327 1.00 59.72 381 LYS A CA 1
ATOM 3059 C C . LYS A 1 381 ? 27.706 -1.249 -2.081 1.00 59.72 381 LYS A C 1
ATOM 3061 O O . LYS A 1 381 ? 28.789 -1.296 -1.505 1.00 59.72 381 LYS A O 1
ATOM 3066 N N . GLY A 1 382 ? 27.149 -0.095 -2.464 1.00 54.59 382 GLY A N 1
ATOM 3067 C CA . GLY A 1 382 ? 27.806 1.208 -2.354 1.00 54.59 382 GLY A CA 1
ATOM 3068 C C . GLY A 1 382 ? 28.990 1.361 -3.311 1.00 54.59 382 GLY A C 1
ATOM 3069 O O . GLY A 1 382 ? 29.832 2.227 -3.104 1.00 54.59 382 GLY A O 1
ATOM 3070 N N . THR A 1 383 ? 29.070 0.508 -4.334 1.00 62.72 383 THR A N 1
ATOM 3071 C CA . THR A 1 383 ? 30.138 0.487 -5.342 1.00 62.72 383 THR A CA 1
ATOM 3072 C C . THR A 1 383 ? 29.723 1.184 -6.633 1.00 62.72 383 THR A C 1
ATOM 3074 O O . THR A 1 383 ? 30.523 1.283 -7.565 1.00 62.72 383 THR A O 1
ATOM 3077 N N . LEU A 1 384 ? 28.478 1.665 -6.713 1.00 64.44 384 LEU A N 1
ATOM 3078 C CA . LEU A 1 384 ? 27.990 2.422 -7.854 1.00 64.44 384 LEU A CA 1
ATOM 3079 C C . LEU A 1 384 ? 28.691 3.781 -7.930 1.00 64.44 384 LEU A C 1
ATOM 3081 O O . LEU A 1 384 ? 28.418 4.683 -7.140 1.00 64.44 384 LEU A O 1
ATOM 3085 N N . ASP A 1 385 ? 29.555 3.913 -8.926 1.00 66.94 385 ASP A N 1
ATOM 3086 C CA . ASP A 1 385 ? 30.205 5.165 -9.279 1.00 66.94 385 ASP A CA 1
ATOM 3087 C C . ASP A 1 385 ? 29.529 5.720 -10.551 1.00 66.94 385 ASP A C 1
ATOM 3089 O O . ASP A 1 385 ? 29.583 5.070 -11.604 1.00 66.94 385 ASP A O 1
ATOM 3093 N N . PRO A 1 386 ? 28.820 6.865 -10.463 1.00 64.12 386 PRO A N 1
ATOM 3094 C CA . PRO A 1 386 ? 28.142 7.474 -11.605 1.00 64.12 386 PRO A CA 1
ATOM 3095 C C . PRO A 1 386 ? 29.115 7.980 -12.680 1.00 64.12 386 PRO A C 1
ATOM 3097 O O . PRO A 1 386 ? 28.699 8.151 -13.826 1.00 64.12 386 PRO A O 1
ATOM 3100 N N . ASP A 1 387 ? 30.391 8.166 -12.338 1.00 71.69 387 ASP A N 1
ATOM 3101 C CA . ASP A 1 387 ? 31.437 8.648 -13.238 1.00 71.69 387 ASP A CA 1
ATOM 3102 C C . ASP A 1 387 ? 32.259 7.508 -13.860 1.00 71.69 387 ASP A C 1
ATOM 3104 O O . ASP A 1 387 ? 33.268 7.768 -14.524 1.00 71.69 387 ASP A O 1
ATOM 3108 N N . ARG A 1 388 ? 31.802 6.249 -13.718 1.00 80.19 388 ARG A N 1
ATOM 3109 C CA . ARG A 1 388 ? 32.449 5.082 -14.333 1.00 80.19 388 ARG A CA 1
ATOM 3110 C C . ARG A 1 388 ? 32.763 5.328 -15.799 1.00 80.19 388 ARG A C 1
ATOM 3112 O O . ARG A 1 388 ? 31.908 5.685 -16.619 1.00 80.19 388 ARG A O 1
ATOM 3119 N N . THR A 1 389 ? 34.008 5.047 -16.137 1.00 85.44 389 THR A N 1
ATOM 3120 C CA . THR A 1 389 ? 34.477 5.024 -17.511 1.00 85.44 389 THR A CA 1
ATOM 3121 C C . THR A 1 389 ? 33.771 3.908 -18.290 1.00 85.44 389 THR A C 1
ATOM 3123 O O . THR A 1 389 ? 33.358 2.896 -17.710 1.00 85.44 389 THR A O 1
ATOM 3126 N N . PRO A 1 390 ? 33.673 4.023 -19.628 1.00 84.25 390 PRO A N 1
ATOM 3127 C CA . PRO A 1 390 ? 33.145 2.945 -20.464 1.00 84.25 390 PRO A CA 1
ATOM 3128 C C . PRO A 1 390 ? 33.833 1.597 -20.201 1.00 84.25 390 PRO A C 1
ATOM 3130 O O . PRO A 1 390 ? 33.187 0.556 -20.219 1.00 84.25 390 PRO A O 1
ATOM 3133 N N . GLN A 1 391 ? 35.135 1.601 -19.900 1.00 86.38 391 GLN A N 1
ATOM 3134 C CA . GLN A 1 391 ? 35.889 0.377 -19.633 1.00 86.38 391 GLN A CA 1
ATOM 3135 C C . GLN A 1 391 ? 35.490 -0.286 -18.306 1.00 86.38 391 GLN A C 1
ATOM 3137 O O . GLN A 1 391 ? 35.441 -1.511 -18.221 1.00 86.38 391 GLN A O 1
ATOM 3142 N N . GLU A 1 392 ? 35.183 0.494 -17.272 1.00 84.12 392 GLU A N 1
ATOM 3143 C CA . GLU A 1 392 ? 34.724 -0.036 -15.982 1.00 84.12 392 GLU A CA 1
ATOM 3144 C C . GLU A 1 392 ? 33.315 -0.613 -16.081 1.00 84.12 392 GLU A C 1
ATOM 3146 O O . GLU A 1 392 ? 33.049 -1.676 -15.517 1.00 84.12 392 GLU A O 1
ATOM 3151 N N . TRP A 1 393 ? 32.434 0.036 -16.847 1.00 81.69 393 TRP A N 1
ATOM 3152 C CA . TRP A 1 393 ? 31.135 -0.531 -17.200 1.00 81.69 393 TRP A CA 1
ATOM 3153 C C . TRP A 1 393 ? 31.289 -1.837 -17.975 1.00 81.69 393 TRP A C 1
ATOM 3155 O O . TRP A 1 393 ? 30.690 -2.844 -17.608 1.00 81.69 393 TRP A O 1
ATOM 3165 N N . LEU A 1 394 ? 32.157 -1.855 -18.988 1.00 83.44 394 LEU A N 1
ATOM 3166 C CA . LEU A 1 394 ? 32.449 -3.052 -19.769 1.00 83.44 394 LEU A CA 1
ATOM 3167 C C . LEU A 1 394 ? 32.953 -4.203 -18.886 1.00 83.44 394 LEU A C 1
ATOM 3169 O O . LEU A 1 394 ? 32.475 -5.326 -19.009 1.00 83.44 394 LEU A O 1
ATOM 3173 N N . ASN A 1 395 ? 33.884 -3.923 -17.972 1.00 84.50 395 ASN A N 1
ATOM 3174 C CA . ASN A 1 395 ? 34.438 -4.913 -17.048 1.00 84.50 395 ASN A CA 1
ATOM 3175 C C . ASN A 1 395 ? 33.399 -5.425 -16.042 1.00 84.50 395 ASN A C 1
ATOM 3177 O O . ASN A 1 395 ? 33.430 -6.603 -15.693 1.00 84.50 395 ASN A O 1
ATOM 3181 N N . LEU A 1 396 ? 32.492 -4.562 -15.571 1.00 78.44 396 LEU A N 1
ATOM 3182 C CA . LEU A 1 396 ? 31.370 -4.975 -14.731 1.00 78.44 396 LEU A CA 1
ATOM 3183 C C . LEU A 1 396 ? 30.473 -5.947 -15.493 1.00 78.44 396 LEU A C 1
ATOM 3185 O O . LEU A 1 396 ? 30.177 -7.025 -14.988 1.00 78.44 396 LEU A O 1
ATOM 3189 N N . TYR A 1 397 ? 30.072 -5.584 -16.710 1.00 77.19 397 TYR A N 1
ATOM 3190 C CA . TYR A 1 397 ? 29.198 -6.425 -17.512 1.00 77.19 397 TYR A CA 1
ATOM 3191 C C . TYR A 1 397 ? 29.881 -7.741 -17.895 1.00 77.19 397 TYR A C 1
ATOM 3193 O O . TYR A 1 397 ? 29.287 -8.794 -17.741 1.00 77.19 397 TYR A O 1
ATOM 3201 N N . LYS A 1 398 ? 31.178 -7.761 -18.209 1.00 79.69 398 LYS A N 1
ATOM 3202 C CA . LYS A 1 398 ? 31.923 -9.019 -18.430 1.00 79.69 398 LYS A CA 1
ATOM 3203 C C . LYS A 1 398 ? 31.864 -10.033 -17.267 1.00 79.69 398 LYS A C 1
ATOM 3205 O O . LYS A 1 398 ? 32.221 -11.187 -17.470 1.00 79.69 398 LYS A O 1
ATOM 3210 N N . ARG A 1 399 ? 31.408 -9.650 -16.064 1.00 76.38 399 ARG A N 1
ATOM 3211 C CA . ARG A 1 399 ? 31.140 -10.590 -14.955 1.00 76.38 399 ARG A CA 1
ATOM 3212 C C . ARG A 1 399 ? 29.853 -11.396 -15.131 1.00 76.38 399 ARG A C 1
ATOM 3214 O O . ARG A 1 399 ? 29.739 -12.462 -14.539 1.00 76.38 399 ARG A O 1
ATOM 3221 N N . PHE A 1 400 ? 28.896 -10.877 -15.895 1.00 72.00 400 PHE A N 1
ATOM 3222 C CA . PHE A 1 400 ? 27.558 -11.451 -16.040 1.00 72.00 400 PHE A CA 1
ATOM 3223 C C . PHE A 1 400 ? 27.292 -12.031 -17.434 1.00 72.00 400 PHE A C 1
ATOM 3225 O O . PHE A 1 400 ? 26.270 -12.670 -17.615 1.00 72.00 400 PHE A O 1
ATOM 3232 N N . SER A 1 401 ? 28.157 -11.802 -18.425 1.00 74.19 401 SER A N 1
ATOM 3233 C CA . SER A 1 401 ? 28.065 -12.402 -19.764 1.00 74.19 401 SER A CA 1
ATOM 3234 C C . SER A 1 401 ? 29.457 -12.569 -20.356 1.00 74.19 401 SER A C 1
ATOM 3236 O O . SER A 1 401 ? 30.331 -11.723 -20.141 1.00 74.19 401 SER A O 1
ATOM 3238 N N . THR A 1 402 ? 29.666 -13.653 -21.103 1.00 74.19 402 THR A N 1
ATOM 3239 C CA . THR A 1 402 ? 30.990 -14.017 -21.625 1.00 74.19 402 THR A CA 1
ATOM 3240 C C . THR A 1 402 ? 31.222 -13.552 -23.062 1.00 74.19 402 THR A C 1
ATOM 3242 O O . THR A 1 402 ? 32.365 -13.288 -23.431 1.00 74.19 402 THR A O 1
ATOM 3245 N N . SER A 1 403 ? 30.160 -13.384 -23.854 1.00 77.94 403 SER A N 1
ATOM 3246 C CA . SER A 1 403 ? 30.219 -13.029 -25.278 1.00 77.94 403 SER A CA 1
ATOM 3247 C C . SER A 1 403 ? 29.546 -11.697 -25.621 1.00 77.94 403 SER A C 1
ATOM 3249 O O . SER A 1 403 ? 29.922 -11.086 -26.621 1.00 77.94 403 SER A O 1
ATOM 3251 N N . GLY A 1 404 ? 28.613 -11.190 -24.802 1.00 81.69 404 GLY A N 1
ATOM 3252 C CA . GLY A 1 404 ? 28.035 -9.855 -25.005 1.00 81.69 404 GLY A CA 1
ATOM 3253 C C . GLY A 1 404 ? 26.599 -9.662 -24.514 1.00 81.69 404 GLY A C 1
ATOM 3254 O O . GLY A 1 404 ? 26.080 -10.435 -23.712 1.00 81.69 404 GLY A O 1
ATOM 3255 N N . TYR A 1 405 ? 25.946 -8.602 -25.000 1.00 78.62 405 TYR A N 1
ATOM 3256 C CA . TYR A 1 405 ? 24.631 -8.139 -24.539 1.00 78.62 405 TYR A CA 1
ATOM 3257 C C . TYR A 1 405 ? 23.704 -7.677 -25.661 1.00 78.62 405 TYR A C 1
ATOM 3259 O O . TYR A 1 405 ? 24.172 -7.128 -26.658 1.00 78.62 405 TYR A O 1
ATOM 3267 N N . VAL A 1 406 ? 22.384 -7.816 -25.458 1.00 79.94 406 VAL A N 1
ATOM 3268 C CA . VAL A 1 406 ? 21.326 -7.290 -26.347 1.00 79.94 406 VAL A CA 1
ATOM 3269 C C . VAL A 1 406 ? 20.292 -6.479 -25.558 1.00 79.94 406 VAL A C 1
ATOM 3271 O O . VAL A 1 406 ? 19.180 -6.928 -25.302 1.00 79.94 406 VAL A O 1
ATOM 3274 N N . VAL A 1 407 ? 20.650 -5.256 -25.186 1.00 76.69 407 VAL A N 1
ATOM 3275 C CA . VAL A 1 407 ? 19.880 -4.386 -24.277 1.00 76.69 407 VAL A CA 1
ATOM 3276 C C . VAL A 1 407 ? 19.106 -3.298 -25.028 1.00 76.69 407 VAL A C 1
ATOM 3278 O O . VAL A 1 407 ? 19.209 -3.174 -26.249 1.00 76.69 407 VAL A O 1
ATOM 3281 N N . ARG A 1 408 ? 18.342 -2.451 -24.323 1.00 76.00 408 ARG A N 1
ATOM 3282 C CA . ARG A 1 408 ? 17.817 -1.227 -24.947 1.00 76.00 408 ARG A CA 1
ATOM 3283 C C . ARG A 1 408 ? 18.975 -0.299 -25.311 1.00 76.00 408 ARG A C 1
ATOM 3285 O O . ARG A 1 408 ? 19.985 -0.225 -24.621 1.00 76.00 408 ARG A O 1
ATOM 3292 N N . CYS A 1 409 ? 18.841 0.458 -26.391 1.00 79.75 409 CYS A N 1
ATOM 3293 C CA . CYS A 1 409 ? 19.925 1.337 -26.842 1.00 79.75 409 CYS A CA 1
ATOM 3294 C C . CYS A 1 409 ? 20.333 2.391 -25.805 1.00 79.75 409 CYS A C 1
ATOM 3296 O O . CYS A 1 409 ? 21.509 2.735 -25.706 1.00 79.75 409 CYS A O 1
ATOM 3298 N N . GLN A 1 410 ? 19.381 2.873 -25.007 1.00 75.38 410 GLN A N 1
ATOM 3299 C CA . GLN A 1 410 ? 19.640 3.861 -23.959 1.00 75.38 410 GLN A CA 1
ATOM 3300 C C . GLN A 1 410 ? 20.568 3.340 -22.864 1.00 75.38 410 GLN A C 1
ATOM 3302 O O . GLN A 1 410 ? 21.339 4.103 -22.298 1.00 75.38 410 GLN A O 1
ATOM 3307 N N . THR A 1 411 ? 20.535 2.038 -22.619 1.00 74.69 411 THR A N 1
ATOM 3308 C CA . THR A 1 411 ? 21.358 1.328 -21.646 1.00 74.69 411 THR A CA 1
ATOM 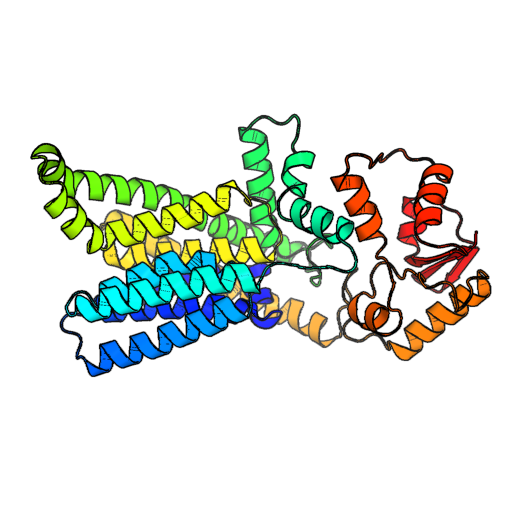3309 C C . THR A 1 411 ? 22.843 1.439 -21.994 1.00 74.69 411 THR A C 1
ATOM 3311 O O . THR A 1 411 ? 23.651 1.896 -21.185 1.00 74.69 411 THR A O 1
ATOM 3314 N N . LEU A 1 412 ? 23.204 1.121 -23.245 1.00 80.19 412 LEU A N 1
ATOM 3315 C CA . LEU A 1 412 ? 24.580 1.274 -23.736 1.00 80.19 412 LEU A CA 1
ATOM 3316 C C . LEU A 1 412 ? 24.981 2.748 -23.840 1.00 80.19 412 LEU A C 1
ATOM 3318 O O . LEU A 1 412 ? 26.115 3.095 -23.525 1.00 80.19 412 LEU A O 1
ATOM 3322 N N . GLN A 1 413 ? 24.049 3.625 -24.227 1.00 83.69 413 GLN A N 1
ATOM 3323 C CA . GLN A 1 413 ? 24.289 5.071 -24.292 1.00 83.69 413 GLN A CA 1
ATOM 3324 C C . GLN A 1 413 ? 24.586 5.672 -22.913 1.00 83.69 413 GLN A C 1
ATOM 3326 O O . GLN A 1 413 ? 25.504 6.480 -22.794 1.00 83.69 413 GLN A O 1
ATOM 3331 N N . PHE A 1 414 ? 23.858 5.256 -21.873 1.00 77.06 414 PHE A N 1
ATOM 3332 C CA . PHE A 1 414 ? 24.078 5.683 -20.492 1.00 77.06 414 PHE A CA 1
ATOM 3333 C C . PHE A 1 414 ? 25.465 5.263 -19.995 1.00 77.06 414 PHE A C 1
ATOM 3335 O O . PHE A 1 414 ? 26.218 6.095 -19.494 1.00 77.06 414 PHE A O 1
ATOM 3342 N N . ALA A 1 415 ? 25.842 4.003 -20.227 1.00 77.50 415 ALA A N 1
ATOM 3343 C CA . ALA A 1 415 ? 27.171 3.482 -19.902 1.00 77.50 415 ALA A CA 1
ATOM 3344 C C . ALA A 1 415 ? 28.280 3.985 -20.852 1.00 77.50 415 ALA A C 1
ATOM 3346 O O . ALA A 1 415 ? 29.448 3.628 -20.686 1.00 77.50 415 ALA A O 1
ATOM 3347 N N . LYS A 1 416 ? 27.925 4.797 -21.863 1.00 85.19 416 LYS A N 1
ATOM 3348 C CA . LYS A 1 416 ? 28.812 5.290 -22.932 1.00 85.19 416 LYS A CA 1
ATOM 3349 C C . LYS A 1 416 ? 29.586 4.159 -23.627 1.00 85.19 416 LYS A C 1
ATOM 3351 O O . LYS A 1 416 ? 30.720 4.347 -24.069 1.00 85.19 416 LYS A O 1
ATOM 3356 N N . LEU A 1 417 ? 28.974 2.981 -23.712 1.00 86.00 417 LEU A N 1
ATOM 3357 C CA . LEU A 1 417 ? 29.528 1.809 -24.372 1.00 86.00 417 LEU A CA 1
ATOM 3358 C C . LEU A 1 417 ? 29.266 1.863 -25.883 1.00 86.00 417 LEU A C 1
ATOM 3360 O O . LEU A 1 417 ? 28.227 2.378 -26.312 1.00 86.00 417 LEU A O 1
ATOM 3364 N N . PRO A 1 418 ? 30.181 1.327 -26.709 1.00 89.31 418 PRO A N 1
ATOM 3365 C CA . PRO A 1 418 ? 29.979 1.288 -28.148 1.00 89.31 418 PRO A CA 1
ATOM 3366 C C . PRO A 1 418 ? 28.784 0.395 -28.503 1.00 89.31 418 PRO A C 1
ATOM 3368 O O . PRO A 1 418 ? 28.579 -0.666 -27.920 1.00 89.31 418 PRO A O 1
ATOM 3371 N N . ILE A 1 419 ? 28.003 0.824 -29.491 1.00 92.19 419 ILE A N 1
ATOM 3372 C CA . ILE A 1 419 ? 26.917 0.030 -30.071 1.00 92.19 419 ILE A CA 1
ATOM 3373 C C . ILE A 1 419 ? 27.459 -0.617 -31.343 1.00 92.19 419 ILE A C 1
ATOM 3375 O O . ILE A 1 419 ? 27.854 0.098 -32.262 1.00 92.19 419 ILE A O 1
ATOM 3379 N N . GLN A 1 420 ? 27.468 -1.949 -31.411 1.00 92.81 420 GLN A N 1
ATOM 3380 C CA . GLN A 1 420 ? 27.905 -2.666 -32.615 1.00 92.81 420 GLN A CA 1
ATOM 3381 C C . GLN A 1 420 ? 26.783 -2.758 -33.649 1.00 92.81 420 GLN A C 1
ATOM 3383 O O . GLN A 1 420 ? 26.981 -2.428 -34.816 1.00 92.81 420 GLN A O 1
ATOM 3388 N N . TYR A 1 421 ? 25.584 -3.153 -33.213 1.00 91.94 421 TYR A N 1
ATOM 3389 C CA . TYR A 1 421 ? 24.401 -3.202 -34.070 1.00 91.94 421 TYR A CA 1
ATOM 3390 C C . TYR A 1 421 ? 23.166 -2.671 -33.343 1.00 91.94 421 TYR A C 1
ATOM 3392 O O . TYR A 1 421 ? 23.063 -2.739 -32.116 1.00 91.94 421 TYR A O 1
ATOM 3400 N N . ARG A 1 422 ? 22.212 -2.153 -34.124 1.00 91.25 422 ARG A N 1
ATOM 3401 C CA . ARG A 1 422 ? 20.954 -1.567 -33.654 1.00 91.25 422 ARG A CA 1
ATOM 3402 C C . ARG A 1 422 ? 19.773 -2.095 -34.465 1.00 91.25 422 ARG A C 1
ATOM 3404 O O . ARG A 1 422 ? 19.832 -2.111 -35.692 1.00 91.25 422 ARG A O 1
ATOM 3411 N N . ASP A 1 423 ? 18.693 -2.441 -33.776 1.00 84.06 423 ASP A N 1
ATOM 3412 C CA . ASP A 1 423 ? 17.374 -2.718 -34.345 1.00 84.06 423 ASP A CA 1
ATOM 3413 C C . ASP A 1 423 ? 16.311 -1.947 -33.538 1.00 84.06 423 ASP A C 1
ATOM 3415 O O . ASP A 1 423 ? 15.951 -2.320 -32.426 1.00 84.06 423 ASP A O 1
ATOM 3419 N N . ALA A 1 424 ? 15.823 -0.837 -34.098 1.00 83.50 424 ALA A N 1
ATOM 3420 C CA . ALA A 1 424 ? 14.897 0.097 -33.451 1.00 83.50 424 ALA A CA 1
ATOM 3421 C C . ALA A 1 424 ? 15.367 0.572 -32.053 1.00 83.50 424 ALA A C 1
ATOM 3423 O O . ALA A 1 424 ? 16.240 1.449 -31.965 1.00 83.50 424 ALA A O 1
ATOM 3424 N N . ASP A 1 425 ? 14.768 0.034 -30.984 1.00 77.12 425 ASP A N 1
ATOM 3425 C CA . ASP A 1 425 ? 15.029 0.362 -29.581 1.00 77.12 425 ASP A CA 1
ATOM 3426 C C . ASP A 1 425 ? 15.967 -0.627 -28.870 1.00 77.12 425 ASP A C 1
ATOM 3428 O O . ASP A 1 425 ? 16.399 -0.328 -27.755 1.00 77.12 425 ASP A O 1
ATOM 3432 N N . ILE A 1 426 ? 16.333 -1.743 -29.511 1.00 79.75 426 ILE A N 1
ATOM 3433 C CA . ILE A 1 426 ? 17.319 -2.708 -29.007 1.00 79.75 426 ILE A CA 1
ATOM 3434 C C . ILE A 1 426 ? 18.668 -2.550 -29.719 1.00 79.75 426 ILE A C 1
ATOM 3436 O O . ILE A 1 426 ? 18.756 -2.310 -30.926 1.00 79.75 426 ILE A O 1
ATOM 3440 N N . CYS A 1 427 ? 19.741 -2.666 -28.950 1.00 85.88 427 CYS A N 1
ATOM 3441 C CA . CYS A 1 427 ? 21.118 -2.535 -29.393 1.00 85.88 427 CYS A CA 1
ATOM 3442 C C . CYS A 1 427 ? 21.949 -3.676 -28.810 1.00 85.88 427 CYS A C 1
ATOM 3444 O O . CYS A 1 427 ? 21.631 -4.196 -27.742 1.00 85.88 427 CYS A O 1
ATOM 3446 N N . CYS A 1 428 ? 23.029 -4.050 -29.491 1.00 86.56 428 CYS A N 1
ATOM 3447 C CA . CYS A 1 428 ? 23.923 -5.083 -28.991 1.00 86.56 428 CYS A CA 1
ATOM 3448 C C . CYS A 1 428 ? 25.390 -4.658 -28.960 1.00 86.56 428 CYS A C 1
ATOM 3450 O O . CYS A 1 428 ? 25.826 -3.759 -29.692 1.00 86.56 428 CYS A O 1
ATOM 3452 N N . LEU A 1 429 ? 26.125 -5.339 -28.084 1.00 87.44 429 LEU A N 1
ATOM 3453 C CA . LEU A 1 429 ? 27.558 -5.207 -27.873 1.00 87.44 429 LEU A CA 1
ATOM 3454 C C . LEU A 1 429 ? 28.152 -6.598 -27.627 1.00 87.44 429 LEU A C 1
ATOM 3456 O O . LEU A 1 429 ? 27.835 -7.210 -26.610 1.00 87.44 429 LEU A O 1
ATOM 3460 N N . GLY A 1 430 ? 28.997 -7.076 -28.542 1.00 85.56 430 GLY A N 1
ATOM 3461 C CA . GLY A 1 430 ? 29.862 -8.247 -28.353 1.00 85.56 430 GLY A CA 1
ATOM 3462 C C . GLY A 1 430 ? 31.218 -7.893 -27.725 1.00 85.56 430 GLY A C 1
ATOM 3463 O O . GLY A 1 430 ? 31.653 -6.738 -27.808 1.00 85.56 430 GLY A O 1
ATOM 3464 N N . PHE A 1 431 ? 31.877 -8.869 -27.096 1.00 82.94 431 PHE A N 1
ATOM 3465 C CA . PHE A 1 431 ? 33.067 -8.683 -26.246 1.00 82.94 431 PHE A CA 1
ATOM 3466 C C . PHE A 1 431 ? 34.392 -9.234 -26.742 1.00 82.94 431 PHE A C 1
ATOM 3468 O O . PHE A 1 431 ? 34.386 -10.157 -27.581 1.00 82.94 431 PHE A O 1
#

Radius of gyration: 25.54 Å; chains: 1; bounding box: 63×43×78 Å

pLDDT: mean 76.86, std 13.0, range [45.38, 95.62]